Protein AF-0000000083551356 (afdb_homodimer)

Foldseek 3Di:
DWDWDAFPVGWIKIKDKDAFDPPAEEEFEAQQAACPDQLNVLLVVVCVVVRGIYMGIGQDCHDPIHHNSQVDALVRRLRVSVRRLVVHHDWAHEYEAAASGLQSVLLCCVPPVRNHQEYEYALYHFLCLVVPVVVPDDPVQVVCCVPVFWGFDDDPVDGTDTHGVCRNVVSVVRGDLVDQREDAAAYEYEYECQEPRRHPVNSVSCQVRYDYDHYDYDYDYPQYSSLNPPVSSVVSNVSSVVRVVRSD/DWDWDAFPVGWIKIKDKDAFDPPAEEEFEAQQAACPDQLNVLLVVVCVVVRGIYMGIGQDCHDPIHHNSQVDALVSRLRVSVRRLVVHHDWAHEYEAAASGLQSVLLCCVPPVRNHQEYEYALYHFLCLVVPVVVPDDPVQVVCCVPVFWGFDDDPVDGTDTHGNCRNVVSVVRGDLVDQREDAAAYEYEYECQEPRRHPVNSVSCQVRYDYDHYDYDYDYPQYSSLNPPVSSVVSNVSSVVRRVRSD

Structure (mmCIF, N/CA/C/O backbone):
data_AF-0000000083551356-model_v1
#
loop_
_entity.id
_entity.type
_entity.pdbx_description
1 polymer 'Palmitoyl-protein thioesterase ABHD10, mitochondrial'
#
loop_
_atom_site.group_PDB
_atom_site.id
_atom_site.type_symbol
_atom_site.label_atom_id
_atom_site.label_alt_id
_atom_site.label_comp_id
_atom_site.label_asym_id
_atom_site.label_entity_id
_atom_site.label_seq_id
_atom_site.pdbx_PDB_ins_code
_atom_site.Cartn_x
_atom_site.Cartn_y
_atom_site.Cartn_z
_atom_site.occupancy
_atom_site.B_iso_or_equiv
_atom_site.auth_seq_id
_atom_site.auth_comp_id
_atom_site.auth_asym_id
_atom_site.auth_atom_id
_atom_site.pdbx_PDB_model_num
ATOM 1 N N . MET A 1 1 ? -12.281 17.125 27.484 1 70.38 1 MET A N 1
ATOM 2 C CA . MET A 1 1 ? -12.289 18.562 27.766 1 70.38 1 MET A CA 1
ATOM 3 C C . MET A 1 1 ? -11.281 19.297 26.891 1 70.38 1 MET A C 1
ATOM 5 O O . MET A 1 1 ? -10.18 18.797 26.656 1 70.38 1 MET A O 1
ATOM 9 N N . THR A 1 2 ? -11.703 20.359 26.141 1 85.88 2 THR A N 1
ATOM 10 C CA . THR A 1 2 ? -10.867 21.172 25.266 1 85.88 2 THR A CA 1
ATOM 11 C C . THR A 1 2 ? -10.047 22.172 26.078 1 85.88 2 THR A C 1
ATOM 13 O O . THR A 1 2 ? -10.578 22.844 26.969 1 85.88 2 THR A O 1
ATOM 16 N N . ASP A 1 3 ? -8.742 22.062 26.016 1 96.19 3 ASP A N 1
ATOM 17 C CA . ASP A 1 3 ? -7.805 23.031 26.594 1 96.19 3 ASP A CA 1
ATOM 18 C C . ASP A 1 3 ? -7.23 23.953 25.531 1 96.19 3 ASP A C 1
ATOM 20 O O . ASP A 1 3 ? -7.488 23.766 24.344 1 96.19 3 ASP A O 1
ATOM 24 N N . PHE A 1 4 ? -6.566 25.016 26 1 98.44 4 PHE A N 1
ATOM 25 C CA . PHE A 1 4 ? -5.961 25.953 25.062 1 98.44 4 PHE A CA 1
ATOM 26 C C . PHE A 1 4 ? -4.492 26.188 25.406 1 98.44 4 PHE A C 1
ATOM 28 O O . PHE A 1 4 ? -4.121 26.219 26.578 1 98.44 4 PHE A O 1
ATOM 35 N N . ILE A 1 5 ? -3.764 26.359 24.422 1 98.44 5 ILE A N 1
ATOM 36 C CA . ILE A 1 5 ? -2.383 26.797 24.594 1 98.44 5 ILE A CA 1
ATOM 37 C C . ILE A 1 5 ? -2.143 28.078 23.781 1 98.44 5 ILE A C 1
ATOM 39 O O . ILE A 1 5 ? -2.916 28.391 22.875 1 98.44 5 ILE A O 1
ATOM 43 N N . THR A 1 6 ? -1.146 28.797 24.141 1 98.56 6 THR A N 1
ATOM 44 C CA . THR A 1 6 ? -0.69 29.953 23.359 1 98.56 6 THR A CA 1
ATOM 45 C C . THR A 1 6 ? 0.651 29.656 22.703 1 98.56 6 THR A C 1
ATOM 47 O O . THR A 1 6 ? 1.613 29.281 23.375 1 98.56 6 THR A O 1
ATOM 50 N N . THR A 1 7 ? 0.674 29.734 21.406 1 98.25 7 THR A N 1
ATOM 51 C CA . THR A 1 7 ? 1.917 29.484 20.688 1 98.25 7 THR A CA 1
ATOM 52 C C . THR A 1 7 ? 2.939 30.594 20.969 1 98.25 7 THR A C 1
ATOM 54 O O . THR A 1 7 ? 2.586 31.656 21.469 1 98.25 7 THR A O 1
ATOM 57 N N . PRO A 1 8 ? 4.191 30.312 20.641 1 98 8 PRO A N 1
ATOM 58 C CA . PRO A 1 8 ? 5.207 31.359 20.766 1 98 8 PRO A CA 1
ATOM 59 C C . PRO A 1 8 ? 4.875 32.594 19.938 1 98 8 PRO A C 1
ATOM 61 O O . PRO A 1 8 ? 5.297 33.719 20.281 1 98 8 PRO A O 1
ATOM 64 N N . GLU A 1 9 ? 4.09 32.438 18.875 1 97.31 9 GLU A N 1
ATOM 65 C CA . GLU A 1 9 ? 3.723 33.531 17.969 1 97.31 9 GLU A CA 1
ATOM 66 C C . GLU A 1 9 ? 2.486 34.281 18.484 1 97.31 9 GLU A C 1
ATOM 68 O O . GLU A 1 9 ? 2.023 35.219 17.859 1 97.31 9 GLU A O 1
ATOM 73 N N . GLY A 1 10 ? 1.896 33.844 19.578 1 98.19 10 GLY A N 1
ATOM 74 C CA . GLY A 1 10 ? 0.812 34.562 20.234 1 98.19 10 GLY A CA 1
ATOM 75 C C . GLY A 1 10 ? -0.562 34.062 19.797 1 98.19 10 GLY A C 1
ATOM 76 O O . GLY A 1 10 ? -1.566 34.75 20.062 1 98.19 10 GLY A O 1
ATOM 77 N N . ARG A 1 11 ? -0.69 32.969 19.172 1 98.12 11 ARG A N 1
ATOM 78 C CA . ARG A 1 11 ? -1.97 32.406 18.734 1 98.12 11 ARG A CA 1
ATOM 79 C C . ARG A 1 11 ? -2.535 31.438 19.766 1 98.12 11 ARG A C 1
ATOM 81 O O . ARG A 1 11 ? -1.794 30.656 20.359 1 98.12 11 ARG A O 1
ATOM 88 N N . ARG A 1 12 ? -3.797 31.547 20.031 1 98.38 12 ARG A N 1
ATOM 89 C CA . ARG A 1 12 ? -4.477 30.656 20.953 1 98.38 12 ARG A CA 1
ATOM 90 C C . ARG A 1 12 ? -5.023 29.438 20.234 1 98.38 12 ARG A C 1
ATOM 92 O O . ARG A 1 12 ? -5.926 29.547 19.406 1 98.38 12 ARG A O 1
ATOM 99 N N . ILE A 1 13 ? -4.512 28.25 20.609 1 98.38 13 ILE A N 1
ATOM 100 C CA . ILE A 1 13 ? -4.789 27.016 19.906 1 98.38 13 ILE A CA 1
ATOM 101 C C . ILE A 1 13 ? -5.539 26.047 20.812 1 98.38 13 ILE A C 1
ATOM 103 O O . ILE A 1 13 ? -5.117 25.812 21.953 1 98.38 13 ILE A O 1
ATOM 107 N N . ALA A 1 14 ? -6.664 25.578 20.328 1 98.88 14 ALA A N 1
ATOM 108 C CA . ALA A 1 14 ? -7.43 24.578 21.062 1 98.88 14 ALA A CA 1
ATOM 109 C C . ALA A 1 14 ? -6.781 23.203 20.953 1 98.88 14 ALA A C 1
ATOM 111 O O . ALA A 1 14 ? -6.367 22.781 19.859 1 98.88 14 ALA A O 1
ATOM 112 N N . VAL A 1 15 ? -6.672 22.484 22.109 1 98.75 15 VAL A N 1
ATOM 113 C CA . VAL A 1 15 ? -6.066 21.156 22.125 1 98.75 15 VAL A CA 1
ATOM 114 C C . VAL A 1 15 ? -6.945 20.203 22.938 1 98.75 15 VAL A C 1
ATOM 116 O O . VAL A 1 15 ? -7.699 20.625 23.812 1 98.75 15 VAL A O 1
ATOM 119 N N . SER A 1 16 ? -6.984 19 22.562 1 98.44 16 SER A N 1
ATOM 120 C CA . SER A 1 16 ? -7.551 17.891 23.328 1 98.44 16 SER A CA 1
ATOM 121 C C . SER A 1 16 ? -6.516 16.781 23.531 1 98.44 16 SER A C 1
ATOM 123 O O . SER A 1 16 ? -6.051 16.172 22.578 1 98.44 16 SER A O 1
ATOM 125 N N . ARG A 1 17 ? -6.203 16.547 24.812 1 97 17 ARG A N 1
ATOM 126 C CA . ARG A 1 17 ? -5.141 15.602 25.172 1 97 17 ARG A CA 1
ATOM 127 C C . ARG A 1 17 ? -5.695 14.406 25.922 1 97 17 ARG A C 1
ATOM 129 O O . ARG A 1 17 ? -6.613 14.547 26.734 1 97 17 ARG A O 1
ATOM 136 N N . GLN A 1 18 ? -5.215 13.367 25.562 1 96.06 18 GLN A N 1
ATOM 137 C CA . GLN A 1 18 ? -5.414 12.117 26.281 1 96.06 18 GLN A CA 1
ATOM 138 C C . GLN A 1 18 ? -4.09 11.57 26.812 1 96.06 18 GLN A C 1
ATOM 140 O O . GLN A 1 18 ? -3.127 11.422 26.047 1 96.06 18 GLN A O 1
ATOM 145 N N . ASP A 1 19 ? -4.023 11.305 28.172 1 95.69 19 ASP A N 1
ATOM 146 C CA . ASP A 1 19 ? -2.807 10.742 28.75 1 95.69 19 ASP A CA 1
ATOM 147 C C . ASP A 1 19 ? -2.66 9.266 28.391 1 95.69 19 ASP A C 1
ATOM 149 O O . ASP A 1 19 ? -3.648 8.594 28.078 1 95.69 19 ASP A O 1
ATOM 153 N N . GLY A 1 20 ? -1.479 8.844 28.406 1 95.88 20 GLY A N 1
ATOM 154 C CA . GLY A 1 20 ? -1.176 7.449 28.125 1 95.88 20 GLY A CA 1
ATOM 155 C C . GLY A 1 20 ? 0.306 7.188 27.922 1 95.88 20 GLY A C 1
ATOM 156 O O . GLY A 1 20 ? 1.142 8.008 28.312 1 95.88 20 GLY A O 1
ATOM 157 N N . GLN A 1 21 ? 0.556 5.996 27.438 1 93.19 21 GLN A N 1
ATOM 158 C CA . GLN A 1 21 ? 1.938 5.598 27.188 1 93.19 21 GLN A CA 1
ATOM 159 C C . GLN A 1 21 ? 2.482 6.262 25.922 1 93.19 21 GLN A C 1
ATOM 161 O O . GLN A 1 21 ? 1.715 6.652 25.047 1 93.19 21 GLN A O 1
ATOM 166 N N . GLY A 1 22 ? 3.887 6.434 25.922 1 87.12 22 GLY A N 1
ATOM 167 C CA . GLY A 1 22 ? 4.559 6.949 24.734 1 87.12 22 GLY A CA 1
ATOM 168 C C . GLY A 1 22 ? 5.312 5.879 23.969 1 87.12 22 GLY A C 1
ATOM 169 O O . GLY A 1 22 ? 5.539 4.781 24.484 1 87.12 22 GLY A O 1
ATOM 170 N N . PRO A 1 23 ? 5.676 6.258 22.812 1 94.06 23 PRO A N 1
ATOM 171 C CA . PRO A 1 23 ? 5.391 7.48 22.047 1 94.06 23 PRO A CA 1
ATOM 172 C C . PRO A 1 23 ? 3.898 7.691 21.812 1 94.06 23 PRO A C 1
ATOM 174 O O . PRO A 1 23 ? 3.188 6.742 21.469 1 94.06 23 PRO A O 1
ATOM 177 N N . GLY A 1 24 ? 3.443 8.852 21.984 1 97.38 24 GLY A N 1
ATOM 178 C CA . GLY A 1 24 ? 2.045 9.172 21.75 1 97.38 24 GLY A CA 1
ATOM 179 C C . GLY A 1 24 ? 1.716 9.375 20.281 1 97.38 24 GLY A C 1
ATOM 180 O O . GLY A 1 24 ? 2.574 9.188 19.422 1 97.38 24 GLY A O 1
ATOM 181 N N . ILE A 1 25 ? 0.423 9.609 20.031 1 98.81 25 ILE A N 1
ATOM 182 C CA . ILE A 1 25 ? -0.1 9.844 18.688 1 98.81 25 ILE A CA 1
ATOM 183 C C . ILE A 1 25 ? -0.629 11.273 18.578 1 98.81 25 ILE A C 1
ATOM 185 O O . ILE A 1 25 ? -1.335 11.75 19.469 1 98.81 25 ILE A O 1
ATOM 189 N N . VAL A 1 26 ? -0.231 11.984 17.562 1 98.94 26 VAL A N 1
ATOM 190 C CA . VAL A 1 26 ? -0.753 13.312 17.297 1 98.94 26 VAL A CA 1
ATOM 191 C C . VAL A 1 26 ? -1.475 13.328 15.953 1 98.94 26 VAL A C 1
ATOM 193 O O . VAL A 1 26 ? -0.904 12.938 14.93 1 98.94 26 VAL A O 1
ATOM 196 N N . PHE A 1 27 ? -2.73 13.75 15.945 1 98.94 27 PHE A N 1
ATOM 197 C CA . PHE A 1 27 ? -3.494 13.859 14.711 1 98.94 27 PHE A CA 1
ATOM 198 C C . PHE A 1 27 ? -3.445 15.281 14.164 1 98.94 27 PHE A C 1
ATOM 200 O O . PHE A 1 27 ? -3.736 16.234 14.883 1 98.94 27 PHE A O 1
ATOM 207 N N . LEU A 1 28 ? -3.002 15.414 12.93 1 98.94 28 LEU A N 1
ATOM 208 C CA . LEU A 1 28 ? -2.986 16.688 12.211 1 98.94 28 LEU A CA 1
ATOM 209 C C . LEU A 1 28 ? -4.078 16.719 11.148 1 98.94 28 LEU A C 1
ATOM 211 O O . LEU A 1 28 ? -4.012 15.984 10.156 1 98.94 28 LEU A O 1
ATOM 215 N N . HIS A 1 29 ? -5.055 17.609 11.312 1 98.75 29 HIS A N 1
ATOM 216 C CA . HIS A 1 29 ? -6.254 17.594 10.484 1 98.75 29 HIS A CA 1
ATOM 217 C C . HIS A 1 29 ? -6.004 18.297 9.148 1 98.75 29 HIS A C 1
ATOM 219 O O . HIS A 1 29 ? -4.977 18.953 8.969 1 98.75 29 HIS A O 1
ATOM 225 N N . GLY A 1 30 ? -6.891 18.125 8.18 1 98.19 30 GLY A N 1
ATOM 226 C CA . GLY A 1 30 ? -6.812 18.703 6.852 1 98.19 30 GLY A CA 1
ATOM 227 C C . GLY A 1 30 ? -7.344 20.125 6.793 1 98.19 30 GLY A C 1
ATOM 228 O O . GLY A 1 30 ? -7.836 20.656 7.793 1 98.19 30 GLY A O 1
ATOM 229 N N . LEU A 1 31 ? -7.242 20.719 5.605 1 96.44 31 LEU A N 1
ATOM 230 C CA . LEU A 1 31 ? -7.727 22.078 5.359 1 96.44 31 LEU A CA 1
ATOM 231 C C . LEU A 1 31 ? -9.242 22.156 5.551 1 96.44 31 LEU A C 1
ATOM 233 O O . LEU A 1 31 ? -9.977 21.312 5.043 1 96.44 31 LEU A O 1
ATOM 237 N N . LYS A 1 32 ? -9.688 23.172 6.324 1 94.06 32 LYS A N 1
ATOM 238 C CA . LYS A 1 32 ? -11.102 23.422 6.594 1 94.06 32 LYS A CA 1
ATOM 239 C C . LYS A 1 32 ? -11.734 22.266 7.352 1 94.06 32 LYS A C 1
ATOM 241 O O . LYS A 1 32 ? -12.922 21.984 7.188 1 94.06 32 LYS A O 1
ATOM 246 N N . SER A 1 33 ? -10.961 21.531 8.016 1 95.56 33 SER A N 1
ATOM 247 C CA . SER A 1 33 ? -11.383 20.531 8.992 1 95.56 33 SER A CA 1
ATOM 248 C C . SER A 1 33 ? -11.016 20.938 10.406 1 95.56 33 SER A C 1
ATOM 250 O O . SER A 1 33 ? -10.734 22.109 10.664 1 95.56 33 SER A O 1
ATOM 252 N N . ASP A 1 34 ? -11.211 20.047 11.375 1 96.88 34 ASP A N 1
ATOM 253 C CA . ASP A 1 34 ? -10.859 20.359 12.75 1 96.88 34 ASP A CA 1
ATOM 254 C C . ASP A 1 34 ? -10.664 19.094 13.578 1 96.88 34 ASP A C 1
ATOM 256 O O . ASP A 1 34 ? -10.672 17.984 13.039 1 96.88 34 ASP A O 1
ATOM 260 N N . MET A 1 35 ? -10.359 19.25 14.875 1 97.94 35 MET A N 1
ATOM 261 C CA . MET A 1 35 ? -9.922 18.156 15.727 1 97.94 35 MET A CA 1
ATOM 262 C C . MET A 1 35 ? -11.094 17.234 16.062 1 97.94 35 MET A C 1
ATOM 264 O O . MET A 1 35 ? -10.906 16.188 16.672 1 97.94 35 MET A O 1
ATOM 268 N N . GLU A 1 36 ? -12.32 17.562 15.625 1 97.62 36 GLU A N 1
ATOM 269 C CA . GLU A 1 36 ? -13.5 16.781 15.938 1 97.62 36 GLU A CA 1
ATOM 270 C C . GLU A 1 36 ? -13.938 15.938 14.742 1 97.62 36 GLU A C 1
ATOM 272 O O . GLU A 1 36 ? -14.984 15.281 14.789 1 97.62 36 GLU A O 1
ATOM 277 N N . GLY A 1 37 ? -13.18 16 13.641 1 97.19 37 GLY A N 1
ATOM 278 C CA . GLY A 1 37 ? -13.492 15.156 12.5 1 97.19 37 GLY A CA 1
ATOM 279 C C . GLY A 1 37 ? -13.523 13.672 12.844 1 97.19 37 GLY A C 1
ATOM 280 O O . GLY A 1 37 ? -12.883 13.242 13.805 1 97.19 37 GLY A O 1
ATOM 281 N N . THR A 1 38 ? -14.148 12.906 12.023 1 98.12 38 THR A N 1
ATOM 282 C CA . THR A 1 38 ? -14.391 11.484 12.258 1 98.12 38 THR A CA 1
ATOM 283 C C . THR A 1 38 ? -13.078 10.734 12.453 1 98.12 38 THR A C 1
ATOM 285 O O . THR A 1 38 ? -12.938 9.969 13.414 1 98.12 38 THR A O 1
ATOM 288 N N . LYS A 1 39 ? -12.117 10.922 11.578 1 98.69 39 LYS A N 1
ATOM 289 C CA . LYS A 1 39 ? -10.844 10.211 11.688 1 98.69 39 LYS A CA 1
ATOM 290 C C . LYS A 1 39 ? -10.141 10.531 13 1 98.69 39 LYS A C 1
ATOM 292 O O . LYS A 1 39 ? -9.633 9.633 13.68 1 98.69 39 LYS A O 1
ATOM 297 N N . ALA A 1 40 ? -10.117 11.797 13.375 1 98.5 40 ALA A N 1
ATOM 298 C CA . ALA A 1 40 ? -9.445 12.242 14.594 1 98.5 40 ALA A CA 1
ATOM 299 C C . ALA A 1 40 ? -10.086 11.625 15.836 1 98.5 40 ALA A C 1
ATOM 301 O O . ALA A 1 40 ? -9.391 11.07 16.688 1 98.5 40 ALA A O 1
ATOM 302 N N . VAL A 1 41 ? -11.406 11.672 15.914 1 98.5 41 VAL A N 1
ATOM 303 C CA . VAL A 1 41 ? -12.133 11.227 17.094 1 98.5 41 VAL A CA 1
ATOM 304 C C . VAL A 1 41 ? -12.078 9.703 17.188 1 98.5 41 VAL A C 1
ATOM 306 O O . VAL A 1 41 ? -11.883 9.148 18.281 1 98.5 41 VAL A O 1
ATOM 309 N N . GLU A 1 42 ? -12.273 9.047 16.078 1 98.75 42 GLU A N 1
ATOM 310 C CA . GLU A 1 42 ? -12.234 7.586 16.078 1 98.75 42 GLU A CA 1
ATOM 311 C C . GLU A 1 42 ? -10.844 7.074 16.453 1 98.75 42 GLU A C 1
ATOM 313 O O . GLU A 1 42 ? -10.719 6.094 17.188 1 98.75 42 GLU A O 1
ATOM 318 N N . LEU A 1 43 ? -9.805 7.707 15.945 1 98.81 43 LEU A N 1
ATOM 319 C CA . LEU A 1 43 ? -8.445 7.293 16.281 1 98.81 43 LEU A CA 1
ATOM 320 C C . LEU A 1 43 ? -8.141 7.574 17.75 1 98.81 43 LEU A C 1
ATOM 322 O O . LEU A 1 43 ? -7.418 6.809 18.391 1 98.81 43 LEU A O 1
ATOM 326 N N . ALA A 1 44 ? -8.656 8.688 18.266 1 98.69 44 ALA A N 1
ATOM 327 C CA . ALA A 1 44 ? -8.492 8.992 19.688 1 98.69 44 ALA A CA 1
ATOM 328 C C . ALA A 1 44 ? -9.117 7.906 20.562 1 98.69 44 ALA A C 1
ATOM 330 O O . ALA A 1 44 ? -8.531 7.496 21.562 1 98.69 44 ALA A O 1
ATOM 331 N N . GLN A 1 45 ? -10.289 7.504 20.188 1 98.56 45 GLN A N 1
ATOM 332 C CA . GLN A 1 45 ? -10.961 6.438 20.938 1 98.56 45 GLN A CA 1
ATOM 333 C C . GLN A 1 45 ? -10.164 5.137 20.875 1 98.56 45 GLN A C 1
ATOM 335 O O . GLN A 1 45 ? -10.023 4.441 21.875 1 98.56 45 GLN A O 1
ATOM 340 N N . TRP A 1 46 ? -9.734 4.809 19.672 1 98.69 46 TRP A N 1
ATOM 341 C CA . TRP A 1 46 ? -8.898 3.629 19.484 1 98.69 46 TRP A CA 1
ATOM 342 C C . TRP A 1 46 ? -7.66 3.688 20.375 1 98.69 46 TRP A C 1
ATOM 344 O O . TRP A 1 46 ? -7.301 2.697 21.016 1 98.69 46 TRP A O 1
ATOM 354 N N . ALA A 1 47 ? -7.012 4.812 20.438 1 98.44 47 ALA A N 1
ATOM 355 C CA . ALA A 1 47 ? -5.82 5.016 21.25 1 98.44 47 ALA A CA 1
ATOM 356 C C . ALA A 1 47 ? -6.141 4.871 22.734 1 98.44 47 ALA A C 1
ATOM 358 O O . ALA A 1 47 ? -5.355 4.301 23.5 1 98.44 47 ALA A O 1
ATOM 359 N N . ARG A 1 48 ? -7.246 5.441 23.109 1 97.81 48 ARG A N 1
ATOM 360 C CA . ARG A 1 48 ? -7.664 5.375 24.516 1 97.81 48 ARG A CA 1
ATOM 361 C C . ARG A 1 48 ? -7.789 3.93 24.984 1 97.81 48 ARG A C 1
ATOM 363 O O . ARG A 1 48 ? -7.324 3.576 26.062 1 97.81 48 ARG A O 1
ATOM 370 N N . VAL A 1 49 ? -8.414 3.078 24.188 1 98 49 VAL A N 1
ATOM 371 C CA . VAL A 1 49 ? -8.633 1.67 24.5 1 98 49 VAL A CA 1
ATOM 372 C C . VAL A 1 49 ? -7.285 0.964 24.656 1 98 49 VAL A C 1
ATOM 374 O O . VAL A 1 49 ? -7.141 0.064 25.484 1 98 49 VAL A O 1
ATOM 377 N N . ARG A 1 50 ? -6.332 1.448 23.984 1 97.12 50 ARG A N 1
ATOM 378 C CA . ARG A 1 50 ? -5.016 0.813 23.969 1 97.12 50 ARG A CA 1
ATOM 379 C C . ARG A 1 50 ? -4.105 1.423 25.031 1 97.12 50 ARG A C 1
ATOM 381 O O . ARG A 1 50 ? -2.969 0.978 25.219 1 97.12 50 ARG A O 1
ATOM 388 N N . GLY A 1 51 ? -4.504 2.51 25.656 1 97.5 51 GLY A N 1
ATOM 389 C CA . GLY A 1 51 ? -3.717 3.188 26.672 1 97.5 51 GLY A CA 1
ATOM 390 C C . GLY A 1 51 ? -2.619 4.062 26.094 1 97.5 51 GLY A C 1
ATOM 391 O O . GLY A 1 51 ? -1.61 4.32 26.766 1 97.5 51 GLY A O 1
ATOM 392 N N . GLU A 1 52 ? -2.818 4.496 24.844 1 97.19 52 GLU A N 1
ATOM 393 C CA . GLU A 1 52 ? -1.843 5.348 24.172 1 97.19 52 GLU A CA 1
ATOM 394 C C . GLU A 1 52 ? -2.162 6.824 24.391 1 97.19 52 GLU A C 1
ATOM 396 O O . GLU A 1 52 ? -3.328 7.223 24.375 1 97.19 52 GLU A O 1
ATOM 401 N N . ALA A 1 53 ? -1.129 7.625 24.641 1 98.12 53 ALA A N 1
ATOM 402 C CA . ALA A 1 53 ? -1.321 9.078 24.672 1 98.12 53 ALA A CA 1
ATOM 403 C C . ALA A 1 53 ? -1.763 9.586 23.297 1 98.12 53 ALA A C 1
ATOM 405 O O . ALA A 1 53 ? -1.373 9.031 22.266 1 98.12 53 ALA A O 1
ATOM 406 N N . PHE A 1 54 ? -2.602 10.57 23.312 1 98.62 54 PHE A N 1
ATOM 407 C CA . PHE A 1 54 ? -3.16 11.094 22.078 1 98.62 54 PHE A CA 1
ATOM 408 C C . PHE A 1 54 ? -3.375 12.602 22.172 1 98.62 54 PHE A C 1
ATOM 410 O O . PHE A 1 54 ? -3.82 13.102 23.203 1 98.62 54 PHE A O 1
ATOM 417 N N . LEU A 1 55 ? -2.984 13.266 21.062 1 98.75 55 LEU A N 1
ATOM 418 C CA . LEU A 1 55 ? -3.189 14.703 20.969 1 98.75 55 LEU A CA 1
ATOM 419 C C . LEU A 1 55 ? -3.883 15.078 19.672 1 98.75 55 LEU A C 1
ATOM 421 O O . LEU A 1 55 ? -3.506 14.586 18.594 1 98.75 55 LEU A O 1
ATOM 425 N N . ARG A 1 56 ? -4.918 15.781 19.719 1 98.69 56 ARG A N 1
ATOM 426 C CA . ARG A 1 56 ? -5.492 16.484 18.578 1 98.69 56 ARG A CA 1
ATOM 427 C C . ARG A 1 56 ? -5.68 17.969 18.891 1 98.69 56 ARG A C 1
ATOM 429 O O . ARG A 1 56 ? -5.742 18.359 20.047 1 98.69 56 ARG A O 1
ATOM 436 N N . TYR A 1 57 ? -5.734 18.781 17.859 1 98.81 57 TYR A N 1
ATOM 437 C CA . TYR A 1 57 ? -5.793 20.234 18.016 1 98.81 57 TYR A CA 1
ATOM 438 C C . TYR A 1 57 ? -6.426 20.875 16.781 1 98.81 57 TYR A C 1
ATOM 440 O O . TYR A 1 57 ? -6.652 20.219 15.766 1 98.81 57 TYR A O 1
ATOM 448 N N . ASP A 1 58 ? -6.789 22.125 16.922 1 98.88 58 ASP A N 1
ATOM 449 C CA . ASP A 1 58 ? -7.254 22.938 15.805 1 98.88 58 ASP A CA 1
ATOM 450 C C . ASP A 1 58 ? -6.195 23.969 15.398 1 98.88 58 ASP A C 1
ATOM 452 O O . ASP A 1 58 ? -5.715 24.734 16.234 1 98.88 58 ASP A O 1
ATOM 456 N N . CYS A 1 59 ? -5.852 23.969 14.133 1 98.69 59 CYS A N 1
ATOM 457 C CA . CYS A 1 59 ? -4.996 25.047 13.633 1 98.69 59 CYS A CA 1
ATOM 458 C C . CYS A 1 59 ? -5.684 26.391 13.773 1 98.69 59 CYS A C 1
ATOM 460 O O . CYS A 1 59 ? -6.914 26.469 13.82 1 98.69 59 CYS A O 1
ATOM 462 N N . SER A 1 60 ? -4.859 27.453 13.836 1 98.5 60 SER A N 1
ATOM 463 C CA . SER A 1 60 ? -5.434 28.797 13.812 1 98.5 60 SER A CA 1
ATOM 464 C C . SER A 1 60 ? -6.383 28.969 12.633 1 98.5 60 SER A C 1
ATOM 466 O O . SER A 1 60 ? -6.105 28.5 11.531 1 98.5 60 SER A O 1
ATOM 468 N N . GLY A 1 61 ? -7.512 29.609 12.977 1 97.5 61 GLY A N 1
ATOM 469 C CA . GLY A 1 61 ? -8.5 29.844 11.938 1 97.5 61 GLY A CA 1
ATOM 470 C C . GLY A 1 61 ? -9.391 28.625 11.68 1 97.5 61 GLY A C 1
ATOM 471 O O . GLY A 1 61 ? -10.25 28.672 10.797 1 97.5 61 GLY A O 1
ATOM 472 N N . HIS A 1 62 ? -9.18 27.531 12.422 1 97.5 62 HIS A N 1
ATOM 473 C CA . HIS A 1 62 ? -9.992 26.328 12.32 1 97.5 62 HIS A CA 1
ATOM 474 C C . HIS A 1 62 ? -10.617 25.984 13.672 1 97.5 62 HIS A C 1
ATOM 476 O O . HIS A 1 62 ? -10.047 26.297 14.719 1 97.5 62 HIS A O 1
ATOM 482 N N . GLY A 1 63 ? -11.828 25.375 13.633 1 97.5 63 GLY A N 1
ATOM 483 C CA . GLY A 1 63 ? -12.453 24.828 14.82 1 97.5 63 GLY A CA 1
ATOM 484 C C . GLY A 1 63 ? -12.586 25.844 15.945 1 97.5 63 GLY A C 1
ATOM 485 O O . GLY A 1 63 ? -13.102 26.938 15.75 1 97.5 63 GLY A O 1
ATOM 486 N N . LYS A 1 64 ? -12.008 25.438 17.125 1 98.12 64 LYS A N 1
ATOM 487 C CA . LYS A 1 64 ? -12.18 26.234 18.328 1 98.12 64 LYS A CA 1
ATOM 488 C C . LYS A 1 64 ? -10.992 27.156 18.562 1 98.12 64 LYS A C 1
ATOM 490 O O . LYS A 1 64 ? -10.969 27.938 19.516 1 98.12 64 LYS A O 1
ATOM 495 N N . SER A 1 65 ? -10.023 27.062 17.703 1 98.44 65 SER A N 1
ATOM 496 C CA . SER A 1 65 ? -8.859 27.938 17.828 1 98.44 65 SER A CA 1
ATOM 497 C C . SER A 1 65 ? -9.164 29.344 17.344 1 98.44 65 SER A C 1
ATOM 499 O O . SER A 1 65 ? -10.102 29.562 16.578 1 98.44 65 SER A O 1
ATOM 501 N N . ASP A 1 66 ? -8.406 30.297 17.812 1 96.88 66 ASP A N 1
ATOM 502 C CA . ASP A 1 66 ? -8.633 31.688 17.438 1 96.88 66 ASP A CA 1
ATOM 503 C C . ASP A 1 66 ? -8.133 31.969 16.031 1 96.88 66 ASP A C 1
ATOM 505 O O . ASP A 1 66 ? -7.52 31.094 15.398 1 96.88 66 ASP A O 1
ATOM 509 N N . GLY A 1 67 ? -8.523 33.125 15.484 1 96.19 67 GLY A N 1
ATOM 510 C CA . GLY A 1 67 ? -8.07 33.562 14.172 1 96.19 67 GLY A CA 1
ATOM 511 C C . GLY A 1 67 ? -9.102 33.344 13.078 1 96.19 67 GLY A C 1
ATOM 512 O O . GLY A 1 67 ? -10.18 32.812 13.336 1 96.19 67 GLY A O 1
ATOM 513 N N . ARG A 1 68 ? -8.773 33.875 11.953 1 96.12 68 ARG A N 1
ATOM 514 C CA . ARG A 1 68 ? -9.578 33.688 10.742 1 96.12 68 ARG A CA 1
ATOM 515 C C . ARG A 1 68 ? -8.859 32.781 9.734 1 96.12 68 ARG A C 1
ATOM 517 O O . ARG A 1 68 ? -7.66 32.938 9.5 1 96.12 68 ARG A O 1
ATOM 524 N N . PHE A 1 69 ? -9.586 31.891 9.188 1 95.38 69 PHE A N 1
ATOM 525 C CA . PHE A 1 69 ? -9.039 30.984 8.18 1 95.38 69 PHE A CA 1
ATOM 526 C C . PHE A 1 69 ? -8.289 31.75 7.105 1 95.38 69 PHE A C 1
ATOM 528 O O . PHE A 1 69 ? -7.188 31.375 6.715 1 95.38 69 PHE A O 1
ATOM 535 N N . GLU A 1 70 ? -8.82 32.875 6.633 1 95.69 70 GLU A N 1
ATOM 536 C CA . GLU A 1 70 ? -8.32 33.625 5.488 1 95.69 70 GLU A CA 1
ATOM 537 C C . GLU A 1 70 ? -6.973 34.281 5.801 1 95.69 70 GLU A C 1
ATOM 539 O O . GLU A 1 70 ? -6.25 34.688 4.895 1 95.69 70 GLU A O 1
ATOM 544 N N . ASP A 1 71 ? -6.715 34.375 7.074 1 96.81 71 ASP A N 1
ATOM 545 C CA . ASP A 1 71 ? -5.457 34.969 7.484 1 96.81 71 ASP A CA 1
ATOM 546 C C . ASP A 1 71 ? -4.34 33.938 7.566 1 96.81 71 ASP A C 1
ATOM 548 O O . ASP A 1 71 ? -3.16 34.312 7.652 1 96.81 71 ASP A O 1
ATOM 552 N N . GLY A 1 72 ? -4.68 32.688 7.527 1 97.38 72 GLY A N 1
ATOM 553 C CA . GLY A 1 72 ? -3.729 31.609 7.773 1 97.38 72 GLY A CA 1
ATOM 554 C C . GLY A 1 72 ? -2.961 31.188 6.531 1 97.38 72 GLY A C 1
ATOM 555 O O . GLY A 1 72 ? -3.4 31.453 5.406 1 97.38 72 GLY A O 1
ATOM 556 N N . ALA A 1 73 ? -1.835 30.625 6.723 1 98.38 73 ALA A N 1
ATOM 557 C CA . ALA A 1 73 ? -0.986 30.016 5.707 1 98.38 73 ALA A CA 1
ATOM 558 C C . ALA A 1 73 ? -0.313 28.75 6.242 1 98.38 73 ALA A C 1
ATOM 560 O O . ALA A 1 73 ? -0.438 28.438 7.426 1 98.38 73 ALA A O 1
ATOM 561 N N . ILE A 1 74 ? 0.403 28.062 5.363 1 98.81 74 ILE A N 1
ATOM 562 C CA . ILE A 1 74 ? 1 26.781 5.703 1 98.81 74 ILE A CA 1
ATOM 563 C C . ILE A 1 74 ? 1.992 26.953 6.852 1 98.81 74 ILE A C 1
ATOM 565 O O . ILE A 1 74 ? 2.027 26.141 7.781 1 98.81 74 ILE A O 1
ATOM 569 N N . GLY A 1 75 ? 2.766 28.031 6.797 1 98.69 75 GLY A N 1
ATOM 570 C CA . GLY A 1 75 ? 3.73 28.297 7.852 1 98.69 75 GLY A CA 1
ATOM 571 C C . GLY A 1 75 ? 3.086 28.516 9.211 1 98.69 75 GLY A C 1
ATOM 572 O O . GLY A 1 75 ? 3.615 28.078 10.234 1 98.69 75 GLY A O 1
ATOM 573 N N . ASP A 1 76 ? 1.969 29.219 9.25 1 98.75 76 ASP A N 1
ATOM 574 C CA . ASP A 1 76 ? 1.242 29.438 10.5 1 98.75 76 ASP A CA 1
ATOM 575 C C . ASP A 1 76 ? 0.748 28.125 11.086 1 98.75 76 ASP A C 1
ATOM 577 O O . ASP A 1 76 ? 0.894 27.875 12.281 1 98.75 76 ASP A O 1
ATOM 581 N N . TRP A 1 77 ? 0.191 27.328 10.258 1 98.88 77 TRP A N 1
ATOM 582 C CA . TRP A 1 77 ? -0.384 26.078 10.703 1 98.88 77 TRP A CA 1
ATOM 583 C C . TRP A 1 77 ? 0.709 25.094 11.102 1 98.88 77 TRP A C 1
ATOM 585 O O . TRP A 1 77 ? 0.524 24.281 12.016 1 98.88 77 TRP A O 1
ATOM 595 N N . PHE A 1 78 ? 1.862 25.125 10.406 1 98.88 78 PHE A N 1
ATOM 596 C CA . PHE A 1 78 ? 3.055 24.391 10.812 1 98.88 78 PHE A CA 1
ATOM 597 C C . PHE A 1 78 ? 3.482 24.797 12.219 1 98.88 78 PHE A C 1
ATOM 599 O O . PHE A 1 78 ? 3.752 23.938 13.062 1 98.88 78 PHE A O 1
ATOM 606 N N . GLU A 1 79 ? 3.537 26.109 12.469 1 98.81 79 GLU A N 1
ATOM 607 C CA . GLU A 1 79 ? 3.91 26.641 13.773 1 98.81 79 GLU A CA 1
ATOM 608 C C . GLU A 1 79 ? 2.912 26.234 14.852 1 98.81 79 GLU A C 1
ATOM 610 O O . GLU A 1 79 ? 3.297 25.938 15.984 1 98.81 79 GLU A O 1
ATOM 615 N N . ASP A 1 80 ? 1.623 26.219 14.5 1 98.88 80 ASP A N 1
ATOM 616 C CA . ASP A 1 80 ? 0.596 25.766 15.43 1 98.88 80 ASP A CA 1
ATOM 617 C C . ASP A 1 80 ? 0.835 24.312 15.836 1 98.88 80 ASP A C 1
ATOM 619 O O . ASP A 1 80 ? 0.776 23.984 17.031 1 98.88 80 ASP A O 1
ATOM 623 N N . ALA A 1 81 ? 1.081 23.453 14.859 1 98.88 81 ALA A N 1
ATOM 624 C CA . ALA A 1 81 ? 1.333 22.031 15.117 1 98.88 81 ALA A CA 1
ATOM 625 C C . ALA A 1 81 ? 2.553 21.859 16.016 1 98.88 81 ALA A C 1
ATOM 627 O O . ALA A 1 81 ? 2.504 21.109 17 1 98.88 81 ALA A O 1
ATOM 628 N N . ARG A 1 82 ? 3.645 22.484 15.641 1 98.88 82 ARG A N 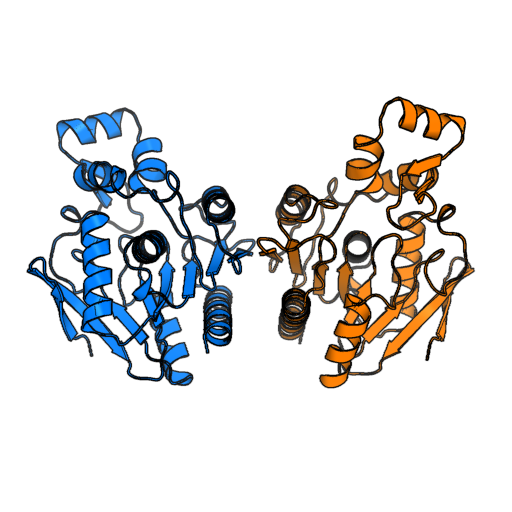1
ATOM 629 C CA . ARG A 1 82 ? 4.879 22.406 16.406 1 98.88 82 ARG A CA 1
ATOM 630 C C . ARG A 1 82 ? 4.645 22.812 17.859 1 98.88 82 ARG A C 1
ATOM 632 O O . ARG A 1 82 ? 5.102 22.141 18.781 1 98.88 82 ARG A O 1
ATOM 639 N N . ALA A 1 83 ? 3.91 23.953 18.047 1 98.81 83 ALA A N 1
ATOM 640 C CA . ALA A 1 83 ? 3.645 24.453 19.391 1 98.81 83 ALA A CA 1
ATOM 641 C C . ALA A 1 83 ? 2.775 23.484 20.188 1 98.81 83 ALA A C 1
ATOM 643 O O . ALA A 1 83 ? 3.021 23.25 21.359 1 98.81 83 ALA A O 1
ATOM 644 N N . ALA A 1 84 ? 1.729 22.969 19.547 1 98.81 84 ALA A N 1
ATOM 645 C CA . ALA A 1 84 ? 0.847 22.016 20.219 1 98.81 84 ALA A CA 1
ATOM 646 C C . ALA A 1 84 ? 1.625 20.797 20.703 1 98.81 84 ALA A C 1
ATOM 648 O O . ALA A 1 84 ? 1.451 20.344 21.844 1 98.81 84 ALA A O 1
ATOM 649 N N . ILE A 1 85 ? 2.48 20.25 19.828 1 98.75 85 ILE A N 1
ATOM 650 C CA . ILE A 1 85 ? 3.254 19.047 20.172 1 98.75 85 ILE A CA 1
ATOM 651 C C . ILE A 1 85 ? 4.211 19.359 21.312 1 98.75 85 ILE A C 1
ATOM 653 O O . ILE A 1 85 ? 4.262 18.625 22.312 1 98.75 85 ILE A O 1
ATOM 657 N N . ARG A 1 86 ? 4.93 20.469 21.266 1 98.56 86 ARG A N 1
ATOM 658 C CA . ARG A 1 86 ? 5.922 20.828 22.266 1 98.56 86 ARG A CA 1
ATOM 659 C C . ARG A 1 86 ? 5.262 21.094 23.609 1 98.56 86 ARG A C 1
ATOM 661 O O . ARG A 1 86 ? 5.816 20.75 24.656 1 98.56 86 ARG A O 1
ATOM 668 N N . ALA A 1 87 ? 4.105 21.656 23.578 1 98.12 87 ALA A N 1
ATOM 669 C CA . ALA A 1 87 ? 3.443 22.062 24.812 1 98.12 87 ALA A CA 1
ATOM 670 C C . ALA A 1 87 ? 2.713 20.875 25.453 1 98.12 87 ALA A C 1
ATOM 672 O O . ALA A 1 87 ? 2.551 20.844 26.672 1 98.12 87 ALA A O 1
ATOM 673 N N . CYS A 1 88 ? 2.285 19.922 24.609 1 98 88 CYS A N 1
ATOM 674 C CA . CYS A 1 88 ? 1.284 19 25.125 1 98 88 CYS A CA 1
ATOM 675 C C . CYS A 1 88 ? 1.81 17.578 25.125 1 98 88 CYS A C 1
ATOM 677 O O . CYS A 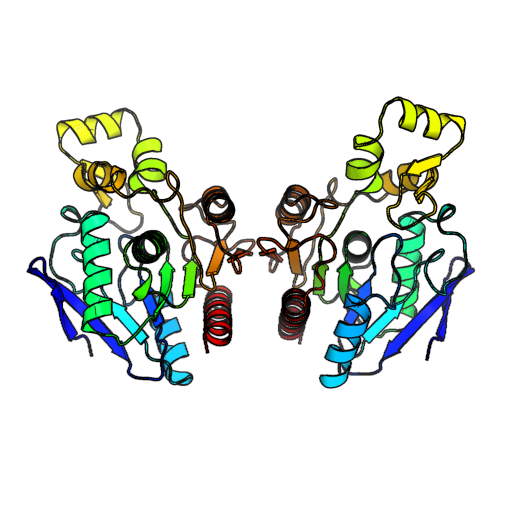1 88 ? 1.115 16.656 25.562 1 98 88 CYS A O 1
ATOM 679 N N . THR A 1 89 ? 2.98 17.328 24.625 1 97.75 89 THR A N 1
ATOM 680 C CA . THR A 1 89 ? 3.494 15.961 24.562 1 97.75 89 THR A CA 1
ATOM 681 C C . THR A 1 89 ? 4.914 15.891 25.125 1 97.75 89 THR A C 1
ATOM 683 O O . THR A 1 89 ? 5.523 16.922 25.406 1 97.75 89 THR A O 1
ATOM 686 N N . THR A 1 90 ? 5.418 14.664 25.391 1 95.88 90 THR A N 1
ATOM 687 C CA . THR A 1 90 ? 6.789 14.391 25.812 1 95.88 90 THR A CA 1
ATOM 688 C C . THR A 1 90 ? 7.473 13.43 24.844 1 95.88 90 THR A C 1
ATOM 690 O O . THR A 1 90 ? 6.906 12.391 24.5 1 95.88 90 THR A O 1
ATOM 693 N N . GLY A 1 91 ? 8.695 13.812 24.453 1 96.31 91 GLY A N 1
ATOM 694 C CA . GLY A 1 91 ? 9.438 12.969 23.516 1 96.31 91 GLY A CA 1
ATOM 695 C C . GLY A 1 91 ? 8.844 12.977 22.125 1 96.31 91 GLY A C 1
ATOM 696 O O . GLY A 1 91 ? 7.934 13.75 21.828 1 96.31 91 GLY A O 1
ATOM 697 N N . PRO A 1 92 ? 9.453 12.156 21.203 1 98.19 92 PRO A N 1
ATOM 698 C CA . PRO A 1 92 ? 8.945 12.078 19.828 1 98.19 92 PRO A CA 1
ATOM 699 C C . PRO A 1 92 ? 7.582 11.398 19.75 1 98.19 92 PRO A C 1
ATOM 701 O O . PRO A 1 92 ? 7.262 10.539 20.578 1 98.19 92 PRO A O 1
ATOM 704 N N . GLN A 1 93 ? 6.777 11.789 18.797 1 98.69 93 GLN A N 1
ATOM 705 C CA . GLN A 1 93 ? 5.41 11.305 18.625 1 98.69 93 GLN A CA 1
ATOM 706 C C . GLN A 1 93 ? 5.238 10.602 17.281 1 98.69 93 GLN A C 1
ATOM 708 O O . GLN A 1 93 ? 6.008 10.844 16.344 1 98.69 93 GLN A O 1
ATOM 713 N N . VAL A 1 94 ? 4.242 9.688 17.203 1 98.94 94 VAL A N 1
ATOM 714 C CA . VAL A 1 94 ? 3.732 9.25 15.898 1 98.94 94 VAL A CA 1
ATOM 715 C C . VAL A 1 94 ? 2.75 10.281 15.359 1 98.94 94 VAL A C 1
ATOM 717 O O . VAL A 1 94 ? 1.719 10.555 15.977 1 98.94 94 VAL A O 1
ATOM 720 N N . LEU A 1 95 ? 3.111 10.891 14.227 1 98.94 95 LEU A N 1
ATOM 721 C CA . LEU A 1 95 ? 2.234 11.875 13.602 1 98.94 95 LEU A CA 1
ATOM 722 C C . LEU A 1 95 ? 1.309 11.211 12.586 1 98.94 95 LEU A C 1
ATOM 724 O O . LEU A 1 95 ? 1.755 10.406 11.766 1 98.94 95 LEU A O 1
ATOM 728 N N . VAL A 1 96 ? 0.034 11.477 12.703 1 99 96 VAL A N 1
ATOM 729 C CA . VAL A 1 96 ? -0.973 11.055 11.734 1 99 96 VAL A CA 1
ATOM 730 C C . VAL A 1 96 ? -1.564 12.281 11.039 1 99 96 VAL A C 1
ATOM 732 O O . VAL A 1 96 ? -2.336 13.031 11.641 1 99 96 VAL A O 1
ATOM 735 N N . GLY A 1 97 ? -1.231 12.453 9.781 1 98.94 97 GLY A N 1
ATOM 736 C CA . GLY A 1 97 ? -1.634 13.664 9.07 1 98.94 97 GLY A CA 1
ATOM 737 C C . GLY A 1 97 ? -2.59 13.391 7.926 1 98.94 97 GLY A C 1
ATOM 738 O O . GLY A 1 97 ? -2.268 12.633 7.012 1 98.94 97 GLY A O 1
ATOM 739 N N . SER A 1 98 ? -3.738 14.039 7.938 1 98.88 98 SER A N 1
ATOM 740 C CA . SER A 1 98 ? -4.734 13.914 6.875 1 98.88 98 SER A CA 1
ATOM 741 C C . SER A 1 98 ? -4.699 15.117 5.941 1 98.88 98 SER A C 1
ATOM 743 O O . SER A 1 98 ? -4.832 16.266 6.391 1 98.88 98 SER A O 1
ATOM 745 N N . SER A 1 99 ? -4.578 14.891 4.547 1 98.69 99 SER A N 1
ATOM 746 C CA . SER A 1 99 ? -4.609 15.953 3.543 1 98.69 99 SER A CA 1
ATOM 747 C C . SER A 1 99 ? -3.604 17.047 3.871 1 98.69 99 SER A C 1
ATOM 749 O O . SER A 1 99 ? -2.404 16.781 3.992 1 98.69 99 SER A O 1
ATOM 751 N N . MET A 1 100 ? -3.975 18.234 4.25 1 98.75 100 MET A N 1
ATOM 752 C CA . MET A 1 100 ? -3.07 19.297 4.664 1 98.75 100 MET A CA 1
ATOM 753 C C . MET A 1 100 ? -2.23 18.859 5.863 1 98.75 100 MET A C 1
ATOM 755 O O . MET A 1 100 ? -1.049 19.203 5.953 1 98.75 100 MET A O 1
ATOM 759 N N . GLY A 1 101 ? -2.869 18.141 6.77 1 98.88 101 GLY A N 1
ATOM 760 C CA . GLY A 1 101 ? -2.156 17.625 7.93 1 98.88 101 GLY A CA 1
ATOM 761 C C . GLY A 1 101 ? -0.976 16.75 7.566 1 98.88 101 GLY A C 1
ATOM 762 O O . GLY A 1 101 ? 0.01 16.688 8.305 1 98.88 101 GLY A O 1
ATOM 763 N N . GLY A 1 102 ? -1.105 16.031 6.441 1 98.94 102 GLY A N 1
ATOM 764 C CA . GLY A 1 102 ? 0.03 15.273 5.941 1 98.94 102 GLY A CA 1
ATOM 765 C C . GLY A 1 102 ? 1.198 16.156 5.535 1 98.94 102 GLY A C 1
ATOM 766 O O . GLY A 1 102 ? 2.355 15.805 5.781 1 98.94 102 GLY A O 1
ATOM 767 N N . TRP A 1 103 ? 0.897 17.297 4.875 1 98.94 103 TRP A N 1
ATOM 768 C CA . TRP A 1 103 ? 1.94 18.266 4.523 1 98.94 103 TRP A CA 1
ATOM 769 C C . TRP A 1 103 ? 2.6 18.828 5.773 1 98.94 103 TRP A C 1
ATOM 771 O O . TRP A 1 103 ? 3.83 18.891 5.863 1 98.94 103 TRP A O 1
ATOM 781 N N . LEU A 1 104 ? 1.828 19.156 6.77 1 98.94 104 LEU A N 1
ATOM 782 C CA . LEU A 1 104 ? 2.359 19.703 8.016 1 98.94 104 LEU A CA 1
ATOM 783 C C . LEU A 1 104 ? 3.244 18.672 8.719 1 98.94 104 LEU A C 1
ATOM 785 O O . LEU A 1 104 ? 4.305 19.016 9.242 1 98.94 104 LEU A O 1
ATOM 789 N N . ALA A 1 105 ? 2.838 17.438 8.695 1 98.94 105 ALA A N 1
ATOM 790 C CA . ALA A 1 105 ? 3.623 16.375 9.312 1 98.94 105 ALA A CA 1
ATOM 791 C C . ALA A 1 105 ? 4.973 16.219 8.617 1 98.94 105 ALA A C 1
ATOM 793 O O . ALA A 1 105 ? 5.996 16.016 9.273 1 98.94 105 ALA A O 1
ATOM 794 N N . LEU A 1 106 ? 4.949 16.312 7.312 1 98.94 106 LEU A N 1
ATOM 795 C CA . LEU A 1 106 ? 6.188 16.203 6.547 1 98.94 106 LEU A CA 1
ATOM 796 C C . LEU A 1 106 ? 7.117 17.375 6.836 1 98.94 106 LEU A C 1
ATOM 798 O O . LEU A 1 106 ? 8.336 17.203 6.93 1 98.94 106 LEU A O 1
ATOM 802 N N . LEU A 1 107 ? 6.531 18.562 6.957 1 98.88 107 LEU A N 1
ATOM 803 C CA . LEU A 1 107 ? 7.332 19.734 7.328 1 98.88 107 LEU A CA 1
ATOM 804 C C . LEU A 1 107 ? 7.941 19.547 8.711 1 98.88 107 LEU A C 1
ATOM 806 O O . LEU A 1 107 ? 9.117 19.875 8.93 1 98.88 107 LEU A O 1
ATOM 810 N N . LEU A 1 108 ? 7.145 19.016 9.672 1 98.88 108 LEU A N 1
ATOM 811 C CA . LEU A 1 108 ? 7.664 18.734 11 1 98.88 108 LEU A CA 1
ATOM 812 C C . LEU A 1 108 ? 8.797 17.719 10.945 1 98.88 108 LEU A C 1
ATOM 814 O O . LEU A 1 108 ? 9.82 17.891 11.617 1 98.88 108 LEU A O 1
ATOM 818 N N . ALA A 1 109 ? 8.656 16.688 10.141 1 98.75 109 ALA A N 1
ATOM 819 C CA . ALA A 1 109 ? 9.688 15.672 9.984 1 98.75 109 ALA A CA 1
ATOM 820 C C . ALA A 1 109 ? 10.992 16.281 9.469 1 98.75 109 ALA A C 1
ATOM 822 O O . ALA A 1 109 ? 12.078 15.883 9.875 1 98.75 109 ALA A O 1
ATOM 823 N N . ARG A 1 110 ? 10.836 17.203 8.562 1 98.31 110 ARG A N 1
ATOM 824 C CA . ARG A 1 110 ? 12.016 17.828 7.961 1 98.31 110 ARG A CA 1
ATOM 825 C C . ARG A 1 110 ? 12.672 18.812 8.922 1 98.31 110 ARG A C 1
ATOM 827 O O . ARG A 1 110 ? 13.891 18.828 9.055 1 98.31 110 ARG A O 1
ATOM 834 N N . GLU A 1 111 ? 11.875 19.656 9.633 1 98.12 111 GLU A N 1
ATOM 835 C CA . GLU A 1 111 ? 12.398 20.812 10.352 1 98.12 111 GLU A CA 1
ATOM 836 C C . GLU A 1 111 ? 12.586 20.5 11.836 1 98.12 111 GLU A C 1
ATOM 838 O O . GLU A 1 111 ? 13.383 21.141 12.523 1 98.12 111 GLU A O 1
ATOM 843 N N . ASN A 1 112 ? 11.82 19.578 12.344 1 98.31 112 ASN A N 1
ATOM 844 C CA . ASN A 1 112 ? 11.867 19.172 13.75 1 98.31 112 ASN A CA 1
ATOM 845 C C . ASN A 1 112 ? 11.867 17.656 13.891 1 98.31 112 ASN A C 1
ATOM 847 O O . ASN A 1 112 ? 11.016 17.094 14.578 1 98.31 112 ASN A O 1
ATOM 851 N N . PRO A 1 113 ? 12.875 17 13.336 1 98 113 PRO A N 1
ATOM 852 C CA . PRO A 1 113 ? 12.875 15.539 13.344 1 98 113 PRO A CA 1
ATOM 853 C C . PRO A 1 113 ? 12.859 14.961 14.758 1 98 113 PRO A C 1
ATOM 855 O O . PRO A 1 113 ? 12.383 13.836 14.961 1 98 113 PRO A O 1
ATOM 858 N N . GLU A 1 114 ? 13.297 15.703 15.734 1 97.88 114 GLU A N 1
ATOM 859 C CA . GLU A 1 114 ? 13.344 15.234 17.125 1 97.88 114 GLU A CA 1
ATOM 860 C C . GLU A 1 114 ? 11.938 15.055 17.688 1 97.88 114 GLU A C 1
ATOM 862 O O . GLU A 1 114 ? 11.758 14.391 18.703 1 97.88 114 GLU A O 1
ATOM 867 N N . LEU A 1 115 ? 10.93 15.594 17.016 1 98.44 115 LEU A N 1
ATOM 868 C CA . LEU A 1 115 ? 9.555 15.508 17.5 1 98.44 115 LEU A CA 1
ATOM 869 C C . LEU A 1 115 ? 8.844 14.305 16.891 1 98.44 115 LEU A C 1
ATOM 871 O O . LEU A 1 115 ? 7.719 13.984 17.281 1 98.44 115 LEU A O 1
ATOM 875 N N . VAL A 1 116 ? 9.492 13.594 15.984 1 98.81 116 VAL A N 1
ATOM 876 C CA . VAL A 1 116 ? 8.766 12.609 15.188 1 98.81 116 VAL A CA 1
ATOM 877 C C . VAL A 1 116 ? 9.359 11.219 15.406 1 98.81 116 VAL A C 1
ATOM 879 O O . VAL A 1 116 ? 10.555 11 15.172 1 98.81 116 VAL A O 1
ATOM 882 N N . ALA A 1 117 ? 8.523 10.289 15.891 1 98.69 117 ALA A N 1
ATOM 883 C CA . ALA A 1 117 ? 8.938 8.898 16.078 1 98.69 117 ALA A CA 1
ATOM 884 C C . ALA A 1 117 ? 8.523 8.039 14.891 1 98.69 117 ALA A C 1
ATOM 886 O O . ALA A 1 117 ? 9.156 7.016 14.609 1 98.69 117 ALA A O 1
ATOM 887 N N . GLY A 1 118 ? 7.496 8.391 14.188 1 98.88 118 GLY A N 1
ATOM 888 C CA . GLY A 1 118 ? 6.891 7.719 13.047 1 98.88 118 GLY A CA 1
ATOM 889 C C . GLY A 1 118 ? 5.844 8.562 12.352 1 98.88 118 GLY A C 1
ATOM 890 O O . GLY A 1 118 ? 5.449 9.617 12.852 1 98.88 118 GLY A O 1
ATOM 891 N N . LEU A 1 119 ? 5.43 8.133 11.188 1 98.94 119 LEU A N 1
ATOM 892 C CA . LEU A 1 119 ? 4.547 8.953 10.367 1 98.94 119 LEU A CA 1
ATOM 893 C C . LEU A 1 119 ? 3.521 8.094 9.641 1 98.94 119 LEU A C 1
ATOM 895 O O . LEU A 1 119 ? 3.873 7.074 9.039 1 98.94 119 LEU A O 1
ATOM 899 N N . VAL A 1 120 ? 2.252 8.43 9.75 1 99 120 VAL A N 1
ATOM 900 C CA . VAL A 1 120 ? 1.166 7.902 8.93 1 99 120 VAL A CA 1
ATOM 901 C C . VAL A 1 120 ? 0.456 9.047 8.211 1 99 120 VAL A C 1
ATOM 903 O O . VAL A 1 120 ? -0.019 9.992 8.859 1 99 120 VAL A O 1
ATOM 906 N N . THR A 1 121 ? 0.419 9.039 6.906 1 98.94 121 THR A N 1
ATOM 907 C CA . THR A 1 121 ? -0.362 10.055 6.211 1 98.94 121 THR A CA 1
ATOM 908 C C . THR A 1 121 ? -1.598 9.438 5.562 1 98.94 121 THR A C 1
ATOM 910 O O . THR A 1 121 ? -1.587 8.266 5.188 1 98.94 121 THR A O 1
ATOM 913 N N . ILE A 1 122 ? -2.645 10.195 5.5 1 98.94 122 ILE A N 1
ATOM 914 C CA . ILE A 1 122 ? -3.904 9.844 4.859 1 98.94 122 ILE A CA 1
ATOM 915 C C . ILE A 1 122 ? -4.238 10.867 3.775 1 98.94 122 ILE A C 1
ATOM 917 O O . ILE A 1 122 ? -4.559 12.016 4.082 1 98.94 122 ILE A O 1
ATOM 921 N N . ALA A 1 123 ? -4.168 10.438 2.52 1 98.75 123 ALA A N 1
ATOM 922 C CA . ALA A 1 123 ? -4.438 11.352 1.417 1 98.75 123 ALA A CA 1
ATOM 923 C C . ALA A 1 123 ? -3.633 12.641 1.567 1 98.75 123 ALA A C 1
ATOM 925 O O . ALA A 1 123 ? -4.184 13.742 1.465 1 98.75 123 ALA A O 1
ATOM 926 N N . ALA A 1 124 ? -2.344 12.484 1.862 1 98.88 124 ALA A N 1
ATOM 927 C CA . ALA A 1 124 ? -1.5 13.656 2.102 1 98.88 124 ALA A CA 1
ATOM 928 C C . ALA A 1 124 ? -1.478 14.57 0.884 1 98.88 124 ALA A C 1
ATOM 930 O O . ALA A 1 124 ? -1.417 14.102 -0.255 1 98.88 124 ALA A O 1
ATOM 931 N N . ALA A 1 125 ? -1.452 15.852 1.139 1 98.62 125 ALA A N 1
ATOM 932 C CA . ALA A 1 125 ? -1.468 16.844 0.063 1 98.62 125 ALA A CA 1
ATOM 933 C C . ALA A 1 125 ? -0.266 17.781 0.161 1 98.62 125 ALA A C 1
ATOM 935 O O . ALA A 1 125 ? -0.427 19 0.267 1 98.62 125 ALA A O 1
ATOM 936 N N . PRO A 1 126 ? 0.948 17.219 0.082 1 98.81 126 PRO A N 1
ATOM 937 C CA . PRO A 1 126 ? 2.092 18.125 0.085 1 98.81 126 PRO A CA 1
ATOM 938 C C . PRO A 1 126 ? 2.072 19.109 -1.092 1 98.81 126 PRO A C 1
ATOM 940 O O . PRO A 1 126 ? 1.672 18.734 -2.199 1 98.81 126 PRO A O 1
ATOM 943 N N . ASP A 1 127 ? 2.42 20.375 -0.833 1 98.81 127 ASP A N 1
ATOM 944 C CA . ASP A 1 127 ? 2.678 21.406 -1.844 1 98.81 127 ASP A CA 1
ATOM 945 C C . ASP A 1 127 ? 1.392 21.797 -2.568 1 98.81 127 ASP A C 1
ATOM 947 O O . ASP A 1 127 ? 1.438 22.359 -3.662 1 98.81 127 ASP A O 1
ATOM 951 N N . PHE A 1 128 ? 0.213 21.5 -1.998 1 98.38 128 PHE A N 1
ATOM 952 C CA . PHE A 1 128 ? -1.033 21.625 -2.744 1 98.38 128 PHE A CA 1
ATOM 953 C C . PHE A 1 128 ? -1.328 23.094 -3.062 1 98.38 128 PHE A C 1
ATOM 955 O O . PHE A 1 128 ? -2.092 23.391 -3.982 1 98.38 128 PHE A O 1
ATOM 962 N N . THR A 1 129 ? -0.723 24.094 -2.291 1 98.31 129 THR A N 1
ATOM 963 C CA . THR A 1 129 ? -0.972 25.5 -2.586 1 98.31 129 THR A CA 1
ATOM 964 C C . THR A 1 129 ? -0.426 25.875 -3.963 1 98.31 129 THR A C 1
ATOM 966 O O . THR A 1 129 ? -1.047 26.641 -4.695 1 98.31 129 THR A O 1
ATOM 969 N N . GLU A 1 130 ? 0.707 25.312 -4.285 1 98.5 130 GLU A N 1
ATOM 970 C CA . GLU A 1 130 ? 1.318 25.562 -5.59 1 98.5 130 GLU A CA 1
ATOM 971 C C . GLU A 1 130 ? 0.833 24.547 -6.621 1 98.5 130 GLU A C 1
ATOM 973 O O . GLU A 1 130 ? 0.266 24.922 -7.648 1 98.5 130 GLU A O 1
ATOM 978 N N . ASP A 1 131 ? 0.97 23.281 -6.32 1 98.19 131 ASP A N 1
ATOM 979 C CA . ASP A 1 131 ? 0.757 22.219 -7.289 1 98.19 131 ASP A CA 1
ATOM 980 C C . ASP A 1 131 ? -0.729 21.906 -7.445 1 98.19 131 ASP A C 1
ATOM 982 O O . ASP A 1 131 ? -1.135 21.25 -8.406 1 98.19 131 ASP A O 1
ATOM 986 N N . GLY A 1 132 ? -1.486 22.297 -6.508 1 96.62 132 GLY A N 1
ATOM 987 C CA . GLY A 1 132 ? -2.93 22.125 -6.559 1 96.62 132 GLY A CA 1
ATOM 988 C C . GLY A 1 132 ? -3.668 23.391 -6.938 1 96.62 132 GLY A C 1
ATOM 989 O O . GLY A 1 132 ? -4.047 23.578 -8.094 1 96.62 132 GLY A O 1
ATOM 990 N N . PHE A 1 133 ? -3.682 24.375 -5.988 1 96.12 133 PHE A N 1
ATOM 991 C CA . PHE A 1 133 ? -4.453 25.609 -6.172 1 96.12 133 PHE A CA 1
ATOM 992 C C . PHE A 1 133 ? -3.895 26.438 -7.32 1 96.12 133 PHE A C 1
ATOM 994 O O . PHE A 1 133 ? -4.562 26.609 -8.344 1 96.12 133 PHE A O 1
ATOM 1001 N N . TRP A 1 134 ? -2.684 26.859 -7.219 1 97.31 134 TRP A N 1
ATOM 1002 C CA . TRP A 1 134 ? -2.125 27.812 -8.172 1 97.31 134 TRP A CA 1
ATOM 1003 C C . TRP A 1 134 ? -2.145 27.234 -9.586 1 97.31 134 TRP A C 1
ATOM 1005 O O . TRP A 1 134 ? -2.615 27.891 -10.523 1 97.31 134 TRP A O 1
ATOM 1015 N N . VAL A 1 135 ? -1.627 26.016 -9.734 1 96.75 135 VAL A N 1
ATOM 1016 C CA . VAL A 1 135 ? -1.547 25.375 -11.047 1 96.75 135 VAL A CA 1
ATOM 1017 C C . VAL A 1 135 ? -2.953 25.156 -11.602 1 96.75 135 VAL A C 1
ATOM 1019 O O . VAL A 1 135 ? -3.17 25.25 -12.812 1 96.75 135 VAL A O 1
ATOM 1022 N N . GLY A 1 136 ? -3.914 24.953 -10.727 1 95.5 136 GLY A N 1
ATOM 1023 C CA . GLY A 1 136 ? -5.277 24.656 -11.141 1 95.5 136 GLY A CA 1
ATOM 1024 C C . GLY A 1 136 ? -6.094 25.906 -11.422 1 95.5 136 GLY A C 1
ATOM 1025 O O . GLY A 1 136 ? -7.18 25.844 -12 1 95.5 136 GLY A O 1
ATOM 1026 N N . PHE A 1 137 ? -5.641 27.109 -11.008 1 96.81 137 PHE A N 1
ATOM 1027 C CA . PHE A 1 137 ? -6.387 28.344 -11.172 1 96.81 137 PHE A CA 1
ATOM 1028 C C . PHE A 1 137 ? -6.473 28.734 -12.648 1 96.81 137 PHE A C 1
ATOM 1030 O O . PHE A 1 137 ? -5.488 28.625 -13.383 1 96.81 137 PHE A O 1
ATOM 1037 N N . SER A 1 138 ? -7.656 29.188 -13.062 1 96.62 138 SER A N 1
ATOM 1038 C CA . SER A 1 138 ? -7.836 29.781 -14.383 1 96.62 138 SER A CA 1
ATOM 1039 C C . SER A 1 138 ? -7.137 31.141 -14.484 1 96.62 138 SER A C 1
ATOM 1041 O O . SER A 1 138 ? -6.762 31.719 -13.461 1 96.62 138 SER A O 1
ATOM 1043 N N . PRO A 1 139 ? -6.992 31.562 -15.711 1 97.25 139 PRO A N 1
ATOM 1044 C CA . PRO A 1 13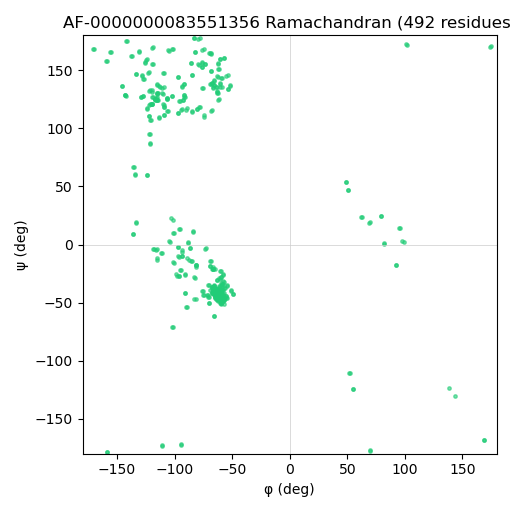9 ? -6.43 32.906 -15.859 1 97.25 139 PRO A CA 1
ATOM 1045 C C . PRO A 1 139 ? -7.234 33.969 -15.117 1 97.25 139 PRO A C 1
ATOM 1047 O O . PRO A 1 139 ? -6.66 34.906 -14.555 1 97.25 139 PRO A O 1
ATOM 1050 N N . ILE A 1 140 ? -8.5 33.844 -15.109 1 96.81 140 ILE A N 1
ATOM 1051 C CA . ILE A 1 140 ? -9.383 34.781 -14.43 1 96.81 140 ILE A CA 1
ATOM 1052 C C . ILE A 1 140 ? -9.141 34.719 -12.922 1 96.81 140 ILE A C 1
ATOM 1054 O O . ILE A 1 140 ? -9.086 35.75 -12.25 1 96.81 140 ILE A O 1
ATOM 1058 N N . GLN A 1 141 ? -8.969 33.531 -12.422 1 96.12 141 GLN A N 1
ATOM 1059 C CA . GLN A 1 141 ? -8.719 33.344 -10.992 1 96.12 141 GLN A CA 1
ATOM 1060 C C . GLN A 1 141 ? -7.355 33.906 -10.594 1 96.12 141 GLN A C 1
ATOM 1062 O O . GLN A 1 141 ? -7.215 34.531 -9.539 1 96.12 141 GLN A O 1
ATOM 1067 N N . ARG A 1 142 ? -6.359 33.688 -11.422 1 97.06 142 ARG A N 1
ATOM 1068 C CA . ARG A 1 142 ? -5.035 34.25 -11.148 1 97.06 142 ARG A CA 1
ATOM 1069 C C . ARG A 1 142 ? -5.062 35.75 -11.156 1 97.06 142 ARG A C 1
ATOM 1071 O O . ARG A 1 142 ? -4.418 36.406 -10.32 1 97.06 142 ARG A O 1
ATOM 1078 N N . ALA A 1 143 ? -5.789 36.281 -12.078 1 96.62 143 ALA A N 1
ATOM 1079 C CA . ALA A 1 143 ? -5.934 37.719 -12.141 1 96.62 143 ALA A CA 1
ATOM 1080 C C . ALA A 1 143 ? -6.629 38.25 -10.891 1 96.62 143 ALA A C 1
ATOM 1082 O O . ALA A 1 143 ? -6.27 39.312 -10.375 1 96.62 143 ALA A O 1
ATOM 1083 N N . ALA A 1 144 ? -7.625 37.531 -10.445 1 95.88 144 ALA A N 1
ATOM 1084 C CA . ALA A 1 144 ? -8.336 37.906 -9.227 1 95.88 144 ALA A CA 1
ATOM 1085 C C . ALA A 1 144 ? -7.406 37.875 -8.016 1 95.88 144 ALA A C 1
ATOM 1087 O O . ALA A 1 144 ? -7.469 38.75 -7.16 1 95.88 144 ALA A O 1
ATOM 1088 N N . LEU A 1 145 ? -6.633 36.875 -7.992 1 96.75 145 LEU A N 1
ATOM 1089 C CA . LEU A 1 145 ? -5.672 36.781 -6.895 1 96.75 145 LEU A CA 1
ATOM 1090 C C . LEU A 1 145 ? -4.738 37.969 -6.875 1 96.75 145 LEU A C 1
ATOM 1092 O O . LEU A 1 145 ? -4.418 38.5 -5.805 1 96.75 145 LEU A O 1
ATOM 1096 N N . GLU A 1 146 ? -4.262 38.375 -7.973 1 95.12 146 GLU A N 1
ATOM 1097 C CA . GLU A 1 146 ? -3.354 39.531 -8.086 1 95.12 146 GLU A CA 1
ATOM 1098 C C . GLU A 1 146 ? -4.062 40.844 -7.746 1 95.12 146 GLU A C 1
ATOM 1100 O O . GLU A 1 146 ? -3.498 41.688 -7.074 1 95.12 146 GLU A O 1
ATOM 1105 N N . ALA A 1 147 ? -5.277 40.938 -8.164 1 97 147 ALA A N 1
ATOM 1106 C CA . ALA A 1 147 ? -5.988 42.219 -8.078 1 97 147 ALA A CA 1
ATOM 1107 C C . ALA A 1 147 ? -6.582 42.406 -6.684 1 97 147 ALA A C 1
ATOM 1109 O O . ALA A 1 147 ? -6.48 43.5 -6.109 1 97 147 ALA A O 1
ATOM 1110 N N . GLN A 1 148 ? -7.238 41.406 -6.145 1 96.62 148 GLN A N 1
ATOM 1111 C CA . GLN A 1 148 ? -7.984 41.625 -4.91 1 96.62 148 GLN A CA 1
ATOM 1112 C C . GLN A 1 148 ? -7.395 40.812 -3.762 1 96.62 148 GLN A C 1
ATOM 1114 O O . GLN A 1 148 ? -7.797 41 -2.607 1 96.62 148 GLN A O 1
ATOM 1119 N N . GLY A 1 149 ? -6.52 39.906 -4.043 1 97.69 149 GLY A N 1
ATOM 1120 C CA . GLY A 1 149 ? -5.758 39.25 -2.996 1 97.69 149 GLY A CA 1
ATOM 1121 C C . GLY A 1 149 ? -6.336 37.906 -2.602 1 97.69 149 GLY A C 1
ATOM 1122 O O . GLY A 1 149 ? -5.844 37.25 -1.673 1 97.69 149 GLY A O 1
ATOM 1123 N N . 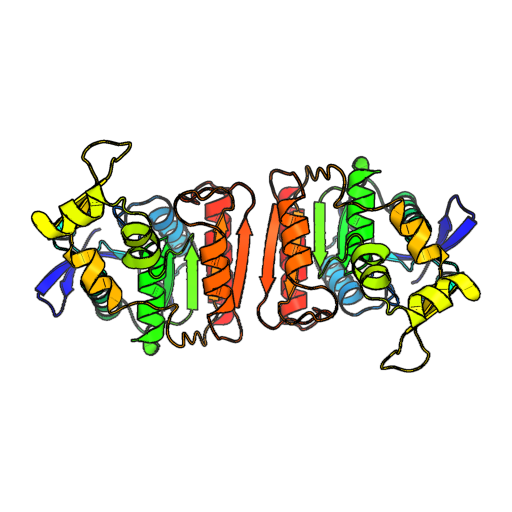TYR A 1 150 ? -7.395 37.5 -3.307 1 97.38 150 TYR A N 1
ATOM 1124 C CA . TYR A 1 150 ? -7.988 36.219 -2.986 1 97.38 150 TYR A CA 1
ATOM 1125 C C . TYR A 1 150 ? -8.812 35.688 -4.156 1 97.38 150 TYR A C 1
ATOM 1127 O O . TYR A 1 150 ? -9.086 36.406 -5.109 1 97.38 150 TYR A O 1
ATOM 1135 N N . VAL A 1 151 ? -9.016 34.375 -4.16 1 96.12 151 VAL A N 1
ATOM 1136 C CA . VAL A 1 151 ? -9.938 33.656 -5.055 1 96.12 151 VAL A CA 1
ATOM 1137 C C . VAL A 1 151 ? -10.992 32.938 -4.23 1 96.12 151 VAL A C 1
ATOM 1139 O O . VAL A 1 151 ? -10.664 32.25 -3.246 1 96.12 151 VAL A O 1
ATOM 1142 N N . ASP A 1 152 ? -12.234 33.094 -4.582 1 92.56 152 ASP A N 1
ATOM 1143 C CA . ASP A 1 152 ? -13.297 32.312 -3.939 1 92.56 152 ASP A CA 1
ATOM 1144 C C . ASP A 1 152 ? -13.617 31.047 -4.727 1 92.56 152 ASP A C 1
ATOM 1146 O O . ASP A 1 152 ? -14.016 31.125 -5.891 1 92.56 152 ASP A O 1
ATOM 1150 N N . LEU A 1 153 ? -13.352 29.922 -4.027 1 90.19 153 LEU A N 1
ATOM 1151 C CA . LEU A 1 153 ? -13.672 28.641 -4.648 1 90.19 153 LEU A CA 1
ATOM 1152 C C . LEU A 1 153 ? -15.023 28.125 -4.164 1 90.19 153 LEU A C 1
ATOM 1154 O O . LEU A 1 153 ? -15.367 28.281 -2.994 1 90.19 153 LEU A O 1
ATOM 1158 N N . PRO A 1 154 ? -15.719 27.484 -5.113 1 83.31 154 PRO A N 1
ATOM 1159 C CA . PRO A 1 154 ? -17.031 26.984 -4.73 1 83.31 154 PRO A CA 1
ATOM 1160 C C . PRO A 1 154 ? -16.953 25.859 -3.697 1 83.31 154 PRO A C 1
ATOM 1162 O O . PRO A 1 154 ? -15.992 25.078 -3.693 1 83.31 154 PRO A O 1
ATOM 1165 N N . SER A 1 155 ? -17.812 25.953 -2.674 1 75.62 155 SER A N 1
ATOM 1166 C CA . SER A 1 155 ? -17.953 24.906 -1.668 1 75.62 155 SER A CA 1
ATOM 1167 C C . SER A 1 155 ? -19.312 24.234 -1.754 1 75.62 155 SER A C 1
ATOM 1169 O O . SER A 1 155 ? -20.297 24.859 -2.15 1 75.62 155 SER A O 1
ATOM 1171 N N . GLU A 1 156 ? -19.312 22.875 -1.668 1 61.41 156 GLU A N 1
ATOM 1172 C CA . GLU A 1 156 ? -20.594 22.188 -1.698 1 61.41 156 GLU A CA 1
ATOM 1173 C C . GLU A 1 156 ? -21.5 22.641 -0.56 1 61.41 156 GLU A C 1
ATOM 1175 O O . GLU A 1 156 ? -22.734 22.594 -0.676 1 61.41 156 GLU A O 1
ATOM 1180 N N . TYR A 1 157 ? -20.969 22.891 0.536 1 56.06 157 TYR A N 1
ATOM 1181 C CA . TYR A 1 157 ? -21.781 22.984 1.741 1 56.06 157 TYR A CA 1
ATOM 1182 C C . TYR A 1 157 ? -21.984 24.438 2.139 1 56.06 157 TYR A C 1
ATOM 1184 O O . TYR A 1 157 ? -22.359 24.734 3.279 1 56.06 157 TYR A O 1
ATOM 1192 N N . GLY A 1 158 ? -21.828 25.453 1.084 1 64.06 158 GLY A N 1
ATOM 1193 C CA . GLY A 1 158 ? -22.125 26.781 1.599 1 64.06 158 GLY A CA 1
ATOM 1194 C C . GLY A 1 158 ? -21.234 27.875 1.015 1 64.06 158 GLY A C 1
ATOM 1195 O O . GLY A 1 158 ? -21.062 27.938 -0.203 1 64.06 158 GLY A O 1
ATOM 1196 N N . GLU A 1 159 ? -20.688 28.672 2.025 1 74.25 159 GLU A N 1
ATOM 1197 C CA . GLU A 1 159 ? -19.859 29.828 1.666 1 74.25 159 GLU A CA 1
ATOM 1198 C C . GLU A 1 159 ? -18.594 29.406 0.92 1 74.25 159 GLU A C 1
ATOM 1200 O O . GLU A 1 159 ? -18 28.375 1.245 1 74.25 159 GLU A O 1
ATOM 1205 N N . PRO A 1 160 ? -18.312 30.141 -0.131 1 83.88 160 PRO A N 1
ATOM 1206 C CA . PRO A 1 160 ? -17.109 29.828 -0.893 1 83.88 160 PRO A CA 1
ATOM 1207 C C . PRO A 1 160 ? -15.859 29.781 -0.016 1 83.88 160 PRO A C 1
ATOM 1209 O O . PRO A 1 160 ? -15.812 30.406 1.046 1 83.88 160 PRO A O 1
ATOM 1212 N N . TYR A 1 161 ? -14.969 28.906 -0.366 1 84.62 161 TYR A N 1
ATOM 1213 C CA . TYR A 1 161 ? -13.625 28.844 0.203 1 84.62 161 TYR A CA 1
ATOM 1214 C C . TYR A 1 161 ? -12.742 29.969 -0.337 1 84.62 161 TYR A C 1
ATOM 1216 O O . TYR A 1 161 ? -12.5 30.047 -1.543 1 84.62 161 TYR A O 1
ATOM 1224 N N . ARG A 1 162 ? -12.445 30.906 0.574 1 93.38 162 ARG A N 1
ATOM 1225 C CA . ARG A 1 162 ? -11.555 31.969 0.121 1 93.38 162 ARG A CA 1
ATOM 1226 C C . ARG A 1 162 ? -10.094 31.562 0.261 1 93.38 162 ARG A C 1
ATOM 1228 O O . ARG A 1 162 ? -9.625 31.281 1.366 1 93.38 162 ARG A O 1
ATOM 1235 N N . ILE A 1 163 ? -9.43 31.453 -0.864 1 96.88 163 ILE A N 1
ATOM 1236 C CA . ILE A 1 163 ? -8 31.172 -0.914 1 96.88 163 ILE A CA 1
ATOM 1237 C C . ILE A 1 163 ? -7.219 32.469 -1.085 1 96.88 163 ILE A C 1
ATOM 1239 O O . ILE A 1 163 ? -7.328 33.125 -2.119 1 96.88 163 ILE A O 1
ATOM 1243 N N . SER A 1 164 ? -6.473 32.812 -0.05 1 97.94 164 SER A N 1
ATOM 1244 C CA . SER A 1 164 ? -5.762 34.094 -0.071 1 97.94 164 SER A CA 1
ATOM 1245 C C . SER A 1 164 ? -4.492 34 -0.909 1 97.94 164 SER A C 1
ATOM 1247 O O . SER A 1 164 ? -3.92 32.938 -1.064 1 97.94 164 SER A O 1
ATOM 1249 N N . ARG A 1 165 ? -4.062 35.156 -1.424 1 98.25 165 ARG A N 1
ATOM 1250 C CA . ARG A 1 165 ? -2.764 35.25 -2.08 1 98.25 165 ARG A CA 1
ATOM 1251 C C . ARG A 1 165 ? -1.64 34.875 -1.131 1 98.25 165 ARG A C 1
ATOM 1253 O O . ARG A 1 165 ? -0.678 34.219 -1.542 1 98.25 165 ARG A O 1
ATOM 1260 N N . ARG A 1 166 ? -1.778 35.156 0.108 1 98.19 166 ARG A N 1
ATOM 1261 C CA . ARG A 1 166 ? -0.771 34.844 1.113 1 98.19 166 ARG A CA 1
ATOM 1262 C C . ARG A 1 166 ? -0.589 33.344 1.243 1 98.19 166 ARG A C 1
ATOM 1264 O O . ARG A 1 166 ? 0.536 32.844 1.375 1 98.19 166 ARG A O 1
ATOM 1271 N N . LEU A 1 167 ? -1.665 32.625 1.22 1 98.38 167 LEU A N 1
ATOM 1272 C CA . LEU A 1 167 ? -1.591 31.156 1.332 1 98.38 167 LEU A CA 1
ATOM 1273 C C . LEU A 1 167 ? -0.765 30.562 0.195 1 98.38 167 LEU A C 1
ATOM 1275 O O . LEU A 1 167 ? 0.06 29.672 0.418 1 98.38 167 LEU A O 1
ATOM 1279 N N . ILE A 1 168 ? -0.966 31.094 -1.018 1 98.38 168 ILE A N 1
ATOM 1280 C CA . ILE A 1 168 ? -0.26 30.609 -2.197 1 98.38 168 ILE A CA 1
ATOM 1281 C C . ILE A 1 168 ? 1.215 31 -2.111 1 98.38 168 ILE A C 1
ATOM 1283 O O . ILE A 1 168 ? 2.094 30.141 -2.217 1 98.38 168 ILE A O 1
ATOM 1287 N N . GLU A 1 169 ? 1.462 32.219 -1.857 1 98.38 169 GLU A N 1
ATOM 1288 C CA . GLU A 1 169 ? 2.824 32.75 -1.912 1 98.38 169 GLU A CA 1
ATOM 1289 C C . GLU A 1 169 ? 3.664 32.219 -0.753 1 98.38 169 GLU A C 1
ATOM 1291 O O . GLU A 1 169 ? 4.816 31.828 -0.944 1 98.38 169 GLU A O 1
ATOM 1296 N N . GLU A 1 170 ? 3.117 32.219 0.445 1 98.62 170 GLU A N 1
ATOM 1297 C CA . GLU A 1 170 ? 3.855 31.719 1.598 1 98.62 170 GLU A CA 1
ATOM 1298 C C . GLU A 1 170 ? 4.109 30.219 1.474 1 98.62 170 GLU A C 1
ATOM 1300 O O . GLU A 1 170 ? 5.164 29.734 1.877 1 98.62 170 GLU A O 1
ATOM 1305 N N . GLY A 1 171 ? 3.148 29.484 0.878 1 98.56 171 GLY A N 1
ATOM 1306 C CA . GLY A 1 171 ? 3.303 28.062 0.658 1 98.56 171 GLY A CA 1
ATOM 1307 C C . GLY A 1 171 ? 4.496 27.719 -0.216 1 98.56 171 GLY A C 1
ATOM 1308 O O . GLY A 1 171 ? 5.082 26.641 -0.076 1 98.56 171 GLY A O 1
ATOM 1309 N N . ARG A 1 172 ? 4.895 28.641 -1.12 1 98.31 172 ARG A N 1
ATOM 1310 C CA . ARG A 1 172 ? 6.023 28.422 -2.02 1 98.31 172 ARG A CA 1
ATOM 1311 C C . ARG A 1 172 ? 7.332 28.312 -1.244 1 98.31 172 ARG A C 1
ATOM 1313 O O . ARG A 1 172 ? 8.297 27.719 -1.722 1 98.31 172 ARG A O 1
ATOM 1320 N N . ASP A 1 173 ? 7.328 28.828 -0.05 1 98 173 ASP A N 1
ATOM 1321 C CA . ASP A 1 173 ? 8.531 28.797 0.772 1 98 173 ASP A CA 1
ATOM 1322 C C . ASP A 1 173 ? 8.617 27.516 1.593 1 98 173 ASP A C 1
ATOM 1324 O O . ASP A 1 173 ? 9.578 27.297 2.326 1 98 173 ASP A O 1
ATOM 1328 N N . ARG A 1 174 ? 7.621 26.578 1.426 1 97.94 174 ARG A N 1
ATOM 1329 C CA . ARG A 1 174 ? 7.531 25.422 2.312 1 97.94 174 ARG A CA 1
ATOM 1330 C C . ARG A 1 174 ? 7.324 24.141 1.519 1 97.94 174 ARG A C 1
ATOM 1332 O O . ARG A 1 174 ? 6.809 23.156 2.049 1 97.94 174 ARG A O 1
ATOM 1339 N N . LEU A 1 175 ? 7.637 24.188 0.255 1 98.62 175 LEU A N 1
ATOM 1340 C CA . LEU A 1 175 ? 7.449 23.016 -0.603 1 98.62 175 LEU A CA 1
ATOM 1341 C C . LEU A 1 175 ? 8.375 21.875 -0.178 1 98.62 175 LEU A C 1
ATOM 1343 O O . LEU A 1 175 ? 9.539 22.109 0.139 1 98.62 175 LEU A O 1
ATOM 1347 N N . VAL A 1 176 ? 7.828 20.641 -0.146 1 98.75 176 VAL A N 1
ATOM 1348 C CA . VAL A 1 176 ? 8.625 19.531 0.382 1 98.75 176 VAL A CA 1
ATOM 1349 C C . VAL A 1 176 ? 8.977 18.578 -0.746 1 98.75 176 VAL A C 1
ATOM 1351 O O . VAL A 1 176 ? 9.797 17.672 -0.563 1 98.75 176 VAL A O 1
ATOM 1354 N N . LEU A 1 177 ? 8.461 18.734 -1.95 1 98.62 177 LEU A N 1
ATOM 1355 C CA . LEU A 1 177 ? 8.734 17.812 -3.041 1 98.62 177 LEU A CA 1
ATOM 1356 C C . LEU A 1 177 ? 9.781 18.375 -3.992 1 98.62 177 LEU A C 1
ATOM 1358 O O . LEU A 1 177 ? 9.992 17.844 -5.082 1 98.62 177 LEU A O 1
ATOM 1362 N N . ARG A 1 178 ? 10.43 19.5 -3.574 1 97.75 178 ARG A N 1
ATOM 1363 C CA . ARG A 1 178 ? 11.43 20.156 -4.406 1 97.75 178 ARG A CA 1
ATOM 1364 C C . ARG A 1 178 ? 12.805 20.109 -3.75 1 97.75 178 ARG A C 1
ATOM 1366 O O . ARG A 1 178 ? 13.773 20.641 -4.293 1 97.75 178 ARG A O 1
ATOM 1373 N N . SER A 1 179 ? 12.961 19.641 -2.6 1 96 179 SER A N 1
ATOM 1374 C CA . SER A 1 179 ? 14.195 19.453 -1.845 1 96 179 SER A CA 1
ATOM 1375 C C . SER A 1 179 ? 14.211 18.109 -1.142 1 96 179 SER A C 1
ATOM 1377 O O . SER A 1 179 ? 13.172 17.453 -1.002 1 96 179 SER A O 1
ATOM 1379 N N . PRO A 1 180 ? 15.438 17.703 -0.745 1 97.12 180 PRO A N 1
ATOM 1380 C CA . PRO A 1 180 ? 15.516 16.391 -0.105 1 97.12 180 PRO A CA 1
ATOM 1381 C C . PRO A 1 180 ? 14.555 16.25 1.072 1 97.12 180 PRO A C 1
ATOM 1383 O O . PRO A 1 180 ? 14.367 17.188 1.843 1 97.12 180 PRO A O 1
ATOM 1386 N N . LEU A 1 181 ? 13.859 15.195 1.141 1 98.75 181 LEU A N 1
ATOM 1387 C CA . LEU A 1 181 ? 12.938 14.836 2.211 1 98.75 181 LEU A CA 1
ATOM 1388 C C . LEU A 1 181 ? 13.336 13.508 2.846 1 98.75 181 LEU A C 1
ATOM 1390 O O . LEU A 1 181 ? 12.977 12.445 2.336 1 98.75 181 LEU A O 1
ATOM 1394 N N . ARG A 1 182 ? 14.078 13.539 3.914 1 98.5 182 ARG A N 1
ATOM 1395 C CA . ARG A 1 182 ? 14.539 12.352 4.629 1 98.5 182 ARG A CA 1
ATOM 1396 C C . ARG A 1 182 ? 13.578 11.984 5.754 1 98.5 182 ARG A C 1
ATOM 1398 O O . ARG A 1 182 ? 13.227 12.828 6.578 1 98.5 182 ARG A O 1
ATOM 1405 N N . LEU A 1 183 ? 13.117 10.797 5.727 1 98.81 183 LEU A N 1
ATOM 1406 C CA . LEU A 1 183 ? 12.227 10.234 6.742 1 98.81 183 LEU A CA 1
ATOM 1407 C C . LEU A 1 183 ? 12.844 9 7.379 1 98.81 183 LEU A C 1
ATOM 1409 O O . LEU A 1 183 ? 12.547 7.871 6.98 1 98.81 183 LEU A O 1
ATOM 1413 N N . PRO A 1 184 ? 13.648 9.164 8.414 1 97.94 184 PRO A N 1
ATOM 1414 C CA . PRO A 1 184 ? 14.453 8.07 8.969 1 97.94 184 PRO A CA 1
ATOM 1415 C C . PRO A 1 184 ? 13.68 7.199 9.953 1 97.94 184 PRO A C 1
ATOM 1417 O O . PRO A 1 184 ? 14.273 6.445 10.727 1 97.94 184 PRO A O 1
ATOM 1420 N N . PHE A 1 185 ? 12.43 7.289 10.094 1 98.5 185 PHE A N 1
ATOM 1421 C CA . PHE A 1 185 ? 11.523 6.551 10.961 1 98.5 185 PHE A CA 1
ATOM 1422 C C . PHE A 1 185 ? 10.477 5.805 10.148 1 98.5 185 PHE A C 1
ATOM 1424 O O . PHE A 1 185 ? 10.391 5.98 8.93 1 98.5 185 PHE A O 1
ATOM 1431 N N . PRO A 1 186 ? 9.664 4.863 10.773 1 98.81 186 PRO A N 1
ATOM 1432 C CA . PRO A 1 186 ? 8.641 4.145 10.016 1 98.81 186 PRO A CA 1
ATOM 1433 C C . PRO A 1 186 ? 7.57 5.074 9.445 1 98.81 186 PRO A C 1
ATOM 1435 O O . PRO A 1 186 ? 7.051 5.934 10.156 1 98.81 186 PRO A O 1
ATOM 1438 N N . VAL A 1 187 ? 7.312 4.906 8.141 1 98.94 187 VAL A N 1
ATOM 1439 C CA . VAL A 1 187 ? 6.355 5.75 7.441 1 98.94 187 VAL A CA 1
ATOM 1440 C C . VAL A 1 187 ? 5.332 4.879 6.715 1 98.94 187 VAL A C 1
ATOM 1442 O O . VAL A 1 187 ? 5.699 3.936 6.012 1 98.94 187 VAL A O 1
ATOM 1445 N N . ARG A 1 188 ? 4.035 5.133 6.938 1 98.94 188 ARG A N 1
ATOM 1446 C CA . ARG A 1 188 ? 2.932 4.531 6.195 1 98.94 188 ARG A CA 1
ATOM 1447 C C . ARG A 1 188 ? 2.098 5.598 5.496 1 98.94 188 ARG A C 1
ATOM 1449 O O . ARG A 1 188 ? 1.617 6.535 6.137 1 98.94 188 ARG A O 1
ATOM 1456 N N . LEU A 1 189 ? 2.033 5.469 4.184 1 98.94 189 LEU A N 1
ATOM 1457 C CA . LEU A 1 189 ? 1.241 6.371 3.355 1 98.94 189 LEU A CA 1
ATOM 1458 C C . LEU A 1 189 ? -0.014 5.676 2.84 1 98.94 189 LEU A C 1
ATOM 1460 O O . LEU A 1 189 ? 0.067 4.594 2.256 1 98.94 189 LEU A O 1
ATOM 1464 N N . LEU A 1 190 ? -1.188 6.27 3.094 1 98.94 190 LEU A N 1
ATOM 1465 C CA . LEU A 1 190 ? -2.469 5.715 2.664 1 98.94 190 LEU A CA 1
ATOM 1466 C C . LEU A 1 190 ? -3.145 6.629 1.651 1 98.94 190 LEU A C 1
ATOM 1468 O O . LEU A 1 190 ? -3.266 7.836 1.882 1 98.94 190 LEU A O 1
ATOM 1472 N N . GLN A 1 191 ? -3.598 6.113 0.511 1 98.94 191 GLN A N 1
ATOM 1473 C CA . GLN A 1 191 ? -4.23 6.887 -0.553 1 98.94 191 GLN A CA 1
ATOM 1474 C C . GLN A 1 191 ? -5.367 6.105 -1.201 1 98.94 191 GLN A C 1
ATOM 1476 O O . GLN A 1 191 ? -5.203 4.938 -1.553 1 98.94 191 GLN A O 1
ATOM 1481 N N . GLY A 1 192 ? -6.547 6.742 -1.285 1 98.88 192 GLY A N 1
ATOM 1482 C CA . GLY A 1 192 ? -7.645 6.156 -2.033 1 98.88 192 GLY A CA 1
ATOM 1483 C C . GLY A 1 192 ? -7.598 6.477 -3.514 1 98.88 192 GLY A C 1
ATOM 1484 O O . GLY A 1 192 ? -7.238 7.59 -3.902 1 98.88 192 GLY A O 1
ATOM 1485 N N . THR A 1 193 ? -8.039 5.551 -4.375 1 98.69 193 THR A N 1
ATOM 1486 C CA . THR A 1 193 ? -7.953 5.77 -5.816 1 98.69 193 THR A CA 1
ATOM 1487 C C . THR A 1 193 ? -9.117 6.633 -6.301 1 98.69 193 THR A C 1
ATOM 1489 O O . THR A 1 193 ? -9.07 7.168 -7.41 1 98.69 193 THR A O 1
ATOM 1492 N N . ALA A 1 194 ? -10.172 6.727 -5.484 1 98.38 194 ALA A N 1
ATOM 1493 C CA . ALA A 1 194 ? -11.312 7.551 -5.875 1 98.38 194 ALA A CA 1
ATOM 1494 C C . ALA A 1 194 ? -11.219 8.945 -5.27 1 98.38 194 ALA A C 1
ATOM 1496 O O . ALA A 1 194 ? -12.211 9.672 -5.207 1 98.38 194 ALA A O 1
ATOM 1497 N N . ASP A 1 195 ? -10.047 9.305 -4.738 1 98.38 195 ASP A N 1
ATOM 1498 C CA . ASP A 1 195 ? -9.781 10.641 -4.219 1 98.38 195 ASP A CA 1
ATOM 1499 C C . ASP A 1 195 ? -9.742 11.672 -5.344 1 98.38 195 ASP A C 1
ATOM 1501 O O . ASP A 1 195 ? -8.836 11.656 -6.176 1 98.38 195 ASP A O 1
ATOM 1505 N N . THR A 1 196 ? -10.648 12.602 -5.367 1 96.12 196 THR A N 1
ATOM 1506 C CA . THR A 1 196 ? -10.719 13.609 -6.426 1 96.12 196 THR A CA 1
ATOM 1507 C C . THR A 1 196 ? -10.016 14.891 -6 1 96.12 196 THR A C 1
ATOM 1509 O O . THR A 1 196 ? -9.805 15.789 -6.816 1 96.12 196 THR A O 1
ATOM 1512 N N . SER A 1 197 ? -9.664 14.977 -4.719 1 95.75 197 SER A N 1
ATOM 1513 C CA . SER A 1 197 ? -9 16.172 -4.211 1 95.75 197 SER A CA 1
ATOM 1514 C C . SER A 1 197 ? -7.48 16.047 -4.309 1 95.75 197 SER A C 1
ATOM 1516 O O . SER A 1 197 ? -6.789 17.016 -4.617 1 95.75 197 SER A O 1
ATOM 1518 N N . VAL A 1 198 ? -6.977 14.875 -3.973 1 97.94 198 VAL A N 1
ATOM 1519 C CA . VAL A 1 198 ? -5.559 14.555 -4.07 1 97.94 198 VAL A CA 1
ATOM 1520 C C . VAL A 1 198 ? -5.367 13.352 -4.992 1 97.94 198 VAL A C 1
ATOM 1522 O O . VAL A 1 198 ? -5.629 12.211 -4.602 1 97.94 198 VAL A O 1
ATOM 1525 N N . PRO A 1 199 ? -4.848 13.648 -6.168 1 97.25 199 PRO A N 1
ATOM 1526 C CA . PRO A 1 199 ? -4.676 12.547 -7.117 1 97.25 199 PRO A CA 1
ATOM 1527 C C . PRO A 1 199 ? -3.709 11.484 -6.613 1 97.25 199 PRO A C 1
ATOM 1529 O O . PRO A 1 199 ? -2.746 11.797 -5.91 1 97.25 199 PRO A O 1
ATOM 1532 N N . VAL A 1 200 ? -3.887 10.273 -7.027 1 98.56 200 VAL A N 1
ATOM 1533 C CA . VAL A 1 200 ? -3.004 9.156 -6.719 1 98.56 200 VAL A CA 1
ATOM 1534 C C . VAL A 1 200 ? -1.569 9.5 -7.109 1 98.56 200 VAL A C 1
ATOM 1536 O O . VAL A 1 200 ? -0.621 9.109 -6.426 1 98.56 200 VAL A O 1
ATOM 1539 N N . ALA A 1 201 ? -1.4 10.25 -8.18 1 98.38 201 ALA A N 1
ATOM 1540 C CA . ALA A 1 201 ? -0.08 10.648 -8.664 1 98.38 201 ALA A CA 1
ATOM 1541 C C . ALA A 1 201 ? 0.683 11.422 -7.59 1 98.38 201 ALA A C 1
ATOM 1543 O O . ALA A 1 201 ? 1.908 11.32 -7.496 1 98.38 201 ALA A O 1
ATOM 1544 N N . THR A 1 202 ? -0.021 12.195 -6.777 1 98.62 202 THR A N 1
ATOM 1545 C CA . THR A 1 202 ? 0.618 12.945 -5.703 1 98.62 202 THR A CA 1
ATOM 1546 C C . THR A 1 202 ? 1.204 12 -4.66 1 98.62 202 THR A C 1
ATOM 1548 O O . THR A 1 202 ? 2.328 12.195 -4.195 1 98.62 202 THR A O 1
ATOM 1551 N N . ALA A 1 203 ? 0.5 10.969 -4.316 1 98.88 203 ALA A N 1
ATOM 1552 C CA . ALA A 1 203 ? 0.976 9.977 -3.359 1 98.88 203 ALA A CA 1
ATOM 1553 C C . ALA A 1 203 ? 2.197 9.234 -3.896 1 98.88 203 ALA A C 1
ATOM 1555 O O . ALA A 1 203 ? 3.158 8.992 -3.162 1 98.88 203 ALA A O 1
ATOM 1556 N N . LEU A 1 204 ? 2.152 8.891 -5.18 1 98.81 204 LEU A N 1
ATOM 1557 C CA . LEU A 1 204 ? 3.268 8.188 -5.809 1 98.81 204 LEU A CA 1
ATOM 1558 C C . LEU A 1 204 ? 4.508 9.078 -5.863 1 98.81 204 LEU A C 1
ATOM 1560 O O . LEU A 1 204 ? 5.621 8.609 -5.609 1 98.81 204 LEU A O 1
ATOM 1564 N N . ARG A 1 205 ? 4.305 10.344 -6.195 1 98.69 205 ARG A N 1
ATOM 1565 C CA . ARG A 1 205 ? 5.414 11.289 -6.23 1 98.69 205 ARG A CA 1
ATOM 1566 C C . ARG A 1 205 ? 6.051 11.438 -4.852 1 98.69 205 ARG A C 1
ATOM 1568 O O . ARG A 1 205 ? 7.273 11.461 -4.73 1 98.69 205 ARG A O 1
ATOM 1575 N N . LEU A 1 206 ? 5.191 11.602 -3.82 1 98.94 206 LEU A N 1
ATOM 1576 C CA . LEU A 1 206 ? 5.695 11.688 -2.455 1 98.94 206 LEU A CA 1
ATOM 1577 C C . LEU A 1 206 ? 6.492 10.445 -2.086 1 98.94 206 LEU A C 1
ATOM 1579 O O . LEU A 1 206 ? 7.605 10.547 -1.562 1 98.94 206 LEU A O 1
ATOM 1583 N N . PHE A 1 207 ? 5.949 9.32 -2.346 1 98.94 207 PHE A N 1
ATOM 1584 C CA . PHE A 1 207 ? 6.574 8.031 -2.049 1 98.94 207 PHE A CA 1
ATOM 1585 C C . PHE A 1 207 ? 7.934 7.926 -2.729 1 98.94 207 PHE A C 1
ATOM 1587 O O . PHE A 1 207 ? 8.914 7.512 -2.105 1 98.94 207 PHE A O 1
ATOM 1594 N N . ASP A 1 208 ? 7.984 8.273 -3.998 1 98.62 208 ASP A N 1
ATOM 1595 C CA . ASP A 1 208 ? 9.211 8.195 -4.781 1 98.62 208 ASP A CA 1
ATOM 1596 C C . ASP A 1 208 ? 10.25 9.195 -4.266 1 98.62 208 ASP A C 1
ATOM 1598 O O . ASP A 1 208 ? 11.445 8.891 -4.23 1 98.62 208 ASP A O 1
ATOM 1602 N N . HIS A 1 209 ? 9.805 10.359 -3.855 1 98.75 209 HIS A N 1
ATOM 1603 C CA . HIS A 1 209 ? 10.68 11.469 -3.473 1 98.75 209 HIS A CA 1
ATOM 1604 C C . HIS A 1 209 ? 11.289 11.234 -2.094 1 98.75 209 HIS A C 1
ATOM 1606 O O . HIS A 1 209 ? 12.453 11.562 -1.863 1 98.75 209 HIS A O 1
ATOM 1612 N N . ALA A 1 210 ? 10.492 10.703 -1.154 1 98.81 210 ALA A N 1
ATOM 1613 C CA . ALA A 1 210 ? 10.922 10.531 0.232 1 98.81 210 ALA A CA 1
ATOM 1614 C C . ALA A 1 210 ? 12.047 9.508 0.333 1 98.81 210 ALA A C 1
ATOM 1616 O O . ALA A 1 210 ? 12.07 8.523 -0.408 1 98.81 210 ALA A O 1
ATOM 1617 N N . GLU A 1 211 ? 12.961 9.797 1.167 1 98.56 211 GLU A N 1
ATOM 1618 C CA . GLU A 1 211 ? 14.078 8.891 1.434 1 98.56 211 GLU A CA 1
ATOM 1619 C C . GLU A 1 211 ? 13.977 8.297 2.834 1 98.56 211 GLU A C 1
ATOM 1621 O O . GLU A 1 211 ? 13.781 9.023 3.811 1 98.56 211 GLU A O 1
ATOM 1626 N N . GLY A 1 212 ? 14.07 7.09 2.959 1 98.31 212 GLY A N 1
ATOM 1627 C CA . GLY A 1 212 ? 14.016 6.355 4.215 1 98.31 212 GLY A CA 1
ATOM 1628 C C . GLY A 1 212 ? 14.031 4.852 4.031 1 98.31 212 GLY A C 1
ATOM 1629 O O . GLY A 1 212 ? 13.836 4.355 2.92 1 98.31 212 GLY A O 1
ATOM 1630 N N . ASP A 1 213 ? 14.18 4.109 5.133 1 97.06 213 ASP A N 1
ATOM 1631 C CA . ASP A 1 213 ? 14.414 2.67 5.047 1 97.06 213 ASP A CA 1
ATOM 1632 C C . ASP A 1 213 ? 13.133 1.888 5.32 1 97.06 213 ASP A C 1
ATOM 1634 O O . ASP A 1 213 ? 13.062 0.687 5.055 1 97.06 213 ASP A O 1
ATOM 1638 N N . ASP A 1 214 ? 12.188 2.537 5.844 1 98.44 214 ASP A N 1
ATOM 1639 C CA . ASP A 1 214 ? 10.938 1.872 6.215 1 98.44 214 ASP A CA 1
ATOM 1640 C C . ASP A 1 214 ? 9.727 2.703 5.797 1 98.44 214 ASP A C 1
ATOM 1642 O O . ASP A 1 214 ? 8.984 3.193 6.648 1 98.44 214 ASP A O 1
ATOM 1646 N N . ILE A 1 215 ? 9.562 2.826 4.465 1 98.94 215 ILE A N 1
ATOM 1647 C CA . ILE A 1 215 ? 8.461 3.582 3.887 1 98.94 215 ILE A CA 1
ATOM 1648 C C . ILE A 1 215 ? 7.594 2.66 3.031 1 98.94 215 ILE A C 1
ATOM 1650 O O . ILE A 1 215 ? 8.109 1.904 2.205 1 98.94 215 ILE A O 1
ATOM 1654 N N . ARG A 1 216 ? 6.273 2.648 3.293 1 98.94 216 ARG A N 1
ATOM 1655 C CA . ARG A 1 216 ? 5.305 1.905 2.492 1 98.94 216 ARG A CA 1
ATOM 1656 C C . ARG A 1 216 ? 4.164 2.809 2.033 1 98.94 216 ARG A C 1
ATOM 1658 O O . ARG A 1 216 ? 3.738 3.699 2.77 1 98.94 216 ARG A O 1
ATOM 1665 N N . LEU A 1 217 ? 3.682 2.625 0.854 1 98.94 217 LEU A N 1
ATOM 1666 C CA . LEU A 1 217 ? 2.482 3.258 0.317 1 98.94 217 LEU A CA 1
ATOM 1667 C C . LEU A 1 217 ? 1.396 2.223 0.043 1 98.94 217 LEU A C 1
ATOM 1669 O O . LEU A 1 217 ? 1.637 1.234 -0.654 1 98.94 217 LEU A O 1
ATOM 1673 N N . THR A 1 218 ? 0.274 2.43 0.612 1 98.94 218 THR A N 1
ATOM 1674 C CA . THR A 1 218 ? -0.884 1.587 0.332 1 98.94 218 THR A CA 1
ATOM 1675 C C . THR A 1 218 ? -1.929 2.355 -0.473 1 98.94 218 THR A C 1
ATOM 1677 O O . THR A 1 218 ? -2.447 3.375 -0.014 1 98.94 218 THR A O 1
ATOM 1680 N N . LEU A 1 219 ? -2.203 1.875 -1.667 1 98.94 219 LEU A N 1
ATOM 1681 C CA . LEU A 1 219 ? -3.318 2.35 -2.48 1 98.94 219 LEU A CA 1
ATOM 1682 C C . LEU A 1 219 ? -4.574 1.521 -2.219 1 98.94 219 LEU A C 1
ATOM 1684 O O . LEU A 1 219 ? -4.531 0.29 -2.27 1 98.94 219 LEU A O 1
ATOM 1688 N N . VAL A 1 220 ? -5.645 2.189 -1.901 1 98.94 220 VAL A N 1
ATOM 1689 C CA . VAL A 1 220 ? -6.906 1.523 -1.592 1 98.94 220 VAL A CA 1
ATOM 1690 C C . VAL A 1 220 ? -7.914 1.773 -2.713 1 98.94 220 VAL A C 1
ATOM 1692 O O . VAL A 1 220 ? -8.367 2.902 -2.906 1 98.94 220 VAL A O 1
ATOM 1695 N N . LYS A 1 221 ? -8.266 0.749 -3.455 1 98.75 221 LYS A N 1
ATOM 1696 C CA . LYS A 1 221 ? -9.164 0.889 -4.598 1 98.75 221 LYS A CA 1
ATOM 1697 C C . LYS A 1 221 ? -10.539 1.389 -4.16 1 98.75 221 LYS A C 1
ATOM 1699 O O . LYS A 1 221 ? -11.133 0.847 -3.225 1 98.75 221 LYS A O 1
ATOM 1704 N N . GLY A 1 222 ? -10.992 2.445 -4.715 1 98.5 222 GLY A N 1
ATOM 1705 C CA . GLY A 1 222 ? -12.359 2.912 -4.527 1 98.5 222 GLY A CA 1
ATOM 1706 C C . GLY A 1 222 ? -12.5 3.895 -3.383 1 98.5 222 GLY A C 1
ATOM 1707 O O . GLY A 1 222 ? -13.523 4.57 -3.26 1 98.5 222 GLY A O 1
ATOM 1708 N N . ALA A 1 223 ? -11.547 3.996 -2.436 1 98.69 223 ALA A N 1
ATOM 1709 C CA . ALA A 1 223 ? -11.641 4.93 -1.315 1 98.69 223 ALA A CA 1
ATOM 1710 C C . ALA A 1 223 ? -11.539 6.375 -1.796 1 98.69 223 ALA A C 1
ATOM 1712 O O . ALA A 1 223 ? -10.719 6.688 -2.666 1 98.69 223 ALA A O 1
ATOM 1713 N N . ASP A 1 224 ? -12.32 7.223 -1.256 1 98.31 224 ASP A N 1
ATOM 1714 C CA . ASP A 1 224 ? -12.328 8.633 -1.641 1 98.31 224 ASP A CA 1
ATOM 1715 C C . ASP A 1 224 ? -11.438 9.453 -0.717 1 98.31 224 ASP A C 1
ATOM 1717 O O . ASP A 1 224 ? -10.695 8.898 0.096 1 98.31 224 ASP A O 1
ATOM 1721 N N . HIS A 1 225 ? -11.453 10.773 -0.829 1 98 225 HIS A N 1
ATOM 1722 C CA . HIS A 1 225 ? -10.578 11.688 -0.107 1 98 225 HIS A CA 1
ATOM 1723 C C . HIS A 1 225 ? -10.859 11.656 1.391 1 98 225 HIS A C 1
ATOM 1725 O O . HIS A 1 225 ? -9.953 11.859 2.203 1 98 225 HIS A O 1
ATOM 1731 N N . ARG A 1 226 ? -12.109 11.531 1.768 1 96.81 226 ARG A N 1
ATOM 1732 C CA . ARG A 1 226 ? -12.477 11.523 3.18 1 96.81 226 ARG A CA 1
ATOM 1733 C C . ARG A 1 226 ? -11.828 10.359 3.914 1 96.81 226 ARG A C 1
ATOM 1735 O O . ARG A 1 226 ? -11.43 10.492 5.074 1 96.81 226 ARG A O 1
ATOM 1742 N N . PHE A 1 227 ? -11.695 9.211 3.256 1 98.31 227 PHE A N 1
ATOM 1743 C CA . PHE A 1 227 ? -11.047 8.031 3.809 1 98.31 227 PHE A CA 1
ATOM 1744 C C . PHE A 1 227 ? -11.578 7.727 5.207 1 98.31 227 PHE A C 1
ATOM 1746 O O . PHE A 1 227 ? -10.797 7.59 6.152 1 98.31 227 PHE A O 1
ATOM 1753 N N . SER A 1 228 ? -12.898 7.602 5.359 1 97.88 228 SER A N 1
ATOM 1754 C CA . SER A 1 228 ? -13.453 7.574 6.707 1 97.88 228 SER A CA 1
ATOM 1755 C C . SER A 1 228 ? -14.516 6.484 6.844 1 97.88 228 SER A C 1
ATOM 1757 O O . SER A 1 228 ? -15.273 6.469 7.812 1 97.88 228 SER A O 1
ATOM 1759 N N . THR A 1 229 ? -14.672 5.582 5.797 1 97.75 229 THR A N 1
ATOM 1760 C CA . THR A 1 229 ? -15.523 4.414 6 1 97.75 229 THR A CA 1
ATOM 1761 C C . THR A 1 229 ? -14.992 3.549 7.137 1 97.75 229 THR A C 1
ATOM 1763 O O . THR A 1 229 ? -13.836 3.686 7.539 1 97.75 229 THR A O 1
ATOM 1766 N N . PRO A 1 230 ? -15.82 2.715 7.715 1 97.69 230 PRO A N 1
ATOM 1767 C CA . PRO A 1 230 ? -15.328 1.816 8.766 1 97.69 230 PRO A CA 1
ATOM 1768 C C . PRO A 1 230 ? -14.078 1.047 8.344 1 97.69 230 PRO A C 1
ATOM 1770 O O . PRO A 1 230 ? -13.141 0.896 9.133 1 97.69 230 PRO A O 1
ATOM 1773 N N . ASP A 1 231 ? -14.016 0.605 7.129 1 97.62 231 ASP A N 1
ATOM 1774 C CA . ASP A 1 231 ? -12.852 -0.107 6.617 1 97.62 231 ASP A CA 1
ATOM 1775 C C . ASP A 1 231 ? -11.633 0.812 6.547 1 97.62 231 ASP A C 1
ATOM 1777 O O . ASP A 1 231 ? -10.516 0.392 6.848 1 97.62 231 ASP A O 1
ATOM 1781 N N . ASN A 1 232 ? -11.859 2.031 6.086 1 98.69 232 ASN A N 1
ATOM 1782 C CA . ASN A 1 232 ? -10.773 3.01 6.055 1 98.69 232 ASN A CA 1
ATOM 1783 C C . ASN A 1 232 ? -10.219 3.275 7.453 1 98.69 232 ASN A C 1
ATOM 1785 O O . ASN A 1 232 ? -9.008 3.303 7.648 1 98.69 232 ASN A O 1
ATOM 1789 N N . LEU A 1 233 ? -11.133 3.479 8.406 1 98.81 233 LEU A N 1
ATOM 1790 C CA . LEU A 1 233 ? -10.727 3.764 9.773 1 98.81 233 LEU A CA 1
ATOM 1791 C C . LEU A 1 233 ? -9.914 2.609 10.352 1 98.81 233 LEU A C 1
ATOM 1793 O O . LEU A 1 233 ? -8.883 2.83 10.984 1 98.81 233 LEU A O 1
ATOM 1797 N N . ALA A 1 234 ? -10.344 1.41 10.109 1 98.38 234 ALA A N 1
ATOM 1798 C CA . ALA A 1 234 ? -9.602 0.233 10.547 1 98.38 234 ALA A CA 1
ATOM 1799 C C . ALA A 1 234 ? -8.211 0.202 9.93 1 98.38 234 ALA A C 1
ATOM 1801 O O . ALA A 1 234 ? -7.246 -0.219 10.578 1 98.38 234 ALA A O 1
ATOM 1802 N N . GLN A 1 235 ? -8.125 0.612 8.695 1 98.5 235 GLN A N 1
ATOM 1803 C CA . GLN A 1 235 ? -6.836 0.644 8.016 1 98.5 235 GLN A CA 1
ATOM 1804 C C . GLN A 1 235 ? -5.91 1.682 8.648 1 98.5 235 GLN A C 1
ATOM 1806 O O . GLN A 1 235 ? -4.703 1.455 8.758 1 98.5 235 GLN A O 1
ATOM 1811 N N . ILE A 1 236 ? -6.445 2.83 8.969 1 98.94 236 ILE A N 1
ATOM 1812 C CA . ILE A 1 236 ? -5.66 3.859 9.641 1 98.94 236 ILE A CA 1
ATOM 1813 C C . ILE A 1 236 ? -5.133 3.32 10.969 1 98.94 236 ILE A C 1
ATOM 1815 O O . ILE A 1 236 ? -3.941 3.441 11.273 1 98.94 236 ILE A O 1
ATOM 1819 N N . GLU A 1 237 ? -6.004 2.699 11.75 1 98.81 237 GLU A N 1
ATOM 1820 C CA . GLU A 1 237 ? -5.617 2.129 13.039 1 98.81 237 GLU A CA 1
ATOM 1821 C C . GLU A 1 237 ? -4.516 1.083 12.867 1 98.81 237 GLU A C 1
ATOM 1823 O O . GLU A 1 237 ? -3.547 1.067 13.625 1 98.81 237 GLU A O 1
ATOM 1828 N N . ALA A 1 238 ? -4.656 0.249 11.883 1 98.44 238 ALA A N 1
ATOM 1829 C CA . ALA A 1 238 ? -3.664 -0.794 11.625 1 98.44 238 ALA A CA 1
ATOM 1830 C C . ALA A 1 238 ? -2.311 -0.189 11.266 1 98.44 238 ALA A C 1
ATOM 1832 O O . ALA A 1 238 ? -1.268 -0.677 11.703 1 98.44 238 ALA A O 1
ATOM 1833 N N . ALA A 1 239 ? -2.33 0.866 10.438 1 98.81 239 ALA A N 1
ATOM 1834 C CA . ALA A 1 239 ? -1.089 1.536 10.055 1 98.81 239 ALA A CA 1
ATOM 1835 C C . ALA A 1 239 ? -0.4 2.15 11.273 1 98.81 239 ALA A C 1
ATOM 1837 O O . ALA A 1 239 ? 0.817 2.035 11.422 1 98.81 239 ALA A O 1
ATOM 1838 N N . VAL A 1 240 ? -1.176 2.781 12.086 1 98.81 240 VAL A N 1
ATOM 1839 C CA . VAL A 1 240 ? -0.622 3.398 13.289 1 98.81 240 VAL A CA 1
ATOM 1840 C C . VAL A 1 240 ? -0.065 2.32 14.219 1 98.81 240 VAL A C 1
ATOM 1842 O O . VAL A 1 240 ? 1.033 2.467 14.758 1 98.81 240 VAL A O 1
ATOM 1845 N N . ALA A 1 241 ? -0.808 1.229 14.414 1 98.19 241 ALA A N 1
ATOM 1846 C CA . ALA A 1 241 ? -0.343 0.126 15.25 1 98.19 241 ALA A CA 1
ATOM 1847 C C . ALA A 1 241 ? 0.983 -0.43 14.742 1 98.19 241 ALA A C 1
ATOM 1849 O O . ALA A 1 241 ? 1.873 -0.757 15.531 1 98.19 241 ALA A O 1
ATOM 1850 N N . GLU A 1 242 ? 1.088 -0.572 13.477 1 97.81 242 GLU A N 1
ATOM 1851 C CA . GLU A 1 242 ? 2.32 -1.08 12.875 1 97.81 242 GLU A CA 1
ATOM 1852 C C . GLU A 1 242 ? 3.494 -0.148 13.156 1 97.81 242 GLU A C 1
ATOM 1854 O O . GLU A 1 242 ? 4.59 -0.604 13.5 1 97.81 242 GLU A O 1
ATOM 1859 N N . VAL A 1 243 ? 3.279 1.136 12.953 1 98.62 243 VAL A N 1
ATOM 1860 C CA . VAL A 1 243 ? 4.328 2.121 13.195 1 98.62 243 VAL A CA 1
ATOM 1861 C C . VAL A 1 243 ? 4.734 2.084 14.672 1 98.62 243 VAL A C 1
ATOM 1863 O O . VAL A 1 243 ? 5.926 2.078 14.992 1 98.62 243 VAL A O 1
ATOM 1866 N N . LEU A 1 244 ? 3.758 1.996 15.578 1 98.12 244 LEU A N 1
ATOM 1867 C CA . LEU A 1 244 ? 4.031 1.94 17 1 98.12 244 LEU A CA 1
ATOM 1868 C C . LEU A 1 244 ? 4.855 0.706 17.359 1 98.12 244 LEU A C 1
ATOM 1870 O O . LEU A 1 244 ? 5.77 0.777 18.188 1 98.12 244 LEU A O 1
ATOM 1874 N N . ALA A 1 245 ? 4.555 -0.394 16.719 1 96.5 245 ALA A N 1
ATOM 1875 C CA . ALA A 1 245 ? 5.246 -1.65 17 1 96.5 245 ALA A CA 1
ATOM 1876 C C . ALA A 1 245 ? 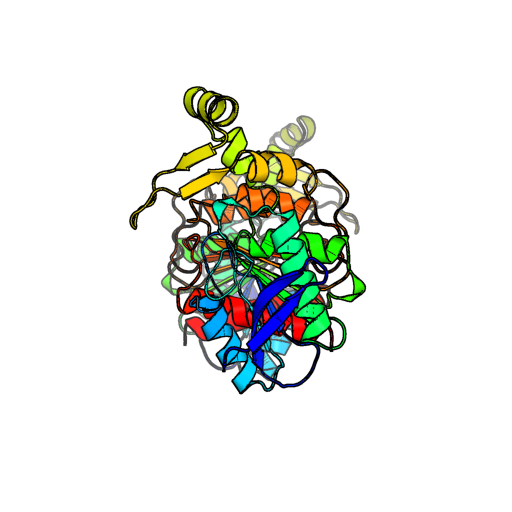6.707 -1.584 16.578 1 96.5 245 ALA A C 1
ATOM 1878 O O . ALA A 1 245 ? 7.547 -2.316 17.094 1 96.5 245 ALA A O 1
ATOM 1879 N N . ARG A 1 246 ? 6.996 -0.674 15.703 1 96.44 246 ARG A N 1
ATOM 1880 C CA . ARG A 1 246 ? 8.344 -0.608 15.133 1 96.44 246 ARG A CA 1
ATOM 1881 C C . ARG A 1 246 ? 9.211 0.38 15.906 1 96.44 246 ARG A C 1
ATOM 1883 O O . ARG A 1 246 ? 10.43 0.403 15.734 1 96.44 246 ARG A O 1
ATOM 1890 N N . ILE A 1 247 ? 8.648 1.298 16.594 1 94.06 247 ILE A N 1
ATOM 1891 C CA . ILE A 1 247 ? 9.391 2.318 17.328 1 94.06 247 ILE A CA 1
ATOM 1892 C C . ILE A 1 247 ? 9.656 1.839 18.75 1 94.06 247 ILE A C 1
ATOM 1894 O O . ILE A 1 247 ? 10.602 2.299 19.391 1 94.06 247 ILE A O 1
ATOM 1898 N N . GLY A 1 248 ? 8.844 0.888 19.422 1 72.31 248 GLY A N 1
ATOM 1899 C CA . GLY A 1 248 ? 9.031 0.398 20.781 1 72.31 248 GLY A CA 1
ATOM 1900 C C . GLY A 1 248 ? 10.047 -0.722 20.875 1 72.31 248 GLY A C 1
ATOM 1901 O O . GLY A 1 248 ? 10.438 -1.303 19.859 1 72.31 248 GLY A O 1
ATOM 1902 N N . MET B 1 1 ? 5.945 -34.312 5.051 1 70.62 1 MET B N 1
ATOM 1903 C CA . MET B 1 1 ? 6.07 -35.406 4.09 1 70.62 1 MET B CA 1
ATOM 1904 C C . MET B 1 1 ? 5.5 -35 2.734 1 70.62 1 MET B C 1
ATOM 1906 O O . MET B 1 1 ? 4.465 -34.344 2.662 1 70.62 1 MET B O 1
ATOM 1910 N N . THR B 1 2 ? 6.281 -35.125 1.611 1 86.19 2 THR B N 1
ATOM 1911 C CA . THR B 1 2 ? 5.887 -34.781 0.247 1 86.19 2 THR B CA 1
ATOM 1912 C C . THR B 1 2 ? 5.016 -35.875 -0.348 1 86.19 2 THR B C 1
ATOM 1914 O O . THR B 1 2 ? 5.336 -37.062 -0.228 1 86.19 2 THR B O 1
ATOM 1917 N N . ASP B 1 3 ? 3.791 -35.562 -0.707 1 96.31 3 ASP B N 1
ATOM 1918 C CA . ASP B 1 3 ? 2.877 -36.469 -1.429 1 96.31 3 ASP B CA 1
ATOM 1919 C C . ASP B 1 3 ? 2.814 -36.094 -2.908 1 96.31 3 ASP B C 1
ATOM 1921 O O . ASP B 1 3 ? 3.395 -35.094 -3.33 1 96.31 3 ASP B O 1
ATOM 1925 N N . PHE B 1 4 ? 2.213 -37 -3.688 1 98.44 4 PHE B N 1
ATOM 1926 C CA . PHE B 1 4 ? 2.082 -36.719 -5.113 1 98.44 4 PHE B CA 1
ATOM 1927 C C . PHE B 1 4 ? 0.638 -36.906 -5.566 1 98.44 4 PHE B C 1
ATOM 1929 O O . PHE B 1 4 ? -0.071 -37.781 -5.07 1 98.44 4 PHE B O 1
ATOM 1936 N N . ILE B 1 5 ? 0.279 -36.125 -6.469 1 98.5 5 ILE B N 1
ATOM 1937 C CA . ILE B 1 5 ? -0.999 -36.312 -7.148 1 98.5 5 ILE B CA 1
ATOM 1938 C C . ILE B 1 5 ? -0.771 -36.406 -8.656 1 98.5 5 ILE B C 1
ATOM 1940 O O . ILE B 1 5 ? 0.286 -36.031 -9.156 1 98.5 5 ILE B O 1
ATOM 1944 N N . THR B 1 6 ? -1.698 -36.969 -9.344 1 98.56 6 THR B N 1
ATOM 1945 C CA . THR B 1 6 ? -1.702 -37 -10.805 1 98.56 6 THR B CA 1
ATOM 1946 C C . THR B 1 6 ? -2.801 -36.094 -11.352 1 98.56 6 THR B C 1
ATOM 1948 O O . THR B 1 6 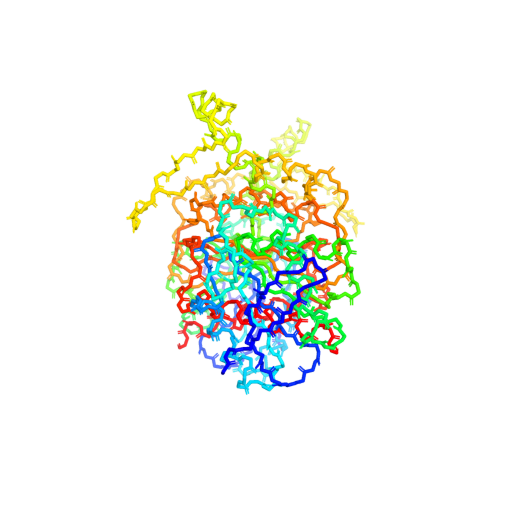? -3.971 -36.219 -10.992 1 98.56 6 THR B O 1
ATOM 1951 N N . THR B 1 7 ? -2.404 -35.125 -12.125 1 98.25 7 THR B N 1
ATOM 1952 C CA . THR B 1 7 ? -3.387 -34.219 -12.703 1 98.25 7 THR B CA 1
ATOM 1953 C C . THR B 1 7 ? -4.258 -34.938 -13.727 1 98.25 7 THR B C 1
ATOM 1955 O O . THR B 1 7 ? -3.916 -36.031 -14.18 1 98.25 7 THR B O 1
ATOM 1958 N N . PRO B 1 8 ? -5.379 -34.312 -14.078 1 98.06 8 PRO B N 1
ATOM 1959 C CA . PRO B 1 8 ? -6.199 -34.875 -15.148 1 98.06 8 PRO B CA 1
ATOM 1960 C C . PRO B 1 8 ? -5.434 -35.031 -16.453 1 98.06 8 PRO B C 1
ATOM 1962 O O . PRO B 1 8 ? -5.758 -35.906 -17.266 1 98.06 8 PRO B O 1
ATOM 1965 N N . GLU B 1 9 ? -4.387 -34.219 -16.672 1 97.31 9 GLU B N 1
ATOM 1966 C CA . GLU B 1 9 ? -3.59 -34.25 -17.891 1 97.31 9 GLU B CA 1
ATOM 1967 C C . GLU B 1 9 ? -2.471 -35.281 -17.812 1 97.31 9 GLU B C 1
ATOM 1969 O O . GLU B 1 9 ? -1.69 -35.438 -18.75 1 97.31 9 GLU B O 1
ATOM 1974 N N . GLY B 1 10 ? -2.328 -35.938 -16.688 1 98.19 10 GLY B N 1
ATOM 1975 C CA . GLY B 1 10 ? -1.4 -37.062 -16.562 1 98.19 10 GLY B CA 1
ATOM 1976 C C . GLY B 1 10 ? -0.058 -36.656 -15.984 1 98.19 10 GLY B C 1
ATOM 1977 O O . GLY B 1 10 ? 0.912 -37.406 -16.047 1 98.19 10 GLY B O 1
ATOM 1978 N N . ARG B 1 11 ? 0.08 -35.5 -15.414 1 98.12 11 ARG B N 1
ATOM 1979 C CA . ARG B 1 11 ? 1.327 -35.031 -14.82 1 98.12 11 ARG B CA 1
ATOM 1980 C C . ARG B 1 11 ? 1.38 -35.344 -13.336 1 98.12 11 ARG B C 1
ATOM 1982 O O . ARG B 1 11 ? 0.377 -35.219 -12.625 1 98.12 11 ARG B O 1
ATOM 1989 N N . ARG B 1 12 ? 2.506 -35.812 -12.891 1 98.44 12 ARG B N 1
ATOM 1990 C CA . ARG B 1 12 ? 2.713 -36.125 -11.477 1 98.44 12 ARG B CA 1
ATOM 1991 C C . ARG B 1 12 ? 3.25 -34.906 -10.727 1 98.44 12 ARG B C 1
ATOM 1993 O O . ARG B 1 12 ? 4.375 -34.469 -10.977 1 98.44 12 ARG B O 1
ATOM 2000 N N . ILE B 1 13 ? 2.467 -34.406 -9.781 1 98.5 13 ILE B N 1
ATOM 2001 C CA . ILE B 1 13 ? 2.748 -33.156 -9.109 1 98.5 13 ILE B CA 1
ATOM 2002 C C . ILE B 1 13 ? 3.014 -33.406 -7.625 1 98.5 13 ILE B C 1
ATOM 2004 O O . ILE B 1 13 ? 2.227 -34.094 -6.953 1 98.5 13 ILE B O 1
ATOM 2008 N N . ALA B 1 14 ? 4.148 -32.906 -7.168 1 98.88 14 ALA B N 1
ATOM 2009 C CA . ALA B 1 14 ? 4.484 -33 -5.75 1 98.88 14 ALA B CA 1
ATOM 2010 C C . ALA B 1 14 ? 3.697 -31.984 -4.938 1 98.88 14 ALA B C 1
ATOM 2012 O O . ALA B 1 14 ? 3.578 -30.828 -5.336 1 98.88 14 ALA B O 1
ATOM 2013 N N . VAL B 1 15 ? 3.129 -32.438 -3.787 1 98.75 15 VAL B N 1
ATOM 2014 C CA . VAL B 1 15 ? 2.346 -31.562 -2.928 1 98.75 15 VAL B CA 1
ATOM 2015 C C . VAL B 1 15 ? 2.768 -31.75 -1.473 1 98.75 15 VAL B C 1
ATOM 2017 O O . VAL B 1 15 ? 3.264 -32.812 -1.097 1 98.75 15 VAL B O 1
ATOM 2020 N N . SER B 1 16 ? 2.729 -30.75 -0.714 1 98.44 16 SER B N 1
ATOM 2021 C CA . SER B 1 16 ? 2.848 -30.75 0.741 1 98.44 16 SER B CA 1
ATOM 2022 C C . SER B 1 16 ? 1.643 -30.078 1.396 1 98.44 16 SER B C 1
ATOM 2024 O O . SER B 1 16 ? 1.414 -28.891 1.216 1 98.44 16 SER B O 1
ATOM 2026 N N . ARG B 1 17 ? 0.909 -30.891 2.168 1 97 17 ARG B N 1
ATOM 2027 C CA . ARG B 1 17 ? -0.343 -30.422 2.76 1 97 17 ARG B CA 1
ATOM 2028 C C . ARG B 1 17 ? -0.247 -30.391 4.281 1 97 17 ARG B C 1
ATOM 2030 O O . ARG B 1 17 ? 0.385 -31.25 4.891 1 97 17 ARG B O 1
ATOM 2037 N N . GLN B 1 18 ? -0.742 -29.406 4.746 1 96.06 18 GLN B N 1
ATOM 2038 C CA . GLN B 1 18 ? -0.979 -29.25 6.176 1 96.06 18 GLN B CA 1
ATOM 2039 C C . GLN B 1 18 ? -2.471 -29.125 6.477 1 96.06 18 GLN B C 1
ATOM 2041 O O . GLN B 1 18 ? -3.16 -28.281 5.883 1 96.06 18 GLN B O 1
ATOM 2046 N N . ASP B 1 19 ? -3.002 -30.016 7.383 1 95.62 19 ASP B N 1
ATOM 2047 C CA . ASP B 1 19 ? -4.41 -29.938 7.758 1 95.62 19 ASP B CA 1
ATOM 2048 C C . ASP B 1 19 ? -4.668 -28.75 8.68 1 95.62 19 ASP B C 1
ATOM 2050 O O . ASP B 1 19 ? -3.752 -28.266 9.352 1 95.62 19 ASP B O 1
ATOM 2054 N N . GLY B 1 20 ? -5.852 -28.312 8.656 1 95.81 20 GLY B N 1
ATOM 2055 C CA . GLY B 1 20 ? -6.262 -27.203 9.5 1 95.81 20 GLY B CA 1
ATOM 2056 C C . GLY B 1 20 ? -7.629 -26.641 9.133 1 95.81 20 GLY B C 1
ATOM 2057 O O . GLY B 1 20 ? -8.406 -27.312 8.445 1 95.81 20 GLY B O 1
ATOM 2058 N N . GLN B 1 21 ? -7.898 -25.5 9.719 1 93.06 21 GLN B N 1
ATOM 2059 C CA . GLN B 1 21 ? -9.18 -24.844 9.469 1 93.06 21 GLN B CA 1
ATOM 2060 C C . GLN B 1 21 ? -9.195 -24.172 8.102 1 93.06 21 GLN B C 1
ATOM 2062 O O . GLN B 1 21 ? -8.141 -23.859 7.551 1 93.06 21 GLN B O 1
ATOM 2067 N N . GLY B 1 22 ? -10.477 -24.062 7.527 1 87 22 GLY B N 1
ATOM 2068 C CA . GLY B 1 22 ? -10.664 -23.344 6.277 1 87 22 GLY B CA 1
ATOM 2069 C C . GLY B 1 22 ? -11.305 -21.984 6.465 1 87 22 GLY B C 1
ATOM 2070 O O . GLY B 1 22 ? -11.836 -21.688 7.535 1 87 22 GLY B O 1
ATOM 2071 N N . PRO B 1 23 ? -11.227 -21.234 5.41 1 94 23 PRO B N 1
ATOM 2072 C CA . PRO B 1 23 ? -10.531 -21.438 4.137 1 94 23 PRO B CA 1
ATOM 2073 C C . PRO B 1 23 ? -9.023 -21.594 4.309 1 94 23 PRO B C 1
ATOM 2075 O O . PRO B 1 23 ? -8.398 -20.859 5.082 1 94 23 PRO B O 1
ATOM 2078 N N . GLY B 1 24 ? -8.469 -22.531 3.65 1 97.31 24 GLY B N 1
ATOM 2079 C CA . GLY B 1 24 ? -7.031 -22.75 3.711 1 97.31 24 GLY B CA 1
ATOM 2080 C C . GLY B 1 24 ? -6.238 -21.781 2.859 1 97.31 24 GLY B C 1
ATOM 2081 O O . GLY B 1 24 ? -6.805 -20.859 2.271 1 97.31 24 GLY B O 1
ATOM 2082 N N . ILE B 1 25 ? -4.91 -21.938 2.934 1 98.81 25 ILE B N 1
ATOM 2083 C CA . ILE B 1 25 ? -3.969 -21.109 2.189 1 98.81 25 ILE B CA 1
ATOM 2084 C C . ILE B 1 25 ? -3.215 -21.969 1.179 1 98.81 25 ILE B C 1
ATOM 2086 O O . ILE B 1 25 ? -2.758 -23.062 1.507 1 98.81 25 ILE B O 1
ATOM 2090 N N . VAL B 1 26 ? -3.156 -21.547 -0.045 1 98.94 26 VAL B N 1
ATOM 2091 C CA . VAL B 1 26 ? -2.373 -22.219 -1.073 1 98.94 26 VAL B CA 1
ATOM 2092 C C . VAL B 1 26 ? -1.278 -21.297 -1.588 1 98.94 26 VAL B C 1
ATOM 2094 O O . VAL B 1 26 ? -1.558 -20.172 -2.012 1 98.94 26 VAL B O 1
ATOM 2097 N N . PHE B 1 27 ? -0.039 -21.734 -1.524 1 98.94 27 PHE B N 1
ATOM 2098 C CA . PHE B 1 27 ? 1.078 -20.953 -2.039 1 98.94 27 PHE B CA 1
ATOM 2099 C C . PHE B 1 27 ? 1.429 -21.375 -3.459 1 98.94 27 PHE B C 1
ATOM 2101 O O . PHE B 1 27 ? 1.628 -22.562 -3.729 1 98.94 27 PHE B O 1
ATOM 2108 N N . LEU B 1 28 ? 1.413 -20.422 -4.371 1 98.94 28 LEU B N 1
ATOM 2109 C CA . LEU B 1 28 ? 1.821 -20.625 -5.754 1 98.94 28 LEU B CA 1
ATOM 2110 C C . LEU B 1 28 ? 3.182 -20 -6.02 1 98.94 28 LEU B C 1
ATOM 2112 O O . LEU B 1 28 ? 3.312 -18.766 -6 1 98.94 28 LEU B O 1
ATOM 2116 N N . HIS B 1 29 ? 4.188 -20.812 -6.324 1 98.75 29 HIS B N 1
ATOM 2117 C CA . HIS B 1 29 ? 5.566 -20.344 -6.395 1 98.75 29 HIS B CA 1
ATOM 2118 C C . HIS B 1 29 ? 5.855 -19.688 -7.738 1 98.75 29 HIS B C 1
ATOM 2120 O O . HIS B 1 29 ? 5.055 -19.781 -8.672 1 98.75 29 HIS B O 1
ATOM 2126 N N . GLY B 1 30 ? 6.957 -18.969 -7.848 1 98.19 30 GLY B N 1
ATOM 2127 C CA . GLY B 1 30 ? 7.387 -18.266 -9.047 1 98.19 30 GLY B CA 1
ATOM 2128 C C . GLY B 1 30 ? 8.133 -19.172 -10.023 1 98.19 30 GLY B C 1
ATOM 2129 O O . GLY B 1 30 ? 8.359 -20.344 -9.742 1 98.19 30 GLY B O 1
ATOM 2130 N N . LEU B 1 31 ? 8.508 -18.578 -11.164 1 96.5 31 LEU B N 1
ATOM 2131 C CA . LEU B 1 31 ? 9.25 -19.281 -12.203 1 96.5 31 LEU B CA 1
ATOM 2132 C C . LEU B 1 31 ? 10.617 -19.719 -11.695 1 96.5 31 LEU B C 1
ATOM 2134 O O . LEU B 1 31 ? 11.336 -18.922 -11.078 1 96.5 31 LEU B O 1
ATOM 2138 N N . LYS B 1 32 ? 10.961 -21 -11.938 1 94.12 32 LYS B N 1
ATOM 2139 C CA . LYS B 1 32 ? 12.242 -21.594 -11.555 1 94.12 32 LYS B CA 1
ATOM 2140 C C . LYS B 1 32 ? 12.414 -21.578 -10.039 1 94.12 32 LYS B C 1
ATOM 2142 O O . LYS B 1 32 ? 13.539 -21.484 -9.531 1 94.12 32 LYS B O 1
ATOM 2147 N N . SER B 1 33 ? 11.367 -21.531 -9.336 1 95.56 33 SER B N 1
ATOM 2148 C CA . SER B 1 33 ? 11.305 -21.75 -7.898 1 95.56 33 SER B CA 1
ATOM 2149 C C . SER B 1 33 ? 10.578 -23.062 -7.574 1 95.56 33 SER B C 1
ATOM 2151 O O . SER B 1 33 ? 10.398 -23.906 -8.445 1 95.56 33 SER B O 1
ATOM 2153 N N . ASP B 1 34 ? 10.336 -23.297 -6.285 1 96.94 34 ASP B N 1
ATOM 2154 C CA . ASP B 1 34 ? 9.617 -24.516 -5.906 1 96.94 34 ASP B CA 1
ATOM 2155 C C . ASP B 1 34 ? 8.984 -24.359 -4.527 1 96.94 34 ASP B C 1
ATOM 2157 O O . ASP B 1 34 ? 9 -23.281 -3.943 1 96.94 34 ASP B O 1
ATOM 2161 N N . MET B 1 35 ? 8.32 -25.422 -4.047 1 97.94 35 MET B N 1
ATOM 2162 C CA . MET B 1 35 ? 7.477 -25.359 -2.859 1 97.94 35 MET B CA 1
ATOM 2163 C C . MET B 1 35 ? 8.32 -25.25 -1.595 1 97.94 35 MET B C 1
ATOM 2165 O O . MET B 1 35 ? 7.793 -25.062 -0.5 1 97.94 35 MET B O 1
ATOM 2169 N N . GLU B 1 36 ? 9.648 -25.297 -1.721 1 97.62 36 GLU B N 1
ATOM 2170 C CA . GLU B 1 36 ? 10.531 -25.25 -0.56 1 97.62 36 GLU B CA 1
ATOM 2171 C C . GLU B 1 36 ? 11.188 -23.891 -0.416 1 97.62 36 GLU B C 1
ATOM 2173 O O . GLU B 1 36 ? 12.047 -23.688 0.441 1 97.62 36 GLU B O 1
ATOM 2178 N N . GLY B 1 37 ? 10.82 -22.938 -1.306 1 97.25 37 GLY B N 1
ATOM 2179 C CA . GLY B 1 37 ? 11.336 -21.594 -1.165 1 97.25 37 GLY B CA 1
ATOM 2180 C C . GLY B 1 37 ? 11.031 -20.969 0.185 1 97.25 37 GLY B C 1
ATOM 2181 O O . GLY B 1 37 ? 10.062 -21.359 0.847 1 97.25 37 GLY B O 1
ATOM 2182 N N . THR B 1 38 ? 11.75 -19.969 0.543 1 98.12 38 THR B N 1
ATOM 2183 C CA . THR B 1 38 ? 11.688 -19.328 1.854 1 98.12 38 THR B CA 1
ATOM 2184 C C . THR B 1 38 ? 10.273 -18.844 2.146 1 98.12 38 THR B C 1
ATOM 2186 O O . THR B 1 38 ? 9.719 -19.109 3.215 1 98.12 38 THR B O 1
ATOM 2189 N N . LYS B 1 39 ? 9.672 -18.109 1.227 1 98.69 39 LYS B N 1
ATOM 2190 C CA . LYS B 1 39 ? 8.336 -17.562 1.444 1 98.69 39 LYS B CA 1
ATOM 2191 C C . LYS B 1 39 ? 7.324 -18.688 1.69 1 98.69 39 LYS B C 1
ATOM 2193 O O . LYS B 1 39 ? 6.504 -18.594 2.605 1 98.69 39 LYS B O 1
ATOM 2198 N N . ALA B 1 40 ? 7.387 -19.719 0.907 1 98.5 40 ALA B N 1
ATOM 2199 C CA . ALA B 1 40 ? 6.449 -20.844 1.007 1 98.5 40 ALA B CA 1
ATOM 2200 C C . ALA B 1 40 ? 6.566 -21.531 2.359 1 98.5 40 ALA B C 1
ATOM 2202 O O . ALA B 1 40 ? 5.562 -21.75 3.039 1 98.5 40 ALA B O 1
ATOM 2203 N N . VAL B 1 41 ? 7.781 -21.844 2.768 1 98.5 41 VAL B N 1
ATOM 2204 C CA . VAL B 1 41 ? 8.023 -22.609 3.982 1 98.5 41 VAL B CA 1
ATOM 2205 C C . VAL B 1 41 ? 7.703 -21.766 5.207 1 98.5 41 VAL B C 1
ATOM 2207 O O . VAL B 1 41 ? 7.094 -22.25 6.164 1 98.5 41 VAL B O 1
ATOM 2210 N N . GLU B 1 42 ? 8.141 -20.516 5.168 1 98.75 42 GLU B N 1
ATOM 2211 C CA . GLU B 1 42 ? 7.871 -19.625 6.301 1 98.75 42 GLU B CA 1
ATOM 2212 C C . GLU B 1 42 ? 6.375 -19.406 6.477 1 98.75 42 GLU B C 1
ATOM 2214 O O . GLU B 1 42 ? 5.875 -19.359 7.602 1 98.75 42 GLU B O 1
ATOM 2219 N N . LEU B 1 43 ? 5.656 -19.219 5.383 1 98.81 43 LEU B N 1
ATOM 2220 C CA . LEU B 1 43 ? 4.215 -19.016 5.473 1 98.81 43 LEU B CA 1
ATOM 2221 C C . LEU B 1 43 ? 3.516 -20.281 5.953 1 98.81 43 LEU B C 1
ATOM 2223 O O . LEU B 1 43 ? 2.521 -20.219 6.68 1 98.81 43 LEU B O 1
ATOM 2227 N N . ALA B 1 44 ? 4.008 -21.453 5.523 1 98.69 44 ALA B N 1
ATOM 2228 C CA . ALA B 1 44 ? 3.463 -22.719 6 1 98.69 44 ALA B CA 1
ATOM 2229 C C . ALA B 1 44 ? 3.607 -22.844 7.516 1 98.69 44 ALA B C 1
ATOM 2231 O O . ALA B 1 44 ? 2.682 -23.281 8.195 1 98.69 44 ALA B O 1
ATOM 2232 N N . GLN B 1 45 ? 4.758 -22.5 7.992 1 98.56 45 GLN B N 1
ATOM 2233 C CA . GLN B 1 45 ? 4.992 -22.531 9.43 1 98.56 45 GLN B CA 1
ATOM 2234 C C . GLN B 1 45 ? 4.062 -21.578 10.164 1 98.56 45 GLN B C 1
ATOM 2236 O O . GLN B 1 45 ? 3.508 -21.922 11.211 1 98.56 45 GLN B O 1
ATOM 2241 N N . TRP B 1 46 ? 3.971 -20.375 9.648 1 98.69 46 TRP B N 1
ATOM 2242 C CA . TRP B 1 46 ? 3.064 -19.391 10.203 1 98.69 46 TRP B CA 1
ATOM 2243 C C . TRP B 1 46 ? 1.636 -19.922 10.258 1 98.69 46 TRP B C 1
ATOM 2245 O O . TRP B 1 46 ? 0.948 -19.766 11.273 1 98.69 46 TRP B O 1
ATOM 2255 N N . ALA B 1 47 ? 1.196 -20.547 9.211 1 98.44 47 ALA B N 1
ATOM 2256 C CA . ALA B 1 47 ? -0.145 -21.125 9.133 1 98.44 47 ALA B CA 1
ATOM 2257 C C . ALA B 1 47 ? -0.324 -22.25 10.141 1 98.44 47 ALA B C 1
ATOM 2259 O O . ALA B 1 47 ? -1.385 -22.375 10.758 1 98.44 47 ALA B O 1
ATOM 2260 N N . ARG B 1 48 ? 0.679 -23.047 10.242 1 97.81 48 ARG B N 1
ATOM 2261 C CA . ARG B 1 48 ? 0.632 -24.172 11.18 1 97.81 48 ARG B CA 1
ATOM 2262 C C . ARG B 1 48 ? 0.38 -23.672 12.602 1 97.81 48 ARG B C 1
ATOM 2264 O O . ARG B 1 48 ? -0.449 -24.234 13.32 1 97.81 48 ARG B O 1
ATOM 2271 N N . VAL B 1 49 ? 1.074 -22.656 13.031 1 98 49 VAL B N 1
ATOM 2272 C CA . VAL B 1 49 ? 0.957 -22.078 14.367 1 98 49 VAL B CA 1
ATOM 2273 C C . VAL B 1 49 ? -0.462 -21.562 14.586 1 98 49 VAL B C 1
ATOM 2275 O O . VAL B 1 49 ? -0.997 -21.641 15.695 1 98 49 VAL B O 1
ATOM 2278 N N . ARG B 1 50 ? -1.07 -21.172 13.555 1 97.06 50 ARG B N 1
ATOM 2279 C CA . ARG B 1 50 ? -2.398 -20.578 13.641 1 97.06 50 ARG B CA 1
ATOM 2280 C C . ARG B 1 50 ? -3.486 -21.625 13.453 1 97.06 50 ARG B C 1
ATOM 2282 O O . ARG B 1 50 ? -4.676 -21.328 13.547 1 97.06 50 ARG B O 1
ATOM 2289 N N . GLY B 1 51 ? -3.137 -22.828 13.055 1 97.5 51 GLY B N 1
ATOM 2290 C CA . GLY B 1 51 ? -4.082 -23.906 12.828 1 97.5 51 GLY B CA 1
ATOM 2291 C C . GLY B 1 51 ? -4.797 -23.812 11.5 1 97.5 51 GLY B C 1
ATOM 2292 O O . GLY B 1 51 ? -5.91 -24.312 11.344 1 97.5 51 GLY B O 1
ATOM 2293 N N . GLU B 1 52 ? -4.156 -23.125 10.539 1 97.12 52 GLU B N 1
ATOM 2294 C CA . GLU B 1 52 ? -4.73 -22.953 9.211 1 97.12 52 GLU B CA 1
ATOM 2295 C C . GLU B 1 52 ? -4.266 -24.062 8.266 1 97.12 52 GLU B C 1
ATOM 2297 O O . GLU B 1 52 ? -3.107 -24.484 8.312 1 97.12 52 GLU B O 1
ATOM 2302 N N . ALA B 1 53 ? -5.195 -24.578 7.461 1 98.12 53 ALA B N 1
ATOM 2303 C CA . ALA B 1 53 ? -4.793 -25.5 6.395 1 98.12 53 ALA B CA 1
ATOM 2304 C C . ALA B 1 53 ? -3.873 -24.812 5.395 1 98.12 53 ALA B C 1
ATOM 2306 O O . ALA B 1 53 ? -4.004 -23.609 5.152 1 98.12 53 ALA B O 1
ATOM 2307 N N . PHE B 1 54 ? -2.949 -25.562 4.906 1 98.62 54 PHE B N 1
ATOM 2308 C CA . PHE B 1 54 ? -1.957 -24.984 4 1 98.62 54 PHE B CA 1
ATOM 2309 C C . PHE B 1 54 ? -1.546 -26 2.941 1 98.62 54 PHE B C 1
ATOM 2311 O O . PHE B 1 54 ? -1.369 -27.188 3.242 1 98.62 54 PHE B O 1
ATOM 2318 N N . LEU B 1 55 ? -1.463 -25.484 1.701 1 98.75 55 LEU B N 1
ATOM 2319 C CA . LEU B 1 55 ? -1.012 -26.312 0.591 1 98.75 55 LEU B CA 1
ATOM 2320 C C . LEU B 1 55 ? 0.102 -25.625 -0.188 1 98.75 55 LEU B C 1
ATOM 2322 O O . LEU B 1 55 ? 0.005 -24.438 -0.497 1 98.75 55 LEU B O 1
ATOM 2326 N N . ARG B 1 56 ? 1.169 -26.25 -0.378 1 98.69 56 ARG B N 1
ATOM 2327 C CA . ARG B 1 56 ? 2.176 -25.875 -1.366 1 98.69 56 ARG B CA 1
ATOM 2328 C C . ARG B 1 56 ? 2.484 -27.047 -2.301 1 98.69 56 ARG B C 1
ATOM 2330 O O . ARG B 1 56 ? 2.248 -28.203 -1.955 1 98.69 56 ARG B O 1
ATOM 2337 N N . TYR B 1 57 ? 2.975 -26.75 -3.479 1 98.81 57 TYR B N 1
ATOM 2338 C CA . TYR B 1 57 ? 3.209 -27.734 -4.516 1 98.81 57 TYR B CA 1
ATOM 2339 C C . TYR B 1 57 ? 4.289 -27.281 -5.488 1 98.81 57 TYR B C 1
ATOM 2341 O O . TYR B 1 57 ? 4.711 -26.125 -5.445 1 98.81 57 TYR B O 1
ATOM 2349 N N . ASP B 1 58 ? 4.781 -28.188 -6.27 1 98.88 58 ASP B N 1
ATOM 2350 C CA . ASP B 1 58 ? 5.695 -27.891 -7.367 1 98.88 58 ASP B CA 1
ATOM 2351 C C . ASP B 1 58 ? 4.992 -28.016 -8.719 1 98.88 58 ASP B C 1
ATOM 2353 O O . ASP B 1 58 ? 4.398 -29.047 -9.016 1 98.88 58 ASP B O 1
ATOM 2357 N N . CYS B 1 59 ? 5.059 -26.969 -9.516 1 98.69 59 CYS B N 1
ATOM 2358 C CA . CYS B 1 59 ? 4.586 -27.094 -10.891 1 98.69 59 CYS B CA 1
ATOM 2359 C C . CYS B 1 59 ? 5.402 -28.125 -11.664 1 98.69 59 CYS B C 1
ATOM 2361 O O . CYS B 1 59 ? 6.547 -28.406 -11.305 1 98.69 59 CYS B O 1
ATOM 2363 N N . SER B 1 60 ? 4.781 -28.688 -12.711 1 98.56 60 SER B N 1
ATOM 2364 C CA . SER B 1 60 ? 5.539 -29.578 -13.594 1 98.56 60 SER B CA 1
ATOM 2365 C C . SER B 1 60 ? 6.828 -28.906 -14.062 1 98.56 60 SER B C 1
ATOM 2367 O O . SER B 1 60 ? 6.84 -27.719 -14.367 1 98.56 60 SER B O 1
ATOM 2369 N N . GLY B 1 61 ? 7.875 -29.734 -14.031 1 97.56 61 GLY B N 1
ATOM 2370 C CA . GLY B 1 61 ? 9.164 -29.219 -14.461 1 97.56 61 GLY B CA 1
ATOM 2371 C C . GLY B 1 61 ? 9.883 -28.438 -13.383 1 97.56 61 GLY B C 1
ATOM 2372 O O . GLY B 1 61 ? 10.969 -27.906 -13.617 1 97.56 61 GLY B O 1
ATOM 2373 N N . HIS B 1 62 ? 9.289 -28.328 -12.195 1 97.56 62 HIS B N 1
ATOM 2374 C CA . HIS B 1 62 ? 9.891 -27.641 -11.055 1 97.56 62 HIS B CA 1
ATOM 2375 C C . HIS B 1 62 ? 10 -28.578 -9.852 1 97.56 62 HIS B C 1
ATOM 2377 O O . HIS B 1 62 ? 9.188 -29.5 -9.703 1 97.56 62 HIS B O 1
ATOM 2383 N N . GLY B 1 63 ? 11.047 -28.375 -9.031 1 97.56 63 GLY B N 1
ATOM 2384 C CA . GLY B 1 63 ? 11.18 -29.062 -7.758 1 97.56 63 GLY B CA 1
ATOM 2385 C C . GLY B 1 63 ? 11.109 -30.578 -7.895 1 97.56 63 GLY B C 1
ATOM 2386 O O . GLY B 1 63 ? 11.836 -31.172 -8.695 1 97.56 63 GLY B O 1
ATOM 2387 N N . LYS B 1 64 ? 10.133 -31.172 -7.125 1 98.19 64 LYS B N 1
ATOM 2388 C CA . LYS B 1 64 ? 10.047 -32.625 -7.039 1 98.19 64 LYS B CA 1
ATOM 2389 C C . LYS B 1 64 ? 9.008 -33.156 -8.008 1 98.19 64 LYS B C 1
ATOM 2391 O O . LYS B 1 64 ? 8.805 -34.375 -8.094 1 98.19 64 LYS B O 1
ATOM 2396 N N . SER B 1 65 ? 8.352 -32.281 -8.703 1 98.44 65 SER B N 1
ATOM 2397 C CA . SER B 1 65 ? 7.355 -32.719 -9.68 1 98.44 65 SER B CA 1
ATOM 2398 C C . SER B 1 65 ? 8.016 -33.25 -10.945 1 98.44 65 SER B C 1
ATOM 2400 O O . SER B 1 65 ? 9.172 -32.938 -11.234 1 98.44 65 SER B O 1
ATOM 2402 N N . ASP B 1 66 ? 7.316 -34.094 -11.664 1 97 66 ASP B N 1
ATOM 2403 C CA . ASP B 1 66 ? 7.867 -34.656 -12.883 1 97 66 ASP B CA 1
ATOM 2404 C C . ASP B 1 66 ? 7.879 -33.656 -14.023 1 97 66 ASP B C 1
ATOM 2406 O O . ASP B 1 66 ? 7.359 -32.531 -13.875 1 97 66 ASP B O 1
ATOM 2410 N N . GLY B 1 67 ? 8.594 -34 -15.109 1 96.19 67 GLY B N 1
ATOM 2411 C CA . GLY B 1 67 ? 8.648 -33.156 -16.297 1 96.19 67 GLY B CA 1
ATOM 2412 C C . GLY B 1 67 ? 9.914 -32.344 -16.391 1 96.19 67 GLY B C 1
ATOM 2413 O O . GLY B 1 67 ? 10.75 -32.375 -15.492 1 96.19 67 GLY B O 1
ATOM 2414 N N . ARG B 1 68 ? 10.031 -31.703 -17.516 1 96.12 68 ARG B N 1
ATOM 2415 C CA . ARG B 1 68 ? 11.133 -30.781 -17.781 1 96.12 68 ARG B CA 1
ATOM 2416 C C . ARG B 1 68 ? 10.633 -29.344 -17.844 1 96.12 68 ARG B C 1
ATOM 2418 O O . ARG B 1 68 ? 9.602 -29.062 -18.469 1 96.12 68 ARG B O 1
ATOM 2425 N N . PHE B 1 69 ? 11.352 -28.484 -17.203 1 95.38 69 PHE B N 1
ATOM 2426 C CA . PHE B 1 69 ? 11.008 -27.062 -17.203 1 95.38 69 PHE B CA 1
ATOM 2427 C C . PHE B 1 69 ? 10.766 -26.578 -18.625 1 95.38 69 PHE B C 1
ATOM 2429 O O . PHE B 1 69 ? 9.789 -25.859 -18.875 1 95.38 69 PHE B O 1
ATOM 2436 N N . GLU B 1 70 ? 11.57 -26.969 -19.594 1 95.75 70 GLU B N 1
ATOM 2437 C CA . GLU B 1 70 ? 11.57 -26.453 -20.953 1 95.75 70 GLU B CA 1
ATOM 2438 C C . GLU B 1 70 ? 10.312 -26.875 -21.703 1 95.75 70 GLU B C 1
ATOM 2440 O O . GLU B 1 70 ? 9.984 -26.297 -22.75 1 95.75 70 GLU B O 1
ATOM 2445 N N . ASP B 1 71 ? 9.695 -27.875 -21.172 1 96.75 71 ASP B N 1
ATOM 2446 C CA . ASP B 1 71 ? 8.484 -28.359 -21.828 1 96.75 71 ASP B CA 1
ATOM 2447 C C . ASP B 1 71 ? 7.246 -27.625 -21.312 1 96.75 71 ASP B C 1
ATOM 2449 O O . ASP B 1 71 ? 6.168 -27.719 -21.922 1 96.75 71 ASP B O 1
ATOM 2453 N N . GLY B 1 72 ? 7.375 -26.891 -20.25 1 97.38 72 GLY B N 1
ATOM 2454 C CA . GLY B 1 72 ? 6.238 -26.281 -19.578 1 97.38 72 GLY B CA 1
ATOM 2455 C C . GLY B 1 72 ? 5.844 -24.938 -20.156 1 97.38 72 GLY B C 1
ATOM 2456 O O . GLY B 1 72 ? 6.652 -24.297 -20.828 1 97.38 72 GLY B O 1
ATOM 2457 N N . ALA B 1 73 ? 4.637 -24.578 -19.969 1 98.44 73 ALA B N 1
ATOM 2458 C CA . ALA B 1 73 ? 4.066 -23.281 -20.297 1 98.44 73 ALA B CA 1
ATOM 2459 C C . ALA B 1 73 ? 3.07 -22.828 -19.234 1 98.44 73 ALA B C 1
ATOM 2461 O O . ALA B 1 73 ? 2.77 -23.578 -18.297 1 98.44 73 ALA B O 1
ATOM 2462 N N . ILE B 1 74 ? 2.57 -21.594 -19.391 1 98.81 74 ILE B N 1
ATOM 2463 C CA . ILE B 1 74 ? 1.7 -21 -18.391 1 98.81 74 ILE B CA 1
ATOM 2464 C C . ILE B 1 74 ? 0.443 -21.844 -18.219 1 98.81 74 ILE B C 1
ATOM 2466 O O . ILE B 1 74 ? -0.01 -22.078 -17.094 1 98.81 74 ILE B O 1
ATOM 2470 N N . GLY B 1 75 ? -0.096 -22.328 -19.328 1 98.69 75 GLY B N 1
ATOM 2471 C CA . GLY B 1 75 ? -1.285 -23.156 -19.266 1 98.69 75 GLY B CA 1
ATOM 2472 C C . GLY B 1 75 ? -1.068 -24.453 -18.516 1 98.69 75 GLY B C 1
ATOM 2473 O O . GLY B 1 75 ? -1.951 -24.906 -17.781 1 98.69 75 GLY B O 1
ATOM 2474 N N . ASP B 1 76 ? 0.075 -25.109 -18.688 1 98.81 76 ASP B N 1
ATOM 2475 C CA . ASP B 1 76 ? 0.402 -26.328 -17.969 1 98.81 76 ASP B CA 1
ATOM 2476 C C . ASP B 1 76 ? 0.474 -26.062 -16.453 1 98.81 76 ASP B C 1
ATOM 2478 O O . ASP B 1 76 ? -0.078 -26.828 -15.664 1 98.81 76 ASP B O 1
ATOM 2482 N N . TRP B 1 77 ? 1.129 -25.031 -16.125 1 98.88 77 TRP B N 1
ATOM 2483 C CA . TRP B 1 77 ? 1.327 -24.703 -14.711 1 98.88 77 TRP B CA 1
ATOM 2484 C C . TRP B 1 77 ? 0.023 -24.25 -14.07 1 98.88 77 TRP B C 1
ATOM 2486 O O . TRP B 1 77 ? -0.216 -24.5 -12.883 1 98.88 77 TRP B O 1
ATOM 2496 N N . PHE B 1 78 ? -0.837 -23.547 -14.836 1 98.88 78 PHE B N 1
ATOM 2497 C CA . PHE B 1 78 ? -2.199 -23.234 -14.406 1 98.88 78 PHE B CA 1
ATOM 2498 C C . PHE B 1 78 ? -2.971 -24.516 -14.102 1 98.88 78 PHE B C 1
ATOM 2500 O O . PHE B 1 78 ? -3.621 -24.609 -13.062 1 98.88 78 PHE B O 1
ATOM 2507 N N . GLU B 1 79 ? -2.887 -25.5 -15.008 1 98.81 79 GLU B N 1
ATOM 2508 C CA . GLU B 1 79 ? -3.559 -26.781 -14.836 1 98.81 79 GLU B CA 1
ATOM 2509 C C . GLU B 1 79 ? -3.021 -27.531 -13.617 1 98.81 79 GLU B C 1
ATOM 2511 O O . GLU B 1 79 ? -3.781 -28.172 -12.898 1 98.81 79 GLU B O 1
ATOM 2516 N N . ASP B 1 80 ? -1.704 -27.438 -13.406 1 98.88 80 ASP B N 1
ATOM 2517 C CA . ASP B 1 80 ? -1.104 -28.062 -12.227 1 98.88 80 ASP B CA 1
ATOM 2518 C C . ASP B 1 80 ? -1.686 -27.469 -10.945 1 98.88 80 ASP B C 1
ATOM 2520 O O . ASP B 1 80 ? -2.055 -28.203 -10.023 1 98.88 80 ASP B O 1
ATOM 2524 N N . ALA B 1 81 ? -1.738 -26.141 -10.875 1 98.88 81 ALA B N 1
ATOM 2525 C CA . ALA B 1 81 ? -2.279 -25.453 -9.711 1 98.88 81 ALA B CA 1
ATOM 2526 C C . ALA B 1 81 ? -3.73 -25.844 -9.461 1 98.88 81 ALA B C 1
ATOM 2528 O O . ALA B 1 81 ? -4.105 -26.172 -8.328 1 98.88 81 ALA B O 1
ATOM 2529 N N . ARG B 1 82 ? -4.539 -25.766 -10.492 1 98.88 82 ARG B N 1
ATOM 2530 C CA . ARG B 1 82 ? -5.949 -26.125 -10.398 1 98.88 82 ARG B CA 1
ATOM 2531 C C . ARG B 1 82 ? -6.117 -27.547 -9.859 1 98.88 82 ARG B C 1
ATOM 2533 O O . ARG B 1 82 ? -6.934 -27.781 -8.969 1 98.88 82 ARG B O 1
ATOM 2540 N N . ALA B 1 83 ? -5.305 -28.484 -10.422 1 98.81 83 ALA B N 1
ATOM 2541 C CA . ALA B 1 83 ? -5.395 -29.891 -10.016 1 98.81 83 ALA B CA 1
ATOM 2542 C C . ALA B 1 83 ? -4.98 -30.062 -8.555 1 98.81 83 ALA B C 1
ATOM 2544 O O . ALA B 1 83 ? -5.617 -30.812 -7.812 1 98.81 83 ALA B O 1
ATOM 2545 N N . ALA B 1 84 ? -3.881 -29.422 -8.172 1 98.81 84 ALA B N 1
ATOM 2546 C CA . ALA B 1 84 ? -3.412 -29.516 -6.789 1 98.81 84 ALA B CA 1
ATOM 2547 C C . ALA B 1 84 ? -4.48 -29.031 -5.816 1 98.81 84 ALA B C 1
ATOM 2549 O O . ALA B 1 84 ? -4.742 -29.672 -4.801 1 98.81 84 ALA B O 1
ATOM 2550 N N . ILE B 1 85 ? -5.102 -27.875 -6.113 1 98.75 85 ILE B N 1
ATOM 2551 C CA . ILE B 1 85 ? -6.117 -27.297 -5.242 1 98.75 85 ILE B CA 1
ATOM 2552 C C . ILE B 1 85 ? -7.32 -28.234 -5.16 1 98.75 85 ILE B C 1
ATOM 2554 O O . ILE B 1 85 ? -7.793 -28.562 -4.07 1 98.75 85 ILE B O 1
ATOM 2558 N N . ARG B 1 86 ? -7.801 -28.734 -6.273 1 98.56 86 ARG B N 1
ATOM 2559 C CA . ARG B 1 86 ? -8.992 -29.578 -6.309 1 98.56 86 ARG B CA 1
ATOM 2560 C C . ARG B 1 86 ? -8.742 -30.906 -5.578 1 98.56 86 ARG B C 1
ATOM 2562 O O . ARG B 1 86 ? -9.641 -31.422 -4.914 1 98.56 86 ARG B O 1
ATOM 2569 N N . ALA B 1 87 ? -7.555 -31.391 -5.691 1 98.12 87 ALA B N 1
ATOM 2570 C CA . ALA B 1 87 ? -7.25 -32.688 -5.137 1 98.12 87 ALA B CA 1
ATOM 2571 C C . ALA B 1 87 ? -6.953 -32.594 -3.643 1 98.12 87 ALA B C 1
ATOM 2573 O O . ALA B 1 87 ? -7.188 -33.562 -2.896 1 98.12 87 ALA B O 1
ATOM 2574 N N . CYS B 1 88 ? -6.445 -31.453 -3.217 1 98 88 CYS B N 1
ATOM 2575 C CA . CYS B 1 88 ? -5.816 -31.453 -1.9 1 98 88 CYS B CA 1
ATOM 2576 C C . CYS B 1 88 ? -6.535 -30.5 -0.949 1 98 88 CYS B C 1
ATOM 2578 O O . CYS B 1 88 ? -6.164 -30.391 0.22 1 98 88 CYS B O 1
ATOM 2580 N N . THR B 1 89 ? -7.516 -29.766 -1.395 1 97.75 89 THR B N 1
ATOM 2581 C CA . THR B 1 89 ? -8.195 -28.828 -0.523 1 97.75 89 THR B CA 1
ATOM 2582 C C . THR B 1 89 ? -9.711 -28.984 -0.613 1 97.75 89 THR B C 1
ATOM 2584 O O . THR B 1 89 ? -10.203 -29.734 -1.457 1 97.75 89 THR B O 1
ATOM 2587 N N . THR B 1 90 ? -10.461 -28.391 0.338 1 95.88 90 THR B N 1
ATOM 2588 C CA . THR B 1 90 ? -11.922 -28.344 0.354 1 95.88 90 THR B CA 1
ATOM 2589 C C . THR B 1 90 ? -12.406 -26.891 0.371 1 95.88 90 THR B C 1
ATOM 2591 O O . THR B 1 90 ? -11.938 -26.078 1.165 1 95.88 90 THR B O 1
ATOM 2594 N N . GLY B 1 91 ? -13.383 -26.625 -0.52 1 96.31 91 GLY B N 1
ATOM 2595 C CA . GLY B 1 91 ? -13.914 -25.281 -0.598 1 96.31 91 GLY B CA 1
ATOM 2596 C C . GLY B 1 91 ? -12.93 -24.281 -1.171 1 96.31 91 GLY B C 1
ATOM 2597 O O . GLY B 1 91 ? -11.859 -24.656 -1.655 1 96.31 91 GLY B O 1
ATOM 2598 N N . PRO B 1 92 ? -13.344 -22.969 -1.222 1 98.19 92 PRO B N 1
ATOM 2599 C CA . PRO B 1 92 ? -12.453 -21.938 -1.744 1 98.19 92 PRO B CA 1
ATOM 2600 C C . PRO B 1 92 ? -11.25 -21.672 -0.835 1 98.19 92 PRO B C 1
ATOM 2602 O O . PRO B 1 92 ? -11.344 -21.859 0.381 1 98.19 92 PRO B O 1
ATOM 2605 N N . GLN B 1 93 ? -10.141 -21.281 -1.408 1 98.69 93 GLN B N 1
ATOM 2606 C CA . GLN B 1 93 ? -8.883 -21.078 -0.697 1 98.69 93 GLN B CA 1
ATOM 2607 C C . GLN B 1 93 ? -8.414 -19.625 -0.823 1 98.69 93 GLN B C 1
ATOM 2609 O O . GLN B 1 93 ? -8.805 -18.922 -1.754 1 98.69 93 GLN B O 1
ATOM 2614 N N . VAL B 1 94 ? -7.602 -19.172 0.152 1 98.94 94 VAL B N 1
ATOM 2615 C CA . VAL B 1 94 ? -6.789 -17.984 -0.047 1 98.94 94 VAL B CA 1
ATOM 2616 C C . VAL B 1 94 ? -5.535 -18.328 -0.845 1 98.94 94 VAL B C 1
ATOM 2618 O O . VAL B 1 94 ? -4.719 -19.141 -0.401 1 98.94 94 VAL B O 1
ATOM 2621 N N . LEU B 1 95 ? -5.422 -17.75 -2.037 1 98.94 95 LEU B N 1
ATOM 2622 C CA . LEU B 1 95 ? -4.25 -17.984 -2.871 1 98.94 95 LEU B CA 1
ATOM 2623 C C . LEU B 1 95 ? -3.174 -16.938 -2.613 1 98.94 95 LEU B C 1
ATOM 2625 O O . LEU B 1 95 ? -3.463 -15.742 -2.57 1 98.94 95 LEU B O 1
ATOM 2629 N N . VAL B 1 96 ? -1.979 -17.406 -2.355 1 99 96 VAL B N 1
ATOM 2630 C CA . VAL B 1 96 ? -0.799 -16.547 -2.238 1 99 96 VAL B CA 1
ATOM 2631 C C . VAL B 1 96 ? 0.164 -16.844 -3.389 1 99 96 VAL B C 1
ATOM 2633 O O . VAL B 1 96 ? 0.812 -17.891 -3.414 1 99 96 VAL B O 1
ATOM 2636 N N . GLY B 1 97 ? 0.278 -15.906 -4.309 1 98.94 97 GLY B N 1
ATOM 2637 C CA . GLY B 1 97 ? 1.064 -16.141 -5.508 1 98.94 97 GLY B CA 1
ATOM 2638 C C . GLY B 1 97 ? 2.273 -15.234 -5.621 1 98.94 97 GLY B C 1
ATOM 2639 O O . GLY B 1 97 ? 2.137 -14.016 -5.629 1 98.94 97 GLY B O 1
ATOM 2640 N N . SER B 1 98 ? 3.449 -15.82 -5.762 1 98.88 98 SER B N 1
ATOM 2641 C CA . SER B 1 98 ? 4.691 -15.07 -5.93 1 98.88 98 SER B CA 1
ATOM 2642 C C . SER B 1 98 ? 5.133 -15.062 -7.391 1 98.88 98 SER B C 1
ATOM 2644 O O . SER B 1 98 ? 5.293 -16.125 -8 1 98.88 98 SER B O 1
ATOM 2646 N N . SER B 1 99 ? 5.418 -13.812 -7.992 1 98.69 99 SER B N 1
ATOM 2647 C CA . SER B 1 99 ? 5.918 -13.672 -9.352 1 98.69 99 SER B CA 1
ATOM 2648 C C . SER B 1 99 ? 5.047 -14.438 -10.344 1 98.69 99 SER B C 1
ATOM 2650 O O . SER B 1 99 ? 3.844 -14.18 -10.445 1 98.69 99 SER B O 1
ATOM 2652 N N . MET B 1 100 ? 5.465 -15.5 -10.953 1 98.75 100 MET B N 1
ATOM 2653 C CA . MET B 1 100 ? 4.656 -16.328 -11.844 1 98.75 100 MET B CA 1
ATOM 2654 C C . MET B 1 100 ? 3.428 -16.859 -11.125 1 98.75 100 MET B C 1
ATOM 2656 O O . MET B 1 100 ? 2.346 -16.953 -11.703 1 98.75 100 MET B O 1
ATOM 2660 N N . GLY B 1 101 ? 3.631 -17.234 -9.867 1 98.88 101 GLY B N 1
ATOM 2661 C CA . GLY B 1 101 ? 2.521 -17.719 -9.062 1 98.88 101 GLY B CA 1
ATOM 2662 C C . GLY B 1 101 ? 1.389 -16.719 -8.938 1 98.88 101 GLY B C 1
ATOM 2663 O O . GLY B 1 101 ? 0.225 -17.109 -8.797 1 98.88 101 GLY B O 1
ATOM 2664 N N . GLY B 1 102 ? 1.743 -15.43 -8.953 1 98.94 102 GLY B N 1
ATOM 2665 C CA . GLY B 1 102 ? 0.714 -14.406 -8.984 1 98.94 102 GLY B CA 1
ATOM 2666 C C . GLY B 1 102 ? -0.115 -14.43 -10.25 1 98.94 102 GLY B C 1
ATOM 2667 O O . GLY B 1 102 ? -1.332 -14.234 -10.211 1 98.94 102 GLY B O 1
ATOM 2668 N N . TRP B 1 103 ? 0.559 -14.656 -11.398 1 98.94 103 TRP B N 1
ATOM 2669 C CA . TRP B 1 103 ? -0.159 -14.789 -12.664 1 98.94 103 TRP B CA 1
ATOM 2670 C C . TRP B 1 103 ? -1.078 -16.016 -12.641 1 98.94 103 TRP B C 1
ATOM 2672 O O . TRP B 1 103 ? -2.248 -15.922 -13.023 1 98.94 103 TRP B O 1
ATOM 2682 N N . LEU B 1 104 ? -0.606 -17.109 -12.125 1 98.94 104 LEU B N 1
ATOM 2683 C CA . LEU B 1 104 ? -1.406 -18.328 -12.039 1 98.94 104 LEU B CA 1
ATOM 2684 C C . LEU B 1 104 ? -2.615 -18.125 -11.133 1 98.94 104 LEU B C 1
ATOM 2686 O O . LEU B 1 104 ? -3.719 -18.562 -11.453 1 98.94 104 LEU B O 1
ATOM 2690 N N . ALA B 1 105 ? -2.422 -17.438 -10.055 1 98.94 105 ALA B N 1
ATOM 2691 C CA . ALA B 1 105 ? -3.52 -17.141 -9.133 1 98.94 105 ALA B CA 1
ATOM 2692 C C . ALA B 1 105 ? -4.594 -16.297 -9.805 1 98.94 105 ALA B C 1
ATOM 2694 O O . ALA B 1 105 ? -5.789 -16.516 -9.609 1 98.94 105 ALA B O 1
ATOM 2695 N N . LEU B 1 106 ? -4.148 -15.336 -10.578 1 98.94 106 LEU B N 1
ATOM 2696 C CA . LEU B 1 106 ? -5.09 -14.469 -11.289 1 98.94 106 LEU B CA 1
ATOM 2697 C C . LEU B 1 106 ? -5.867 -15.258 -12.336 1 98.94 106 LEU B C 1
ATOM 2699 O O . LEU B 1 106 ? -7.062 -15.039 -12.523 1 98.94 106 LEU B O 1
ATOM 2703 N N . LEU B 1 107 ? -5.168 -16.172 -13.023 1 98.88 107 LEU B N 1
ATOM 2704 C CA . LEU B 1 107 ? -5.852 -17.031 -13.977 1 98.88 107 LEU B CA 1
ATOM 2705 C C . LEU B 1 107 ? -6.883 -17.906 -13.281 1 98.88 107 LEU B C 1
ATOM 2707 O O . LEU B 1 107 ? -7.996 -18.078 -13.781 1 98.88 107 LEU B O 1
ATOM 2711 N N . LEU B 1 108 ? -6.516 -18.453 -12.102 1 98.88 108 LEU B N 1
ATOM 2712 C CA . LEU B 1 108 ? -7.461 -19.25 -11.328 1 98.88 108 LEU B CA 1
ATOM 2713 C C . LEU B 1 108 ? -8.664 -18.422 -10.914 1 98.88 108 LEU B C 1
ATOM 2715 O O . LEU B 1 108 ? -9.805 -18.875 -10.992 1 98.88 108 LEU B O 1
ATOM 2719 N N . ALA B 1 109 ? -8.438 -17.203 -10.5 1 98.75 109 ALA B N 1
ATOM 2720 C CA . ALA B 1 109 ? -9.523 -16.297 -10.109 1 98.75 109 ALA B CA 1
ATOM 2721 C C . ALA B 1 109 ? -10.484 -16.062 -11.266 1 98.75 109 ALA B C 1
ATOM 2723 O O . ALA B 1 109 ? -11.695 -15.961 -11.07 1 98.75 109 ALA B O 1
ATOM 2724 N N . ARG B 1 110 ? -9.914 -15.938 -12.43 1 98.31 110 ARG B N 1
ATOM 2725 C CA . ARG B 1 110 ? -10.727 -15.648 -13.602 1 98.31 110 ARG B CA 1
ATOM 2726 C C . ARG B 1 110 ? -11.492 -16.891 -14.055 1 98.31 110 ARG B C 1
ATOM 2728 O O . ARG B 1 110 ? -12.68 -16.812 -14.383 1 98.31 110 ARG B O 1
ATOM 2735 N N . GLU B 1 111 ? -10.828 -18.078 -14.086 1 98.12 111 GLU B N 1
ATOM 2736 C CA . GLU B 1 111 ? -11.367 -19.25 -14.766 1 98.12 111 GLU B CA 1
ATOM 2737 C C . GLU B 1 111 ? -12.047 -20.203 -13.773 1 98.12 111 GLU B C 1
ATOM 2739 O O . GLU B 1 111 ? -12.898 -21 -14.156 1 98.12 111 GLU B O 1
ATOM 2744 N N . ASN B 1 112 ? -11.641 -20.156 -12.547 1 98.31 112 ASN B N 1
ATOM 2745 C CA . ASN B 1 112 ? -12.18 -21 -11.484 1 98.31 112 ASN B CA 1
ATOM 2746 C C . ASN B 1 112 ? -12.469 -20.188 -10.227 1 98.31 112 ASN B C 1
ATOM 2748 O O . ASN B 1 112 ? -11.969 -20.516 -9.148 1 98.31 112 ASN B O 1
ATOM 2752 N N . PRO B 1 113 ? -13.336 -19.203 -10.328 1 97.94 113 PRO B N 1
ATOM 2753 C CA . PRO B 1 113 ? -13.57 -18.328 -9.18 1 97.94 113 PRO B CA 1
ATOM 2754 C C . PRO B 1 113 ? -14.086 -19.094 -7.957 1 97.94 113 PRO B C 1
ATOM 2756 O O . PRO B 1 113 ? -13.883 -18.656 -6.82 1 97.94 113 PRO B O 1
ATOM 2759 N N . GLU B 1 114 ? -14.664 -20.234 -8.141 1 97.88 114 GLU B N 1
ATOM 2760 C CA . GLU B 1 114 ? -15.219 -21.031 -7.043 1 97.88 114 GLU B CA 1
ATOM 2761 C C . GLU B 1 114 ? -14.102 -21.594 -6.16 1 97.88 114 GLU B C 1
ATOM 2763 O O . GLU B 1 114 ? -14.359 -22.016 -5.027 1 97.88 114 GLU B O 1
ATOM 2768 N N . LEU B 1 115 ? -12.883 -21.547 -6.625 1 98.44 115 LEU B N 1
ATOM 2769 C CA . LEU B 1 115 ? -11.758 -22.078 -5.871 1 98.44 115 LEU B CA 1
ATOM 2770 C C . LEU B 1 115 ? -11.094 -21 -5.031 1 98.44 115 LEU B C 1
ATOM 2772 O O . LEU B 1 115 ? -10.203 -21.281 -4.227 1 98.44 115 LEU B O 1
ATOM 2776 N N . VAL B 1 116 ? -11.523 -19.75 -5.184 1 98.81 116 VAL B N 1
ATOM 2777 C CA . VAL B 1 116 ? -10.75 -18.656 -4.617 1 98.81 116 VAL B CA 1
ATOM 2778 C C . VAL B 1 116 ? -11.594 -17.891 -3.596 1 98.81 116 VAL B C 1
ATOM 2780 O O . VAL B 1 116 ? -12.68 -17.406 -3.924 1 98.81 116 VAL B O 1
ATOM 2783 N N . ALA B 1 117 ? -11.109 -17.844 -2.342 1 98.69 117 ALA B N 1
ATOM 2784 C CA . ALA B 1 117 ? -11.773 -17.094 -1.283 1 98.69 117 ALA B CA 1
ATOM 2785 C C . ALA B 1 117 ? -11.156 -15.703 -1.125 1 98.69 117 ALA B C 1
ATOM 2787 O O . ALA B 1 117 ? -11.82 -14.766 -0.677 1 98.69 117 ALA B O 1
ATOM 2788 N N . GLY B 1 118 ? -9.922 -15.531 -1.466 1 98.88 118 GLY B N 1
ATOM 2789 C CA . GLY B 1 118 ? -9.109 -14.328 -1.365 1 98.88 118 GLY B CA 1
ATOM 2790 C C . GLY B 1 118 ? -7.773 -14.453 -2.076 1 98.88 118 GLY B C 1
ATOM 2791 O O . GLY B 1 118 ? -7.387 -15.547 -2.5 1 98.88 118 GLY B O 1
ATOM 2792 N N . LEU B 1 119 ? -7.094 -13.352 -2.236 1 98.94 119 LEU B N 1
ATOM 2793 C CA . LEU B 1 119 ? -5.879 -13.344 -3.049 1 98.94 119 LEU B CA 1
ATOM 2794 C C . LEU B 1 119 ? -4.828 -12.414 -2.451 1 98.94 119 LEU B C 1
ATOM 2796 O O . LEU B 1 119 ? -5.137 -11.281 -2.086 1 98.94 119 LEU B O 1
ATOM 2800 N N . VAL B 1 120 ? -3.615 -12.914 -2.266 1 99 120 VAL B N 1
ATOM 2801 C CA . VAL B 1 120 ? -2.426 -12.125 -1.959 1 99 120 VAL B CA 1
ATOM 2802 C C . VAL B 1 120 ? -1.356 -12.367 -3.021 1 99 120 VAL B C 1
ATOM 2804 O O . VAL B 1 120 ? -0.961 -13.516 -3.26 1 99 120 VAL B O 1
ATOM 2807 N N . THR B 1 121 ? -0.927 -11.352 -3.709 1 98.94 121 THR B N 1
ATOM 2808 C CA . THR B 1 121 ? 0.182 -11.539 -4.637 1 98.94 121 THR B CA 1
ATOM 2809 C C . THR B 1 121 ? 1.444 -10.859 -4.121 1 98.94 121 THR B C 1
ATOM 2811 O O . THR B 1 121 ? 1.365 -9.852 -3.414 1 98.94 121 THR B O 1
ATOM 2814 N N . ILE B 1 122 ? 2.568 -11.43 -4.422 1 98.94 122 ILE B N 1
ATOM 2815 C CA . ILE B 1 122 ? 3.895 -10.906 -4.102 1 98.94 122 ILE B CA 1
ATOM 2816 C C . ILE B 1 122 ? 4.703 -10.734 -5.383 1 98.94 122 ILE B C 1
ATOM 2818 O O . ILE B 1 122 ? 5.09 -11.719 -6.02 1 98.94 122 ILE B O 1
ATOM 2822 N N . ALA B 1 123 ? 4.949 -9.484 -5.754 1 98.75 123 ALA B N 1
ATOM 2823 C CA . ALA B 1 123 ? 5.688 -9.211 -6.984 1 98.75 123 ALA B CA 1
ATOM 2824 C C . ALA B 1 123 ? 5.09 -9.977 -8.164 1 98.75 123 ALA B C 1
ATOM 2826 O O . ALA B 1 123 ? 5.809 -10.648 -8.906 1 98.75 123 ALA B O 1
ATOM 2827 N N . ALA B 1 124 ? 3.768 -9.914 -8.281 1 98.88 124 ALA B N 1
ATOM 2828 C CA . ALA B 1 124 ? 3.086 -10.672 -9.328 1 98.88 124 ALA B CA 1
ATOM 2829 C C . ALA B 1 124 ? 3.59 -10.273 -10.711 1 98.88 124 ALA B C 1
ATOM 2831 O O . ALA B 1 124 ? 3.809 -9.086 -10.977 1 98.88 124 ALA B O 1
ATOM 2832 N N . ALA B 1 125 ? 3.686 -11.234 -11.578 1 98.62 125 ALA B N 1
ATOM 2833 C CA . ALA B 1 125 ? 4.191 -11 -12.93 1 98.62 125 ALA B CA 1
ATOM 2834 C C . ALA B 1 125 ? 3.184 -11.453 -13.984 1 98.62 125 ALA B C 1
ATOM 2836 O O . ALA B 1 125 ? 3.494 -12.289 -14.828 1 98.62 125 ALA B O 1
ATOM 2837 N N . PRO B 1 126 ? 1.981 -10.852 -13.961 1 98.81 126 PRO B N 1
ATOM 2838 C CA . PRO B 1 126 ? 1.054 -11.227 -15.031 1 98.81 126 PRO B CA 1
ATOM 2839 C C . PRO B 1 126 ? 1.593 -10.898 -16.422 1 98.81 126 PRO B C 1
ATOM 2841 O O . PRO B 1 126 ? 2.252 -9.875 -16.609 1 98.81 126 PRO B O 1
ATOM 2844 N N . ASP B 1 127 ? 1.39 -11.82 -17.375 1 98.81 127 ASP B N 1
ATOM 2845 C CA . ASP B 1 127 ? 1.625 -11.609 -18.797 1 98.81 127 ASP B CA 1
ATOM 2846 C C . ASP B 1 127 ? 3.117 -11.484 -19.094 1 98.81 127 ASP B C 1
ATOM 2848 O O . ASP B 1 127 ? 3.506 -10.961 -20.141 1 98.81 127 ASP B O 1
ATOM 2852 N N . PHE B 1 128 ? 3.992 -11.945 -18.203 1 98.38 128 PHE B N 1
ATOM 2853 C CA . PHE B 1 128 ? 5.414 -11.633 -18.312 1 98.38 128 PHE B CA 1
ATOM 2854 C C . PHE B 1 128 ? 6.02 -12.312 -19.531 1 98.38 128 PHE B C 1
ATOM 2856 O O . PHE B 1 128 ? 7.07 -11.898 -20.031 1 98.38 128 PHE B O 1
ATOM 2863 N N . THR B 1 129 ? 5.379 -13.422 -20.094 1 98.31 129 THR B N 1
ATOM 2864 C CA . THR B 1 129 ? 5.922 -14.078 -21.281 1 98.31 129 THR B CA 1
ATOM 2865 C C . THR B 1 129 ? 5.898 -13.141 -22.484 1 98.31 129 THR B C 1
ATOM 2867 O O . THR B 1 129 ? 6.828 -13.133 -23.281 1 98.31 129 THR B O 1
ATOM 2870 N N . GLU B 1 130 ? 4.84 -12.383 -22.562 1 98.44 130 GLU B N 1
ATOM 2871 C CA . GLU B 1 130 ? 4.711 -11.414 -23.656 1 98.44 130 GLU B CA 1
ATOM 2872 C C . GLU B 1 130 ? 5.324 -10.07 -23.266 1 98.44 130 GLU B C 1
ATOM 2874 O O . GLU B 1 130 ? 6.238 -9.586 -23.938 1 98.44 130 GLU B O 1
ATOM 2879 N N . ASP B 1 131 ? 4.898 -9.523 -22.156 1 98.19 131 ASP B N 1
ATOM 2880 C CA . ASP B 1 131 ? 5.23 -8.156 -21.781 1 98.19 131 ASP B CA 1
ATOM 2881 C C . ASP B 1 131 ? 6.617 -8.078 -21.156 1 98.19 131 ASP B C 1
ATOM 2883 O O . ASP B 1 131 ? 7.191 -6.996 -21.031 1 98.19 131 ASP B O 1
ATOM 2887 N N . GLY B 1 132 ? 7.109 -9.164 -20.734 1 96.56 132 GLY B N 1
ATOM 2888 C CA . GLY B 1 132 ? 8.453 -9.25 -20.172 1 96.56 132 GLY B CA 1
ATOM 2889 C C . GLY B 1 132 ? 9.461 -9.836 -21.141 1 96.56 132 GLY B C 1
ATOM 2890 O O . GLY B 1 132 ? 10.203 -9.094 -21.797 1 96.56 132 GLY B O 1
ATOM 2891 N N . PHE B 1 133 ? 9.336 -11.164 -21.391 1 96.12 133 PHE B N 1
ATOM 2892 C CA . PHE B 1 133 ? 10.312 -11.883 -22.203 1 96.12 133 PHE B CA 1
ATOM 2893 C C . PHE B 1 133 ? 10.281 -11.398 -23.656 1 96.12 133 PHE B C 1
ATOM 2895 O O . PHE B 1 133 ? 11.25 -10.82 -24.141 1 96.12 133 PHE B O 1
ATOM 2902 N N . TRP B 1 134 ? 9.18 -11.547 -24.297 1 97.31 134 TRP B N 1
ATOM 2903 C CA . TRP B 1 134 ? 9.102 -11.281 -25.734 1 97.31 134 TRP B CA 1
ATOM 2904 C C . TRP B 1 134 ? 9.469 -9.836 -26.047 1 97.31 134 TRP B C 1
ATOM 2906 O O . TRP B 1 134 ? 10.312 -9.57 -26.906 1 97.31 134 TRP B O 1
ATOM 2916 N N . VAL B 1 135 ? 8.844 -8.898 -25.328 1 96.69 135 VAL B N 1
ATOM 2917 C CA . VAL B 1 135 ? 9.078 -7.48 -25.562 1 96.69 135 VAL B CA 1
ATOM 2918 C C . VAL B 1 135 ? 10.539 -7.137 -25.266 1 96.69 135 VAL B C 1
ATOM 2920 O O . VAL B 1 135 ? 11.133 -6.289 -25.922 1 96.69 135 VAL B O 1
ATOM 2923 N N . GLY B 1 136 ? 11.133 -7.859 -24.328 1 95.44 136 GLY B N 1
ATOM 2924 C CA . GLY B 1 136 ? 12.5 -7.578 -23.906 1 95.44 136 GLY B CA 1
ATOM 2925 C C . GLY B 1 136 ? 13.539 -8.242 -24.781 1 95.44 136 GLY B C 1
ATOM 2926 O O . GLY B 1 136 ? 14.727 -7.918 -24.703 1 95.44 136 GLY B O 1
ATOM 2927 N N . PHE B 1 137 ? 13.172 -9.203 -25.625 1 96.81 137 PHE B N 1
ATOM 2928 C CA . PHE B 1 137 ? 14.117 -9.938 -26.453 1 96.81 137 PHE B CA 1
ATOM 2929 C C . PHE B 1 137 ? 14.711 -9.031 -27.531 1 96.81 137 PHE B C 1
ATOM 2931 O O . PHE B 1 137 ? 14 -8.242 -28.141 1 96.81 137 PHE B O 1
ATOM 2938 N N . SER B 1 138 ? 16.016 -9.172 -27.75 1 96.62 138 SER B N 1
ATOM 2939 C CA . SER B 1 138 ? 16.688 -8.523 -28.875 1 96.62 138 SER B CA 1
ATOM 2940 C C . SER B 1 138 ? 16.281 -9.148 -30.203 1 96.62 138 SER B C 1
ATOM 2942 O O . SER B 1 138 ? 15.703 -10.242 -30.219 1 96.62 138 SER B O 1
ATOM 2944 N N . PRO B 1 139 ? 16.594 -8.43 -31.25 1 97.25 139 PRO B N 1
ATOM 2945 C CA . PRO B 1 139 ? 16.312 -9.031 -32.562 1 97.25 139 PRO B CA 1
ATOM 2946 C C . PRO B 1 139 ? 17.016 -10.383 -32.719 1 97.25 139 PRO B C 1
ATOM 2948 O O . PRO B 1 139 ? 16.438 -11.289 -33.344 1 97.25 139 PRO B O 1
ATOM 2951 N N . ILE B 1 140 ? 18.172 -10.5 -32.219 1 96.81 140 ILE B N 1
ATOM 2952 C CA . ILE B 1 140 ? 18.922 -11.742 -32.312 1 96.81 140 ILE B CA 1
ATOM 2953 C C . ILE B 1 140 ? 18.219 -12.836 -31.531 1 96.81 140 ILE B C 1
ATOM 2955 O O . ILE B 1 140 ? 18.125 -13.977 -32 1 96.81 140 ILE B O 1
ATOM 2959 N N . GLN B 1 141 ? 17.719 -12.492 -30.391 1 96.19 141 GLN B N 1
ATOM 2960 C CA . GLN B 1 141 ? 17.016 -13.461 -29.547 1 96.19 141 GLN B CA 1
ATOM 2961 C C . GLN B 1 141 ? 15.703 -13.891 -30.203 1 96.19 141 GLN B C 1
ATOM 2963 O O . GLN B 1 141 ? 15.344 -15.07 -30.156 1 96.19 141 GLN B O 1
ATOM 2968 N N . ARG B 1 142 ? 14.992 -12.961 -30.781 1 97.06 142 ARG B N 1
ATOM 2969 C CA . ARG B 1 142 ? 13.75 -13.289 -31.469 1 97.06 142 ARG B CA 1
ATOM 2970 C C . ARG B 1 142 ? 14.016 -14.211 -32.656 1 97.06 142 ARG B C 1
ATOM 2972 O O . ARG B 1 142 ? 13.25 -15.148 -32.906 1 97.06 142 ARG B O 1
ATOM 2979 N N . ALA B 1 143 ? 15.055 -13.906 -33.344 1 96.62 143 ALA B N 1
ATOM 2980 C CA . ALA B 1 143 ? 15.438 -14.758 -34.438 1 96.62 143 ALA B CA 1
ATOM 2981 C C . ALA B 1 143 ? 15.781 -16.172 -33.969 1 96.62 143 ALA B C 1
ATOM 2983 O O . ALA B 1 143 ? 15.453 -17.156 -34.625 1 96.62 143 ALA B O 1
ATOM 2984 N N . ALA B 1 144 ? 16.484 -16.234 -32.844 1 95.81 144 ALA B N 1
ATOM 2985 C CA . ALA B 1 144 ? 16.828 -17.531 -32.281 1 95.81 144 ALA B CA 1
ATOM 2986 C C . ALA B 1 144 ? 15.586 -18.312 -31.891 1 95.81 144 ALA B C 1
ATOM 2988 O O . ALA B 1 144 ? 15.516 -19.516 -32.094 1 95.81 144 ALA B O 1
ATOM 2989 N N . LEU B 1 145 ? 14.695 -17.609 -31.312 1 96.75 145 LEU B N 1
ATOM 2990 C CA . LEU B 1 145 ? 13.438 -18.25 -30.938 1 96.75 145 LEU B CA 1
ATOM 2991 C C . LEU B 1 145 ? 12.742 -18.844 -32.156 1 96.75 145 LEU B C 1
ATOM 2993 O O . LEU B 1 145 ? 12.195 -19.953 -32.062 1 96.75 145 LEU B O 1
ATOM 2997 N N . GLU B 1 146 ? 12.703 -18.172 -33.219 1 95.12 146 GLU B N 1
ATOM 2998 C CA . GLU B 1 146 ? 12.062 -18.625 -34.438 1 95.12 146 GLU B CA 1
ATOM 2999 C C . GLU B 1 146 ? 12.828 -19.781 -35.062 1 95.12 146 GLU B C 1
ATOM 3001 O O . GLU B 1 146 ? 12.227 -20.75 -35.562 1 95.12 146 GLU B O 1
ATOM 3006 N N . ALA B 1 147 ? 14.109 -19.719 -35.031 1 97 147 ALA B N 1
ATOM 3007 C CA . ALA B 1 147 ? 14.945 -20.656 -35.75 1 97 147 ALA B CA 1
ATOM 3008 C C . ALA B 1 147 ? 15.109 -21.969 -34.969 1 97 147 ALA B C 1
ATOM 3010 O O . ALA B 1 147 ? 15 -23.047 -35.531 1 97 147 ALA B O 1
ATOM 3011 N N . GLN B 1 148 ? 15.398 -21.891 -33.688 1 96.62 148 GLN B N 1
ATOM 3012 C CA . GLN B 1 148 ? 15.75 -23.094 -32.969 1 96.62 148 GLN B CA 1
ATOM 3013 C C . GLN B 1 148 ? 14.711 -23.422 -31.891 1 96.62 148 GLN B C 1
ATOM 3015 O O . GLN B 1 148 ? 14.758 -24.484 -31.266 1 96.62 148 GLN B O 1
ATOM 3020 N N . GLY B 1 149 ? 13.844 -22.516 -31.578 1 97.69 149 GLY B N 1
ATOM 3021 C CA . GLY B 1 149 ? 12.703 -22.812 -30.734 1 97.69 149 GLY B CA 1
ATOM 3022 C C . GLY B 1 149 ? 12.914 -22.391 -29.297 1 97.69 149 GLY B C 1
ATOM 3023 O O . GLY B 1 149 ? 12.062 -22.656 -28.438 1 97.69 149 GLY B O 1
ATOM 3024 N N . TYR B 1 150 ? 14.055 -21.781 -29.031 1 97.38 150 TYR B N 1
ATOM 3025 C CA . TYR B 1 150 ? 14.312 -21.344 -27.672 1 97.38 150 TYR B CA 1
ATOM 3026 C C . TYR B 1 150 ? 15.367 -20.234 -27.641 1 97.38 150 TYR B C 1
ATOM 3028 O O . TYR B 1 150 ? 16.031 -19.984 -28.641 1 97.38 150 TYR B O 1
ATOM 3036 N N . VAL B 1 151 ? 15.344 -19.453 -26.547 1 96.12 151 VAL B N 1
ATOM 3037 C CA . VAL B 1 151 ? 16.375 -18.5 -26.203 1 96.12 151 VAL B CA 1
ATOM 3038 C C . VAL B 1 151 ? 16.984 -18.859 -24.844 1 96.12 151 VAL B C 1
ATOM 3040 O O . VAL B 1 151 ? 16.266 -19.188 -23.906 1 96.12 151 VAL B O 1
ATOM 3043 N N . ASP B 1 152 ? 18.297 -18.859 -24.766 1 92.62 152 ASP B N 1
ATOM 3044 C CA . ASP B 1 152 ? 18.984 -19.078 -23.5 1 92.62 152 ASP B CA 1
ATOM 3045 C C . ASP B 1 152 ? 19.328 -17.75 -22.828 1 92.62 152 ASP B C 1
ATOM 3047 O O . ASP B 1 152 ? 20.078 -16.938 -23.375 1 92.62 152 ASP B O 1
ATOM 3051 N N . LEU B 1 153 ? 18.672 -17.578 -21.641 1 90.31 153 LEU B N 1
ATOM 3052 C CA . LEU B 1 153 ? 18.969 -16.359 -20.875 1 90.31 153 LEU B CA 1
ATOM 3053 C C . LEU B 1 153 ? 20 -16.641 -19.797 1 90.31 153 LEU B C 1
ATOM 3055 O O . LEU B 1 153 ? 19.969 -17.703 -19.172 1 90.31 153 LEU B O 1
ATOM 3059 N N . PRO B 1 154 ? 20.844 -15.625 -19.594 1 83.56 154 PRO B N 1
ATOM 3060 C CA . PRO B 1 154 ? 21.875 -15.828 -18.578 1 83.56 154 PRO B CA 1
ATOM 3061 C C . PRO B 1 154 ? 21.297 -15.945 -17.172 1 83.56 154 PRO B C 1
ATOM 3063 O O . PRO B 1 154 ? 20.266 -15.336 -16.875 1 83.56 154 PRO B O 1
ATOM 3066 N N . SER B 1 155 ? 21.812 -16.938 -16.422 1 75.62 155 SER B N 1
ATOM 3067 C CA . SER B 1 155 ? 21.453 -17.125 -15.023 1 75.62 155 SER B CA 1
ATOM 3068 C C . SER B 1 155 ? 22.641 -16.859 -14.109 1 75.62 155 SER B C 1
ATOM 3070 O O . SER B 1 155 ? 23.797 -17.094 -14.508 1 75.62 155 SER B O 1
ATOM 3072 N N . GLU B 1 156 ? 22.391 -16.125 -12.992 1 61.91 156 GLU B N 1
ATOM 3073 C CA . GLU B 1 156 ? 23.484 -15.883 -12.062 1 61.91 156 GLU B CA 1
ATOM 3074 C C . GLU B 1 156 ? 24.047 -17.203 -11.523 1 61.91 156 GLU B C 1
ATOM 3076 O O . GLU B 1 156 ? 25.203 -17.281 -11.133 1 61.91 156 GLU B O 1
ATOM 3081 N N . TYR B 1 157 ? 23.219 -18.125 -11.344 1 56.56 157 TYR B N 1
ATOM 3082 C CA . TYR B 1 157 ? 23.594 -19.266 -10.523 1 56.56 157 TYR B CA 1
ATOM 3083 C C . TYR B 1 157 ? 23.969 -20.469 -11.398 1 56.56 157 TYR B C 1
ATOM 3085 O O . TYR B 1 157 ? 23.953 -21.609 -10.938 1 56.56 157 TYR B O 1
ATOM 3093 N N . GLY B 1 158 ? 24.359 -20.141 -12.797 1 64.5 158 GLY B N 1
ATOM 3094 C CA . GLY B 1 158 ? 24.781 -21.344 -13.492 1 64.5 158 GLY B CA 1
ATOM 3095 C C . GLY B 1 158 ? 24.25 -21.422 -14.914 1 64.5 158 GLY B C 1
ATOM 3096 O O . GLY B 1 158 ? 24.391 -20.484 -15.688 1 64.5 158 GLY B O 1
ATOM 3097 N N . GLU B 1 159 ? 23.516 -22.625 -15.109 1 74.75 159 GLU B N 1
ATOM 3098 C CA . GLU B 1 159 ? 23.016 -22.938 -16.438 1 74.75 159 GLU B CA 1
ATOM 3099 C C . GLU B 1 159 ? 21.984 -21.906 -16.906 1 74.75 159 GLU B C 1
ATOM 3101 O O . GLU B 1 159 ? 21.172 -21.438 -16.109 1 74.75 159 GLU B O 1
ATOM 3106 N N . PRO B 1 160 ? 22.156 -21.516 -18.156 1 84.44 160 PRO B N 1
ATOM 3107 C CA . PRO B 1 160 ? 21.203 -20.547 -18.703 1 84.44 160 PRO B CA 1
ATOM 3108 C C . PRO B 1 160 ? 19.75 -21.016 -18.578 1 84.44 160 PRO B C 1
ATOM 3110 O O . PRO B 1 160 ? 19.5 -22.219 -18.516 1 84.44 160 PRO B O 1
ATOM 3113 N N . TYR B 1 161 ? 18.875 -20.078 -18.359 1 85.25 161 TYR B N 1
ATOM 3114 C CA . TYR B 1 161 ? 17.438 -20.297 -18.438 1 85.25 161 TYR B CA 1
ATOM 3115 C C . TYR B 1 161 ? 16.969 -20.406 -19.875 1 85.25 161 TYR B C 1
ATOM 3117 O O . TYR B 1 161 ? 17.125 -19.469 -20.656 1 85.25 161 TYR B O 1
ATOM 3125 N N . ARG B 1 162 ? 16.547 -21.625 -20.234 1 93.38 162 ARG B N 1
ATOM 3126 C CA . ARG B 1 162 ? 16.016 -21.781 -21.594 1 93.38 162 ARG B CA 1
ATOM 3127 C C . ARG B 1 162 ? 14.547 -21.406 -21.656 1 93.38 162 ARG B C 1
ATOM 3129 O O . ARG B 1 162 ? 13.719 -22.031 -20.984 1 93.38 162 ARG B O 1
ATOM 3136 N N . ILE B 1 163 ? 14.25 -20.344 -22.375 1 96.81 163 ILE B N 1
ATOM 3137 C CA . ILE B 1 163 ? 12.883 -19.922 -22.609 1 96.81 163 ILE B CA 1
ATOM 3138 C C . ILE B 1 163 ? 12.406 -20.438 -23.969 1 96.81 163 ILE B C 1
ATOM 3140 O O . ILE B 1 163 ? 12.945 -20.062 -25.016 1 96.81 163 ILE B O 1
ATOM 3144 N N . SER B 1 164 ? 11.438 -21.344 -23.906 1 97.94 164 SER B N 1
ATOM 3145 C CA . SER B 1 164 ? 10.977 -21.984 -25.141 1 97.94 164 SER B CA 1
ATOM 3146 C C . SER B 1 164 ? 10.031 -21.078 -25.922 1 97.94 164 SER B C 1
ATOM 3148 O O . SER B 1 164 ? 9.375 -20.219 -25.328 1 97.94 164 SER B O 1
ATOM 3150 N N . ARG B 1 165 ? 9.977 -21.312 -27.234 1 98.25 165 ARG B N 1
ATOM 3151 C CA . ARG B 1 165 ? 8.977 -20.656 -28.062 1 98.25 165 ARG B CA 1
ATOM 3152 C C . ARG B 1 165 ? 7.566 -20.969 -27.594 1 98.25 165 ARG B C 1
ATOM 3154 O O . ARG B 1 165 ? 6.691 -20.109 -27.594 1 98.25 165 ARG B O 1
ATOM 3161 N N . ARG B 1 166 ? 7.359 -22.141 -27.125 1 98.19 166 ARG B N 1
ATOM 3162 C CA . ARG B 1 166 ? 6.051 -22.578 -26.641 1 98.19 166 ARG B CA 1
ATOM 3163 C C . ARG B 1 166 ? 5.605 -21.734 -25.438 1 98.19 166 ARG B C 1
ATOM 3165 O O . ARG B 1 166 ? 4.434 -21.375 -25.344 1 98.19 166 ARG B O 1
ATOM 3172 N N . LEU B 1 167 ? 6.508 -21.453 -24.562 1 98.38 167 LEU B N 1
ATOM 3173 C CA . LEU B 1 167 ? 6.18 -20.656 -23.391 1 98.38 167 LEU B CA 1
ATOM 3174 C C . LEU B 1 167 ? 5.66 -19.281 -23.797 1 98.38 167 LEU B C 1
ATOM 3176 O O . LEU B 1 167 ? 4.676 -18.797 -23.234 1 98.38 167 LEU B O 1
ATOM 3180 N N . ILE B 1 168 ? 6.309 -18.672 -24.797 1 98.38 168 ILE B N 1
ATOM 3181 C CA . ILE B 1 168 ? 5.934 -17.344 -25.266 1 98.38 168 ILE B CA 1
ATOM 3182 C C . ILE B 1 168 ? 4.582 -17.422 -25.984 1 98.38 168 ILE B C 1
ATOM 3184 O O . ILE B 1 168 ? 3.652 -16.688 -25.625 1 98.38 168 ILE B O 1
ATOM 3188 N N . GLU B 1 169 ? 4.473 -18.328 -26.891 1 98.31 169 GLU B N 1
ATOM 3189 C CA . GLU B 1 169 ? 3.293 -18.391 -27.75 1 98.31 169 GLU B CA 1
ATOM 3190 C C . GLU B 1 169 ? 2.062 -18.844 -26.969 1 98.31 169 GLU B C 1
ATOM 3192 O O . GLU B 1 169 ? 0.979 -18.266 -27.125 1 98.31 169 GLU B O 1
ATOM 3197 N N . GLU B 1 170 ? 2.207 -19.859 -26.156 1 98.62 170 GLU B N 1
ATOM 3198 C CA . GLU B 1 170 ? 1.076 -20.344 -25.359 1 98.62 170 GLU B CA 1
ATOM 3199 C C . GLU B 1 170 ? 0.643 -19.297 -24.344 1 98.62 170 GLU B C 1
ATOM 3201 O O . GLU B 1 170 ? -0.55 -19.141 -24.062 1 98.62 170 GLU B O 1
ATOM 3206 N N . GLY B 1 171 ? 1.617 -18.547 -23.781 1 98.56 171 GLY B N 1
ATOM 3207 C CA . GLY B 1 171 ? 1.319 -17.484 -22.828 1 98.56 171 GLY B CA 1
ATOM 3208 C C . GLY B 1 171 ? 0.421 -16.406 -23.406 1 98.56 171 GLY B C 1
ATOM 3209 O O . GLY B 1 171 ? -0.34 -15.766 -22.672 1 98.56 171 GLY B O 1
ATOM 3210 N N . ARG B 1 172 ? 0.468 -16.203 -24.75 1 98.31 172 ARG B N 1
ATOM 3211 C CA . ARG B 1 172 ? -0.344 -15.18 -25.406 1 98.31 172 ARG B CA 1
ATOM 3212 C C . ARG B 1 172 ? -1.828 -15.523 -25.312 1 98.31 172 ARG B C 1
ATOM 3214 O O . ARG B 1 172 ? -2.68 -14.633 -25.406 1 98.31 172 ARG B O 1
ATOM 3221 N N . ASP B 1 173 ? -2.107 -16.75 -25.062 1 98 173 ASP B N 1
ATOM 3222 C CA . ASP B 1 173 ? -3.498 -17.203 -24.984 1 98 173 ASP B CA 1
ATOM 3223 C C . ASP B 1 173 ? -4.035 -17.047 -23.562 1 98 173 ASP B C 1
ATOM 3225 O O . ASP B 1 173 ? -5.203 -17.344 -23.297 1 98 173 ASP B O 1
ATOM 3229 N N . ARG B 1 174 ? -3.197 -16.5 -22.609 1 97.94 174 ARG B N 1
ATOM 3230 C CA . ARG B 1 174 ? -3.572 -16.516 -21.203 1 97.94 174 ARG B CA 1
ATOM 3231 C C . ARG B 1 174 ? -3.342 -15.148 -20.562 1 97.94 174 ARG B C 1
ATOM 3233 O O . ARG B 1 174 ? -3.199 -15.047 -19.344 1 97.94 174 ARG B O 1
ATOM 3240 N N . LEU B 1 175 ? -3.236 -14.141 -21.375 1 98.62 175 LEU B N 1
ATOM 3241 C CA . LEU B 1 175 ? -2.984 -12.797 -20.875 1 98.62 175 LEU B CA 1
ATOM 3242 C C . LEU B 1 175 ? -4.16 -12.297 -20.047 1 98.62 175 LEU B C 1
ATOM 3244 O O . LEU B 1 175 ? -5.316 -12.492 -20.406 1 98.62 175 LEU B O 1
ATOM 3248 N N . VAL B 1 176 ? -3.857 -11.656 -18.906 1 98.69 176 VAL B N 1
ATOM 3249 C CA . VAL B 1 176 ? -4.941 -11.281 -18 1 98.69 176 VAL B CA 1
ATOM 3250 C C . VAL B 1 176 ? -5.078 -9.758 -17.969 1 98.69 176 VAL B C 1
ATOM 3252 O O . VAL B 1 176 ? -6.051 -9.234 -17.422 1 98.69 176 VAL B O 1
ATOM 3255 N N . LEU B 1 177 ? -4.191 -9.008 -18.578 1 98.62 177 LEU B N 1
ATOM 3256 C CA . LEU B 1 177 ? -4.254 -7.555 -18.531 1 98.62 177 LEU B CA 1
ATOM 3257 C C . LEU B 1 177 ? -4.848 -6.988 -19.812 1 98.62 177 LEU B C 1
ATOM 3259 O O . LEU B 1 177 ? -4.801 -5.777 -20.047 1 98.62 177 LEU B O 1
ATOM 3263 N N . ARG B 1 178 ? -5.395 -7.887 -20.672 1 97.75 178 ARG B N 1
ATOM 3264 C CA . ARG B 1 178 ? -5.969 -7.477 -21.938 1 97.75 178 ARG B CA 1
ATOM 3265 C C . ARG B 1 178 ? -7.469 -7.75 -21.984 1 97.75 178 ARG B C 1
ATOM 3267 O O . ARG B 1 178 ? -8.125 -7.512 -23 1 97.75 178 ARG B O 1
ATOM 3274 N N . SER B 1 179 ? -8.047 -8.328 -21.031 1 95.94 179 SER B N 1
ATOM 3275 C CA . SER B 1 179 ? -9.469 -8.617 -20.859 1 95.94 179 SER B CA 1
ATOM 3276 C C . SER B 1 179 ? -9.922 -8.344 -19.438 1 95.94 179 SER B C 1
ATOM 3278 O O . SER B 1 179 ? -9.102 -8.219 -18.531 1 95.94 179 SER B O 1
ATOM 3280 N N . PRO B 1 180 ? -11.25 -8.227 -19.297 1 97.06 180 PRO B N 1
ATOM 3281 C CA . PRO B 1 180 ? -11.734 -7.922 -17.938 1 97.06 180 PRO B CA 1
ATOM 3282 C C . PRO B 1 180 ? -11.227 -8.906 -16.891 1 97.06 180 PRO B C 1
ATOM 3284 O O . PRO B 1 180 ? -11.141 -10.109 -17.156 1 97.06 180 PRO B O 1
ATOM 3287 N N . LEU B 1 181 ? -10.766 -8.438 -15.812 1 98.75 181 LEU B N 1
ATOM 3288 C CA . LEU B 1 181 ? -10.289 -9.203 -14.672 1 98.75 181 LEU B CA 1
ATOM 3289 C C . LEU B 1 181 ? -11.07 -8.828 -13.406 1 98.75 181 LEU B C 1
ATOM 3291 O O . LEU B 1 181 ? -10.75 -7.84 -12.75 1 98.75 181 LEU B O 1
ATOM 3295 N N . ARG B 1 182 ? -12.094 -9.57 -13.086 1 98.5 182 ARG B N 1
ATOM 3296 C CA . ARG B 1 182 ? -12.938 -9.344 -11.914 1 98.5 182 ARG B CA 1
ATOM 3297 C C . ARG B 1 182 ? -12.445 -10.156 -10.719 1 98.5 182 ARG B C 1
ATOM 3299 O O . ARG B 1 182 ? -12.242 -11.367 -10.828 1 98.5 182 ARG B O 1
ATOM 3306 N N . LEU B 1 183 ? -12.188 -9.484 -9.656 1 98.81 183 LEU B N 1
ATOM 3307 C CA . LEU B 1 183 ? -11.758 -10.078 -8.398 1 98.81 183 LEU B CA 1
ATOM 3308 C C . LEU B 1 183 ? -12.727 -9.734 -7.273 1 98.81 183 LEU B C 1
ATOM 3310 O O . LEU B 1 183 ? -12.5 -8.789 -6.516 1 98.81 183 LEU B O 1
ATOM 3314 N N . PRO B 1 184 ? -13.781 -10.516 -7.094 1 97.94 184 PRO B N 1
ATOM 3315 C CA . PRO B 1 184 ? -14.875 -10.156 -6.191 1 97.94 184 PRO B CA 1
ATOM 3316 C C . PRO B 1 184 ? -14.594 -10.531 -4.738 1 97.94 184 PRO B C 1
ATOM 3318 O O . PRO B 1 184 ? -15.516 -10.578 -3.92 1 97.94 184 PRO B O 1
ATOM 3321 N N . PHE B 1 185 ? -13.453 -10.898 -4.348 1 98.5 185 PHE B N 1
ATOM 3322 C CA . PHE B 1 185 ? -12.984 -11.273 -3.016 1 98.5 185 PHE B CA 1
ATOM 3323 C C . PHE B 1 185 ? -11.875 -10.344 -2.551 1 98.5 185 PHE B C 1
ATOM 3325 O O . PHE B 1 185 ? -11.383 -9.516 -3.32 1 98.5 185 PHE B O 1
ATOM 3332 N N . PRO B 1 186 ? -11.445 -10.398 -1.229 1 98.81 186 PRO B N 1
ATOM 3333 C CA . PRO B 1 186 ? -10.367 -9.531 -0.758 1 98.81 186 PRO B CA 1
ATOM 3334 C C . PRO B 1 186 ? -9.039 -9.812 -1.457 1 98.81 186 PRO B C 1
ATOM 3336 O O . PRO B 1 186 ? -8.633 -10.977 -1.577 1 98.81 186 PRO B O 1
ATOM 3339 N N . VAL B 1 187 ? -8.422 -8.734 -1.95 1 98.94 187 VAL B N 1
ATOM 3340 C CA . VAL B 1 187 ? -7.172 -8.844 -2.691 1 98.94 187 VAL B CA 1
ATOM 3341 C C . VAL B 1 187 ? -6.125 -7.914 -2.082 1 98.94 187 VAL B C 1
ATOM 3343 O O . VAL B 1 187 ? -6.402 -6.738 -1.84 1 98.94 187 VAL B O 1
ATOM 3346 N N . ARG B 1 188 ? -4.938 -8.445 -1.757 1 98.94 188 ARG B N 1
ATOM 3347 C CA . ARG B 1 188 ? -3.768 -7.676 -1.347 1 98.94 188 ARG B CA 1
ATOM 3348 C C . ARG B 1 188 ? -2.602 -7.906 -2.301 1 98.94 188 ARG B C 1
ATOM 3350 O O . ARG B 1 188 ? -2.197 -9.047 -2.535 1 98.94 188 ARG B O 1
ATOM 3357 N N . LEU B 1 189 ? -2.158 -6.812 -2.895 1 98.94 189 LEU B N 1
ATOM 3358 C CA . LEU B 1 189 ? -1.017 -6.836 -3.805 1 98.94 189 LEU B CA 1
ATOM 3359 C C . LEU B 1 189 ? 0.21 -6.207 -3.152 1 98.94 189 LEU B C 1
ATOM 3361 O O . LEU B 1 189 ? 0.144 -5.086 -2.648 1 98.94 189 LEU B O 1
ATOM 3365 N N . LEU B 1 190 ? 1.328 -6.949 -3.111 1 98.94 190 LEU B N 1
ATOM 3366 C CA . LEU B 1 190 ? 2.572 -6.477 -2.514 1 98.94 190 LEU B CA 1
ATOM 3367 C C . LEU B 1 190 ? 3.666 -6.348 -3.568 1 98.94 190 LEU B C 1
ATOM 3369 O O . LEU B 1 190 ? 3.902 -7.273 -4.344 1 98.94 190 LEU B O 1
ATOM 3373 N N . GLN B 1 191 ? 4.355 -5.211 -3.641 1 98.94 191 GLN B N 1
ATOM 3374 C CA . GLN B 1 191 ? 5.398 -4.945 -4.625 1 98.94 191 GLN B CA 1
ATOM 3375 C C . GLN B 1 191 ? 6.543 -4.141 -4.012 1 98.94 191 GLN B C 1
ATOM 3377 O O . GLN B 1 191 ? 6.312 -3.135 -3.34 1 98.94 191 GLN B O 1
ATOM 3382 N N . GLY B 1 192 ? 7.773 -4.652 -4.191 1 98.88 192 GLY B N 1
ATOM 3383 C CA . GLY B 1 192 ? 8.945 -3.885 -3.795 1 98.88 192 GLY B CA 1
ATOM 3384 C C . GLY B 1 192 ? 9.414 -2.912 -4.863 1 98.88 192 GLY B C 1
ATOM 3385 O O . GLY B 1 192 ? 9.367 -3.223 -6.055 1 98.88 192 GLY B O 1
ATOM 3386 N N . THR B 1 193 ? 9.945 -1.758 -4.461 1 98.69 193 THR B N 1
ATOM 3387 C CA . THR B 1 193 ? 10.344 -0.751 -5.441 1 98.69 193 THR B CA 1
ATOM 3388 C C . THR B 1 193 ? 11.719 -1.07 -6.016 1 98.69 193 THR B C 1
ATOM 3390 O O . THR B 1 193 ? 12.109 -0.517 -7.043 1 98.69 193 THR B O 1
ATOM 3393 N N . ALA B 1 194 ? 12.461 -1.932 -5.32 1 98.38 194 ALA B N 1
ATOM 3394 C CA . ALA B 1 194 ? 13.789 -2.307 -5.816 1 98.38 194 ALA B CA 1
ATOM 3395 C C . ALA B 1 194 ? 13.727 -3.611 -6.605 1 98.38 194 ALA B C 1
ATOM 3397 O O . ALA B 1 194 ? 14.75 -4.258 -6.828 1 98.38 194 ALA B O 1
ATOM 3398 N N . ASP B 1 195 ? 12.531 -4.055 -6.957 1 98.38 195 ASP B N 1
ATOM 3399 C CA . ASP B 1 195 ? 12.328 -5.227 -7.805 1 98.38 195 ASP B CA 1
ATOM 3400 C C . ASP B 1 195 ? 12.812 -4.965 -9.227 1 98.38 195 ASP B C 1
ATOM 3402 O O . ASP B 1 195 ? 12.211 -4.168 -9.953 1 98.38 195 ASP B O 1
ATOM 3406 N N . THR B 1 196 ? 13.805 -5.648 -9.695 1 96.06 196 THR B N 1
ATOM 3407 C CA . THR B 1 196 ? 14.359 -5.434 -11.031 1 96.06 196 THR B CA 1
ATOM 3408 C C . THR B 1 196 ? 13.773 -6.43 -12.023 1 96.06 196 THR B C 1
ATOM 3410 O O . THR B 1 196 ? 13.977 -6.297 -13.234 1 96.06 196 THR B O 1
ATOM 3413 N N . SER B 1 197 ? 13.055 -7.422 -11.508 1 95.75 197 SER B N 1
ATOM 3414 C CA . SER B 1 197 ? 12.461 -8.43 -12.375 1 95.75 197 SER B CA 1
ATOM 3415 C C . SER B 1 197 ? 11.047 -8.039 -12.797 1 95.75 197 SER B C 1
ATOM 3417 O O . SER B 1 197 ? 10.648 -8.273 -13.938 1 95.75 197 SER B O 1
ATOM 3419 N N . VAL B 1 198 ? 10.289 -7.527 -11.867 1 97.88 198 VAL B N 1
ATOM 3420 C CA . VAL B 1 198 ? 8.938 -7.031 -12.109 1 97.88 198 VAL B CA 1
ATOM 3421 C C . VAL B 1 198 ? 8.852 -5.555 -11.734 1 97.88 198 VAL B C 1
ATOM 3423 O O . VAL B 1 198 ? 8.789 -5.215 -10.547 1 97.88 198 VAL B O 1
ATOM 3426 N N . PRO B 1 199 ? 8.781 -4.738 -12.758 1 97.25 199 PRO B N 1
ATOM 3427 C CA . PRO B 1 199 ? 8.734 -3.303 -12.469 1 97.25 199 PRO B CA 1
ATOM 3428 C C . PRO B 1 199 ? 7.508 -2.898 -11.656 1 97.25 199 PRO B C 1
ATOM 3430 O O . PRO B 1 199 ? 6.438 -3.488 -11.82 1 97.25 199 PRO B O 1
ATOM 3433 N N . VAL B 1 200 ? 7.613 -1.884 -10.891 1 98.5 200 VAL B N 1
ATOM 3434 C CA . VAL B 1 200 ? 6.516 -1.311 -10.117 1 98.5 200 VAL B CA 1
ATOM 3435 C C . VAL B 1 200 ? 5.348 -0.991 -11.047 1 98.5 200 VAL B C 1
ATOM 3437 O O . VAL B 1 200 ? 4.184 -1.146 -10.664 1 98.5 200 VAL B O 1
ATOM 3440 N N . ALA B 1 201 ? 5.633 -0.569 -12.258 1 98.38 201 ALA B N 1
ATOM 3441 C CA . ALA B 1 201 ? 4.602 -0.23 -13.242 1 98.38 201 ALA B CA 1
ATOM 3442 C C . ALA B 1 201 ? 3.678 -1.416 -13.5 1 98.38 201 ALA B C 1
ATOM 3444 O O . ALA B 1 201 ? 2.484 -1.238 -13.75 1 98.38 201 ALA B O 1
ATOM 3445 N N . THR B 1 202 ? 4.219 -2.623 -13.445 1 98.62 202 THR B N 1
ATOM 3446 C CA . THR B 1 202 ? 3.404 -3.816 -13.648 1 98.62 202 THR B CA 1
ATOM 3447 C C . THR B 1 202 ? 2.381 -3.969 -12.523 1 98.62 202 THR B C 1
ATOM 3449 O O . THR B 1 202 ? 1.214 -4.273 -12.781 1 98.62 202 THR B O 1
ATOM 3452 N N . ALA B 1 203 ? 2.766 -3.73 -11.32 1 98.88 203 ALA B N 1
ATOM 3453 C CA . ALA B 1 203 ? 1.868 -3.805 -10.164 1 98.88 203 ALA B CA 1
ATOM 3454 C C . ALA B 1 203 ? 0.773 -2.744 -10.258 1 98.88 203 ALA B C 1
ATOM 3456 O O . ALA B 1 203 ? -0.393 -3.021 -9.969 1 98.88 203 ALA B O 1
ATOM 3457 N N . LEU B 1 204 ? 1.16 -1.54 -10.672 1 98.81 204 LEU B N 1
ATOM 3458 C CA . LEU B 1 204 ? 0.198 -0.452 -10.805 1 98.81 204 LEU B CA 1
ATOM 3459 C C . LEU B 1 204 ? -0.807 -0.75 -11.914 1 98.81 204 LEU B C 1
ATOM 3461 O O . LEU B 1 204 ? -2.002 -0.491 -11.758 1 98.81 204 LEU B O 1
ATOM 3465 N N . ARG B 1 205 ? -0.312 -1.287 -13.016 1 98.69 205 ARG B N 1
ATOM 3466 C CA . ARG B 1 205 ? -1.191 -1.655 -14.125 1 98.69 205 ARG B CA 1
ATOM 3467 C C . ARG B 1 205 ? -2.191 -2.725 -13.695 1 98.69 205 ARG B C 1
ATOM 3469 O O . ARG B 1 205 ? -3.377 -2.639 -14.016 1 98.69 205 ARG B O 1
ATOM 3476 N N . LEU B 1 206 ? -1.678 -3.762 -12.992 1 98.94 206 LEU B N 1
ATOM 3477 C CA . LEU B 1 206 ? -2.559 -4.805 -12.484 1 98.94 206 LEU B CA 1
ATOM 3478 C C . LEU B 1 206 ? -3.619 -4.219 -11.555 1 98.94 206 LEU B C 1
ATOM 3480 O O . LEU B 1 206 ? -4.809 -4.516 -11.695 1 98.94 206 LEU B O 1
ATOM 3484 N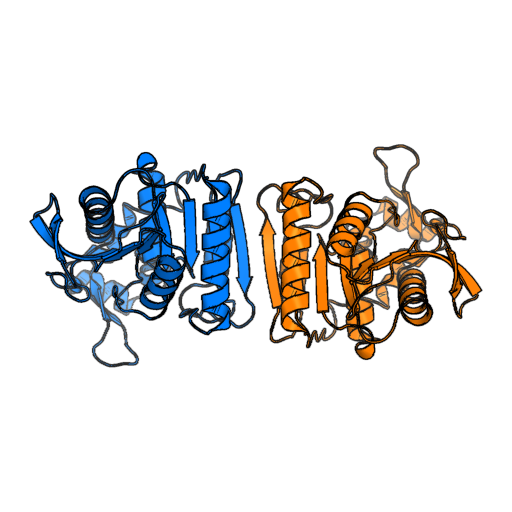 N . PHE B 1 207 ? -3.209 -3.416 -10.648 1 98.94 207 PHE B N 1
ATOM 3485 C CA . PHE B 1 207 ? -4.094 -2.775 -9.68 1 98.94 207 PHE B CA 1
ATOM 3486 C C . PHE B 1 207 ? -5.172 -1.966 -10.383 1 98.94 207 PHE B C 1
ATOM 3488 O O . PHE B 1 207 ? -6.352 -2.045 -10.023 1 98.94 207 PHE B O 1
ATOM 3495 N N . ASP B 1 208 ? -4.77 -1.182 -11.352 1 98.62 208 ASP B N 1
ATOM 3496 C CA . ASP B 1 208 ? -5.691 -0.333 -12.102 1 98.62 208 ASP B CA 1
ATOM 3497 C C . ASP B 1 208 ? -6.668 -1.174 -12.922 1 98.62 208 ASP B C 1
ATOM 3499 O O . ASP B 1 208 ? -7.848 -0.834 -13.031 1 98.62 208 ASP B O 1
ATOM 3503 N N . HIS B 1 209 ? -6.188 -2.266 -13.477 1 98.75 209 HIS B N 1
ATOM 3504 C CA . HIS B 1 209 ? -6.953 -3.092 -14.406 1 98.75 209 HIS B CA 1
ATOM 3505 C C . HIS B 1 209 ? -7.992 -3.932 -13.672 1 98.75 209 HIS B C 1
ATOM 3507 O O . HIS B 1 209 ? -9.102 -4.125 -14.164 1 98.75 209 HIS B O 1
ATOM 3513 N N . ALA B 1 210 ? -7.625 -4.469 -12.508 1 98.81 210 ALA B N 1
ATOM 3514 C CA . ALA B 1 210 ? -8.484 -5.379 -11.758 1 98.81 210 ALA B CA 1
ATOM 3515 C C . ALA B 1 210 ? -9.734 -4.66 -11.25 1 98.81 210 ALA B C 1
ATOM 3517 O O . ALA B 1 210 ? -9.672 -3.484 -10.883 1 98.81 210 ALA B O 1
ATOM 3518 N N . GLU B 1 211 ? -10.797 -5.352 -11.305 1 98.56 211 GLU B N 1
ATOM 3519 C CA . GLU B 1 211 ? -12.062 -4.836 -10.797 1 98.56 211 GLU B CA 1
ATOM 3520 C C . GLU B 1 211 ? -12.492 -5.582 -9.539 1 98.56 211 GLU B C 1
ATOM 3522 O O . GLU B 1 211 ? -12.484 -6.816 -9.508 1 98.56 211 GLU B O 1
ATOM 3527 N N . GLY B 1 212 ? -12.82 -4.934 -8.562 1 98.31 212 GLY B N 1
ATOM 3528 C CA . GLY B 1 212 ? -13.266 -5.484 -7.289 1 98.31 212 GLY B CA 1
ATOM 3529 C C . GLY B 1 212 ? -13.461 -4.43 -6.219 1 98.31 212 GLY B C 1
ATOM 3530 O O . GLY B 1 212 ? -13.023 -3.289 -6.375 1 98.31 212 GLY B O 1
ATOM 3531 N N . ASP B 1 213 ? -14.062 -4.82 -5.09 1 97.12 213 ASP B N 1
ATOM 3532 C CA . ASP B 1 213 ? -14.484 -3.848 -4.082 1 97.12 213 ASP B CA 1
ATOM 3533 C C . ASP B 1 213 ? -13.484 -3.787 -2.93 1 97.12 213 ASP B C 1
ATOM 3535 O O . ASP B 1 213 ? -13.516 -2.857 -2.119 1 97.12 213 ASP B O 1
ATOM 3539 N N . ASP B 1 214 ? -12.664 -4.742 -2.855 1 98.44 214 ASP B N 1
ATOM 3540 C CA . ASP B 1 214 ? -11.711 -4.824 -1.751 1 98.44 214 ASP B CA 1
ATOM 3541 C C . ASP B 1 214 ? -10.312 -5.195 -2.254 1 98.44 214 ASP B C 1
ATOM 3543 O O . ASP B 1 214 ? -9.805 -6.273 -1.948 1 98.44 214 ASP B O 1
ATOM 3547 N N . ILE B 1 215 ? -9.727 -4.254 -3.016 1 98.94 215 ILE B N 1
ATOM 3548 C CA . ILE B 1 215 ? -8.391 -4.438 -3.574 1 98.94 215 ILE B CA 1
ATOM 3549 C C . ILE B 1 215 ? -7.457 -3.348 -3.051 1 98.94 215 ILE B C 1
ATOM 3551 O O . ILE B 1 215 ? -7.805 -2.162 -3.074 1 98.94 215 ILE B O 1
ATOM 3555 N N . ARG B 1 216 ? -6.309 -3.752 -2.486 1 98.94 216 ARG B N 1
ATOM 3556 C CA . ARG B 1 216 ? -5.273 -2.828 -2.039 1 98.94 216 ARG B CA 1
ATOM 3557 C C . ARG B 1 216 ? -3.918 -3.193 -2.639 1 98.94 216 ARG B C 1
ATOM 3559 O O . ARG B 1 216 ? -3.605 -4.375 -2.805 1 98.94 216 ARG B O 1
ATOM 3566 N N . LEU B 1 217 ? -3.123 -2.236 -2.99 1 98.94 217 LEU B N 1
ATOM 3567 C CA . LEU B 1 217 ? -1.731 -2.389 -3.404 1 98.94 217 LEU B CA 1
ATOM 3568 C C . LEU B 1 217 ? -0.791 -1.719 -2.408 1 98.94 217 LEU B C 1
ATOM 3570 O O . LEU B 1 217 ? -0.954 -0.538 -2.092 1 98.94 217 LEU B O 1
ATOM 3574 N N . THR B 1 218 ? 0.115 -2.461 -1.91 1 98.94 218 THR B N 1
ATOM 3575 C CA . THR B 1 218 ? 1.155 -1.915 -1.045 1 98.94 218 THR B CA 1
ATOM 3576 C C . THR B 1 218 ? 2.506 -1.914 -1.756 1 98.94 218 THR B C 1
ATOM 3578 O O . THR B 1 218 ? 3.008 -2.971 -2.148 1 98.94 218 THR B O 1
ATOM 3581 N N . LEU B 1 219 ? 3.057 -0.735 -1.939 1 98.94 219 LEU B N 1
ATOM 3582 C CA . LEU B 1 219 ? 4.43 -0.562 -2.402 1 98.94 219 LEU B CA 1
ATOM 3583 C C . LEU B 1 219 ? 5.395 -0.466 -1.226 1 98.94 219 LEU B C 1
ATOM 3585 O O . LEU B 1 219 ? 5.18 0.326 -0.305 1 98.94 219 LEU B O 1
ATOM 3589 N N . VAL B 1 220 ? 6.406 -1.288 -1.237 1 98.94 220 VAL B N 1
ATOM 3590 C CA . VAL B 1 220 ? 7.387 -1.328 -0.16 1 98.94 220 VAL B CA 1
ATOM 3591 C C . VAL B 1 220 ? 8.719 -0.76 -0.651 1 98.94 220 VAL B C 1
ATOM 3593 O O . VAL B 1 220 ? 9.383 -1.365 -1.493 1 98.94 220 VAL B O 1
ATOM 3596 N N . LYS B 1 221 ? 9.117 0.385 -0.153 1 98.75 221 LYS B N 1
ATOM 3597 C CA . LYS B 1 221 ? 10.336 1.054 -0.605 1 98.75 221 LYS B CA 1
ATOM 3598 C C . LYS B 1 221 ? 11.562 0.194 -0.333 1 98.75 221 LYS B C 1
ATOM 3600 O O . LYS B 1 221 ? 11.75 -0.302 0.78 1 98.75 221 LYS B O 1
ATOM 3605 N N . GLY B 1 222 ? 12.328 -0.084 -1.313 1 98.5 222 GLY B N 1
ATOM 3606 C CA . GLY B 1 222 ? 13.625 -0.723 -1.155 1 98.5 222 GLY B CA 1
ATOM 3607 C C . GLY B 1 222 ? 13.562 -2.234 -1.254 1 98.5 222 GLY B C 1
ATOM 3608 O O . GLY B 1 222 ? 14.594 -2.898 -1.395 1 98.5 222 GLY B O 1
ATOM 3609 N N . ALA B 1 223 ? 12.383 -2.885 -1.111 1 98.69 223 ALA B N 1
ATOM 3610 C CA . ALA B 1 223 ? 12.273 -4.34 -1.201 1 98.69 223 ALA B CA 1
ATOM 3611 C C . ALA B 1 223 ? 12.555 -4.82 -2.623 1 98.69 223 ALA B C 1
ATOM 3613 O O . ALA B 1 223 ? 12.102 -4.203 -3.592 1 98.69 223 ALA B O 1
ATOM 3614 N N . ASP B 1 224 ? 13.25 -5.875 -2.756 1 98.31 224 ASP B N 1
ATOM 3615 C CA . ASP B 1 224 ? 13.602 -6.43 -4.059 1 98.31 224 ASP B CA 1
ATOM 3616 C C . ASP B 1 224 ? 12.602 -7.508 -4.48 1 98.31 224 ASP B C 1
ATOM 3618 O O . ASP B 1 224 ? 11.57 -7.691 -3.838 1 98.31 224 ASP B O 1
ATOM 3622 N N . HIS B 1 225 ? 12.875 -8.227 -5.562 1 97.94 225 HIS B N 1
ATOM 3623 C CA . HIS B 1 225 ? 11.969 -9.203 -6.156 1 97.94 225 HIS B CA 1
ATOM 3624 C C . HIS B 1 225 ? 11.773 -10.406 -5.234 1 97.94 225 HIS B C 1
ATOM 3626 O O . HIS B 1 225 ? 10.703 -11.023 -5.23 1 97.94 225 HIS B O 1
ATOM 3632 N N . ARG B 1 226 ? 12.805 -10.812 -4.539 1 96.81 226 ARG B N 1
ATOM 3633 C CA . ARG B 1 226 ? 12.719 -11.969 -3.654 1 96.81 226 ARG B CA 1
ATOM 3634 C C . ARG B 1 226 ? 11.688 -11.742 -2.553 1 96.81 226 ARG B C 1
ATOM 3636 O O . ARG B 1 226 ? 10.977 -12.672 -2.16 1 96.81 226 ARG B O 1
ATOM 3643 N N . PHE B 1 227 ? 11.594 -10.508 -2.051 1 98.31 227 PHE B N 1
ATOM 3644 C CA . PHE B 1 227 ? 10.625 -10.125 -1.032 1 98.31 227 PHE B CA 1
ATOM 3645 C C . PHE B 1 227 ? 10.633 -11.117 0.127 1 98.31 227 PHE B C 1
ATOM 3647 O O . PHE B 1 227 ? 9.594 -11.648 0.507 1 98.31 227 PHE B O 1
ATOM 3654 N N . SER B 1 228 ? 11.82 -11.367 0.709 1 97.88 228 SER B N 1
ATOM 3655 C CA . SER B 1 228 ? 11.914 -12.492 1.637 1 97.88 228 SER B CA 1
ATOM 3656 C C . SER B 1 228 ? 12.695 -12.109 2.891 1 97.88 228 SER B C 1
ATOM 3658 O O . SER B 1 228 ? 13.102 -12.977 3.666 1 97.88 228 SER B O 1
ATOM 3660 N N . THR B 1 229 ? 13.023 -10.773 3.078 1 97.69 229 THR B N 1
ATOM 3661 C CA . THR B 1 229 ? 13.57 -10.359 4.363 1 97.69 229 THR B CA 1
ATOM 3662 C C . THR B 1 229 ? 12.586 -10.648 5.492 1 97.69 229 THR B C 1
ATOM 3664 O O . THR B 1 229 ? 11.398 -10.859 5.242 1 97.69 229 THR B O 1
ATOM 3667 N N . PRO B 1 230 ? 13.047 -10.727 6.715 1 97.62 230 PRO B N 1
ATOM 3668 C CA . PRO B 1 230 ? 12.117 -10.922 7.828 1 97.62 230 PRO B CA 1
ATOM 3669 C C . PRO B 1 230 ? 10.961 -9.93 7.812 1 97.62 230 PRO B C 1
ATOM 3671 O O . PRO B 1 230 ? 9.812 -10.312 8.07 1 97.62 230 PRO B O 1
ATOM 3674 N N . ASP B 1 231 ? 11.219 -8.711 7.484 1 97.62 231 ASP B N 1
ATOM 3675 C CA . ASP B 1 231 ? 10.172 -7.699 7.402 1 97.62 231 ASP B CA 1
ATOM 3676 C C . ASP B 1 231 ? 9.195 -8.008 6.266 1 97.62 231 ASP B C 1
ATOM 3678 O O . ASP B 1 231 ? 7.988 -7.816 6.414 1 97.62 231 ASP B O 1
ATOM 3682 N N . ASN B 1 232 ? 9.734 -8.406 5.1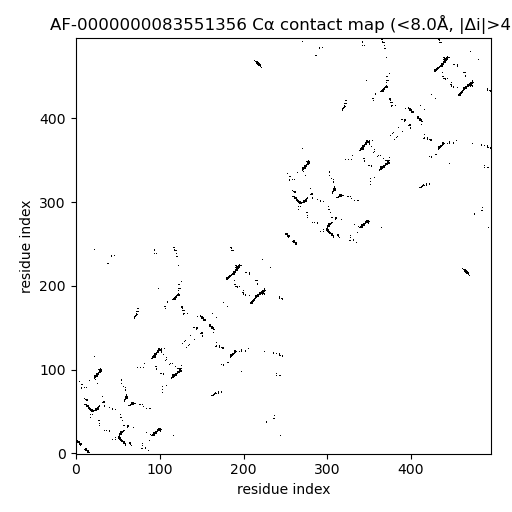41 1 98.62 232 ASN B N 1
ATOM 3683 C CA . ASN B 1 232 ? 8.883 -8.805 4.023 1 98.62 232 ASN B CA 1
ATOM 3684 C C . ASN B 1 232 ? 7.973 -9.969 4.398 1 98.62 232 ASN B C 1
ATOM 3686 O O . ASN B 1 232 ? 6.773 -9.945 4.105 1 98.62 232 ASN B O 1
ATOM 3690 N N . LEU B 1 233 ? 8.57 -10.977 5.031 1 98.81 233 LEU B N 1
ATOM 3691 C CA . LEU B 1 233 ? 7.812 -12.156 5.422 1 98.81 233 LEU B CA 1
ATOM 3692 C C . LEU B 1 233 ? 6.688 -11.789 6.383 1 98.81 233 LEU B C 1
ATOM 3694 O O . LEU B 1 233 ? 5.555 -12.25 6.234 1 98.81 233 LEU B O 1
ATOM 3698 N N . ALA B 1 234 ? 6.977 -10.938 7.332 1 98.38 234 ALA B N 1
ATOM 3699 C CA . ALA B 1 234 ? 5.957 -10.461 8.258 1 98.38 234 ALA B CA 1
ATOM 3700 C C . ALA B 1 234 ? 4.836 -9.734 7.516 1 98.38 234 ALA B C 1
ATOM 3702 O O . ALA B 1 234 ? 3.668 -9.836 7.895 1 98.38 234 ALA B O 1
ATOM 3703 N N . GLN B 1 235 ? 5.203 -9.016 6.504 1 98.5 235 GLN B N 1
ATOM 3704 C CA . GLN B 1 235 ? 4.211 -8.297 5.711 1 98.5 235 GLN B CA 1
ATOM 3705 C C . GLN B 1 235 ? 3.311 -9.266 4.949 1 98.5 235 GLN B C 1
ATOM 3707 O O . GLN B 1 235 ? 2.107 -9.031 4.812 1 98.5 235 GLN B O 1
ATOM 3712 N N . ILE B 1 236 ? 3.895 -10.289 4.398 1 98.94 236 ILE B N 1
ATOM 3713 C CA . ILE B 1 236 ? 3.111 -11.312 3.713 1 98.94 236 ILE B CA 1
ATOM 3714 C C . ILE B 1 236 ? 2.119 -11.938 4.688 1 98.94 236 ILE B C 1
ATOM 3716 O O . ILE B 1 236 ? 0.929 -12.055 4.383 1 98.94 236 ILE B O 1
ATOM 3720 N N . GLU B 1 237 ? 2.594 -12.32 5.863 1 98.81 237 GLU B N 1
ATOM 3721 C CA . GLU B 1 237 ? 1.742 -12.922 6.887 1 98.81 237 GLU B CA 1
ATOM 3722 C C . GLU B 1 237 ? 0.6 -11.984 7.27 1 98.81 237 GLU B C 1
ATOM 3724 O O . GLU B 1 237 ? -0.549 -12.414 7.391 1 98.81 237 GLU B O 1
ATOM 3729 N N . ALA B 1 238 ? 0.902 -10.742 7.434 1 98.44 238 ALA B N 1
ATOM 3730 C CA . ALA B 1 238 ? -0.11 -9.75 7.801 1 98.44 238 ALA B CA 1
ATOM 3731 C C . ALA B 1 238 ? -1.17 -9.625 6.715 1 98.44 238 ALA B C 1
ATOM 3733 O O . ALA B 1 238 ? -2.361 -9.508 7.008 1 98.44 238 ALA B O 1
ATOM 3734 N N . ALA B 1 239 ? -0.723 -9.609 5.449 1 98.81 239 ALA B N 1
ATOM 3735 C CA . ALA B 1 239 ? -1.662 -9.516 4.332 1 98.81 239 ALA B CA 1
ATOM 3736 C C . ALA B 1 239 ? -2.588 -10.734 4.297 1 98.81 239 ALA B C 1
ATOM 3738 O O . ALA B 1 239 ? -3.797 -10.594 4.094 1 98.81 239 ALA B O 1
ATOM 3739 N N . VAL B 1 240 ? -2.016 -11.867 4.488 1 98.81 240 VAL B N 1
ATOM 3740 C CA . VAL B 1 240 ? -2.809 -13.094 4.48 1 98.81 240 VAL B CA 1
ATOM 3741 C C . VAL B 1 240 ? -3.789 -13.086 5.652 1 98.81 240 VAL B C 1
ATOM 3743 O O . VAL B 1 240 ? -4.961 -13.422 5.492 1 98.81 240 VAL B O 1
ATOM 3746 N N . ALA B 1 241 ? -3.324 -12.703 6.848 1 98.25 241 ALA B N 1
ATOM 3747 C CA . ALA B 1 241 ? -4.195 -12.617 8.016 1 98.25 241 ALA B CA 1
ATOM 3748 C C . ALA B 1 241 ? -5.363 -11.672 7.762 1 98.25 241 ALA B C 1
ATOM 3750 O O . ALA B 1 241 ? -6.496 -11.953 8.164 1 98.25 241 ALA B O 1
ATOM 3751 N N . GLU B 1 242 ? -5.102 -10.578 7.148 1 97.88 242 GLU B N 1
ATOM 3752 C CA . GLU B 1 242 ? -6.152 -9.617 6.844 1 97.88 242 GLU B CA 1
ATOM 3753 C C . GLU B 1 242 ? -7.191 -10.211 5.898 1 97.88 242 GLU B C 1
ATOM 3755 O O . GLU B 1 242 ? -8.391 -10.031 6.098 1 97.88 242 GLU B O 1
ATOM 3760 N N . VAL B 1 243 ? -6.719 -10.852 4.852 1 98.62 243 VAL B N 1
ATOM 3761 C CA . VAL B 1 243 ? -7.621 -11.469 3.889 1 98.62 243 VAL B CA 1
ATOM 3762 C C . VAL B 1 243 ? -8.469 -12.539 4.582 1 98.62 243 VAL B C 1
ATOM 3764 O O . VAL B 1 243 ? -9.68 -12.602 4.391 1 98.62 243 VAL B O 1
ATOM 3767 N N . LEU B 1 244 ? -7.844 -13.352 5.445 1 98.12 244 LEU B N 1
ATOM 3768 C CA . LEU B 1 244 ? -8.555 -14.391 6.176 1 98.12 244 LEU B CA 1
ATOM 3769 C C . LEU B 1 244 ? -9.633 -13.797 7.074 1 98.12 244 LEU B C 1
ATOM 3771 O O . LEU B 1 244 ? -10.727 -14.344 7.18 1 98.12 244 LEU B O 1
ATOM 3775 N N . ALA B 1 245 ? -9.328 -12.688 7.684 1 96.62 245 ALA B N 1
ATOM 3776 C CA . ALA B 1 245 ? -10.266 -12.039 8.609 1 96.62 245 ALA B CA 1
ATOM 3777 C C . ALA B 1 245 ? -11.492 -11.516 7.867 1 96.62 245 ALA B C 1
ATOM 3779 O O . ALA B 1 245 ? -12.555 -11.352 8.461 1 96.62 245 ALA B O 1
ATOM 3780 N N . ARG B 1 246 ? -11.344 -11.336 6.59 1 96.5 246 ARG B N 1
ATOM 3781 C CA . ARG B 1 246 ? -12.422 -10.719 5.82 1 96.5 246 ARG B CA 1
ATOM 3782 C C . ARG B 1 246 ? -13.312 -11.781 5.184 1 96.5 246 ARG B C 1
ATOM 3784 O O . ARG B 1 246 ? -14.398 -11.469 4.688 1 96.5 246 ARG B O 1
ATOM 3791 N N . ILE B 1 247 ? -12.852 -12.953 5.008 1 94.12 247 ILE B N 1
ATOM 3792 C CA . ILE B 1 247 ? -13.609 -14.023 4.371 1 94.12 247 ILE B CA 1
ATOM 3793 C C . ILE B 1 247 ? -14.383 -14.812 5.426 1 94.12 247 ILE B C 1
ATOM 3795 O O . ILE B 1 247 ? -15.391 -15.445 5.121 1 94.12 247 ILE B O 1
ATOM 3799 N N . GLY B 1 248 ? -13.969 -14.898 6.801 1 72.19 248 GLY B N 1
ATOM 3800 C CA . GLY B 1 248 ? -14.641 -15.641 7.859 1 72.19 248 GLY B CA 1
ATOM 3801 C C . GLY B 1 248 ? -15.805 -14.883 8.469 1 72.19 248 GLY B C 1
ATOM 3802 O O . GLY B 1 248 ? -15.945 -13.672 8.258 1 72.19 248 GLY B O 1
#

pLDDT: mean 96.83, std 5.52, range [56.06, 99.0]

Secondary structure (DSSP, 8-state):
--EEEE-TTS-EEEEEEE--EEEEEEEE--TT--TTSHHHHHHHHHHHHHTEEEEEE--TTSTTSSS-GGG--HHHHHHHHHHHHHHH--S-EEEEEETHHHHHHHHHHHH-GGGEEEEEEES--TTIIIIIIIHH--HHHHHHHHHHSEEEEEETTEEEEEEEHHHHHHHGGG-SSSS--B--S-EEEEEETT-SSS-HHHHHHHHHH-B-SSEEEEEETT--SS--SHHHHHHHHHHHHHHHHHH-/--EEEE-TTS-EEEEEEE--EEEEEEEE--TT--TTSHHHHHHHHHHHHHTEEEEEE--TTSTTSSS-GGG--HHHHHHHHHHHHHHH--S-EEEEEETHHHHHHHHHHHH-GGGEEEEEEES--TTIIIIIIIHH--HHHHHHHHHHSEEEEEETTEEEEEEEHHHHHHHGGG-SSSS--B--S-EEEEEETT-SSS-HHHHHHHHHH-B-SSEEEEEETT--SS--SHHHHHHHHHHHHHHHHHH-

Radius of gyration: 25.78 Å; Cα contacts (8 Å, |Δi|>4): 1129; chains: 2; bounding box: 47×79×64 Å

Organism: NCBI:txid2306993

InterPro domains:
  IPR000073 Alpha/beta hydrolase fold-1 [PR00111] (51-66)
  IPR000073 Alpha/beta hydrolase fold-1 [PR00111] (95-108)
  IPR000073 Alpha/beta hydrolase fold-1 [PR00111] (109-122)
  IPR022742 Alpha/beta hydrolase domain-containing protein 17C-like [PF12146] (25-145)
  IPR029058 Alpha/Beta hydrolase fold [G3DSA:3.40.50.1820] (3-246)
  IPR029058 Alpha/Beta hydrolase fold [SSF53474] (5-245)
  IPR052382 Mitochondrial ABHD10 acyl-protein thioesterase [PTHR16138] (3-244)

Sequence (496 aa):
MTDFITTPEGRRIAVSRQDGQGPGIVFLHGLKSDMEGTKAVELAQWARVRGEAFLRYDCSGHGKSDGRFEDGAIGDWFEDARAAIRACTTGPQVLVGSSMGGWLALLLARENPELVAGLVTIAAAPDFTEDGFWVGFSPIQRAALEAQGYVDLPSEYGEPYRISRRLIEEGRDRLVLRSPLRLPFPVRLLQGTADTSVPVATALRLFDHAEGDDIRLTLVKGADHRFSTPDNLAQIEAAVAEVLARIGMTDFITTPEGRRIAVSRQDGQGPGIVFLHGLKSDMEGTKAVELAQWARVRGEAFLRYDCSGHGKSDGRFEDGAIGDWFEDARAAIRACTTGPQVLVGSSMGGWLALLLARENPELVAGLVTIAAAPDFTEDGFWVGFSPIQRAALEAQGYVDLPSEYGEPYRISRRLIEEGRDRLVLRSPLRLPFPVRLLQGTADTSVPVATALRLFDHAEGDDIRLTLVKGADHRFSTPDNLAQIEAAVAEVLARIG

Solvent-accessible surface area (backbone atoms only — not comparable to full-atom values): 25405 Å² total; per-residue (Å²): 122,81,44,73,47,68,36,97,88,68,48,47,29,28,33,38,76,40,81,52,45,76,64,25,38,36,46,33,48,32,79,94,42,30,47,77,38,67,65,48,45,52,49,45,52,55,29,53,78,71,43,29,15,32,36,33,35,18,41,58,27,20,70,82,12,44,73,51,52,67,76,43,35,56,66,56,40,38,52,41,50,54,37,52,47,66,75,71,53,70,76,29,22,31,38,36,10,30,24,44,11,20,30,42,46,51,50,40,40,67,77,40,45,76,49,47,49,24,41,36,30,40,40,41,35,64,45,34,41,50,74,39,50,56,67,65,46,49,74,69,44,50,51,34,24,72,72,74,40,36,35,74,36,90,40,95,90,55,75,54,47,62,45,32,39,60,27,36,59,55,29,67,78,64,50,57,90,82,49,93,37,64,41,91,36,42,34,39,37,38,37,24,66,49,16,84,83,45,50,57,66,54,51,51,50,49,60,70,61,46,39,54,80,43,39,36,40,37,41,32,51,69,33,36,63,79,54,63,51,73,68,40,44,51,49,53,51,50,50,50,51,52,39,53,63,68,66,106,122,82,45,73,45,68,36,96,88,70,48,47,29,27,33,38,77,41,80,54,45,77,65,25,38,35,44,32,47,32,78,95,41,30,46,77,37,67,64,48,46,53,49,47,52,55,30,51,77,72,44,29,16,30,36,34,38,17,41,59,26,20,71,82,12,45,74,50,51,67,76,41,32,56,66,54,40,39,50,41,52,53,38,52,48,66,73,72,53,71,76,30,22,31,37,38,9,29,25,44,11,19,29,40,46,51,49,40,38,66,77,40,46,76,49,47,46,23,39,35,29,39,39,42,34,65,45,35,40,50,74,39,50,56,67,64,46,48,73,68,43,50,48,34,24,72,71,74,39,35,34,75,37,89,38,95,89,54,75,55,46,61,47,31,40,60,28,36,59,54,29,67,77,64,50,58,90,82,49,94,36,64,43,90,39,39,33,40,37,37,36,24,66,49,16,83,83,45,50,59,66,54,51,52,51,51,60,69,62,46,41,55,80,43,40,37,40,36,40,32,52,72,33,35,64,80,55,63,51,73,68,41,45,52,49,52,52,50,50,51,52,52,40,52,65,67,67,106

Nearest PDB structures (foldseek):
  2wtn-assembly1_A  TM=8.261E-01  e=4.665E-17  Butyrivibrio proteoclasticus
  4f5z-assembly1_A  TM=6.555E-01  e=3.587E-13  Rhodococcus rhodochrous
  8j1o-assembly1_A  TM=6.641E-01  e=4.592E-13  Rhodococcus sp. (in: high G+C Gram-positive bacteria)
  8ynw-assembly4_D  TM=6.791E-01  e=1.750E-11  Bacillus thuringiensis
  8ynv-assembly4_D  TM=6.538E-01  e=6.521E-12  Bacillus thuringiensis